Protein AF-K7SIC4-F1 (afdb_monomer)

Mean predicted aligned error: 21.9 Å

Structure (mmCIF, N/CA/C/O backbone):
data_AF-K7SIC4-F1
#
_entry.id   AF-K7SIC4-F1
#
loop_
_atom_site.group_PDB
_atom_site.id
_atom_site.type_symbol
_atom_site.label_atom_id
_atom_site.label_alt_id
_atom_site.label_comp_id
_atom_site.label_asym_id
_atom_site.label_entity_id
_atom_site.label_seq_id
_atom_site.pdbx_PDB_ins_code
_atom_site.Cartn_x
_atom_site.Cartn_y
_atom_site.Cartn_z
_atom_site.occupancy
_atom_site.B_iso_or_equiv
_atom_site.auth_seq_id
_atom_site.auth_comp_id
_atom_site.auth_asym_id
_atom_site.auth_atom_id
_atom_site.pdbx_PDB_model_num
ATOM 1 N N . MET A 1 1 ? -24.144 11.016 -5.502 1.00 62.69 1 MET A N 1
ATOM 2 C CA . MET A 1 1 ? -22.994 11.638 -4.811 1.00 62.69 1 MET A CA 1
ATOM 3 C C . MET A 1 1 ? -22.523 10.694 -3.718 1.00 62.69 1 MET A C 1
ATOM 5 O O . MET A 1 1 ? -23.319 9.851 -3.312 1.00 62.69 1 MET A O 1
ATOM 9 N N . ALA A 1 2 ? -21.262 10.780 -3.296 1.00 79.38 2 ALA A N 1
ATOM 10 C CA . ALA A 1 2 ? -20.799 10.072 -2.105 1.00 79.38 2 ALA A CA 1
ATOM 11 C C . ALA A 1 2 ? -21.496 10.642 -0.854 1.00 79.38 2 ALA A C 1
ATOM 13 O O . ALA A 1 2 ? -21.783 11.841 -0.794 1.00 79.38 2 ALA A O 1
ATOM 14 N N . SER A 1 3 ? -21.824 9.790 0.115 1.00 86.19 3 SER A N 1
ATOM 15 C CA . SER A 1 3 ? -22.480 10.198 1.363 1.00 86.19 3 SER A CA 1
ATOM 16 C C . SER A 1 3 ? -21.457 10.337 2.479 1.00 86.19 3 SER A C 1
ATOM 18 O O . SER A 1 3 ? -20.581 9.490 2.627 1.00 86.19 3 SER A O 1
ATOM 20 N N . THR A 1 4 ? -21.590 11.384 3.290 1.00 93.94 4 THR A N 1
ATOM 21 C CA . THR A 1 4 ? -20.701 11.634 4.431 1.00 93.94 4 THR A CA 1
ATOM 22 C C . THR A 1 4 ? -21.479 11.536 5.730 1.00 93.94 4 THR A C 1
ATOM 24 O O . THR A 1 4 ? -22.592 12.053 5.826 1.00 93.94 4 THR A O 1
ATOM 27 N N . TRP A 1 5 ? -20.876 10.928 6.745 1.00 94.69 5 TRP A N 1
ATOM 28 C CA . TRP A 1 5 ? -21.382 10.956 8.115 1.00 94.69 5 TRP A CA 1
ATOM 29 C C . TRP A 1 5 ? -20.242 11.175 9.114 1.00 94.69 5 TRP A C 1
ATOM 31 O O . TRP A 1 5 ? -19.101 10.744 8.918 1.00 94.69 5 TRP A O 1
ATOM 41 N N . LEU A 1 6 ? -20.547 11.912 10.177 1.00 95.50 6 LEU A N 1
ATOM 42 C CA . LEU A 1 6 ? -19.589 12.257 11.219 1.00 95.50 6 LEU A CA 1
ATOM 43 C C . LEU A 1 6 ? -19.738 11.271 12.378 1.00 95.50 6 LEU A C 1
ATOM 45 O O . LEU A 1 6 ? -20.832 11.141 12.916 1.00 95.50 6 LEU A O 1
ATOM 49 N N . VAL A 1 7 ? -18.642 10.648 12.800 1.00 95.50 7 VAL A N 1
ATOM 50 C CA . VAL A 1 7 ? -18.636 9.576 13.803 1.00 95.50 7 VAL A CA 1
ATOM 51 C C . VAL A 1 7 ? -18.003 10.077 15.098 1.00 95.50 7 VAL A C 1
ATOM 53 O O . VAL A 1 7 ? -16.803 10.369 15.147 1.00 95.50 7 VAL A O 1
ATOM 56 N N . ASP A 1 8 ? -18.803 10.188 16.158 1.00 93.25 8 ASP A N 1
ATOM 57 C CA . ASP A 1 8 ? -18.294 10.381 17.518 1.00 93.25 8 ASP A CA 1
ATOM 58 C C . ASP A 1 8 ? -17.816 9.054 18.135 1.00 93.25 8 ASP A C 1
ATOM 60 O O . ASP A 1 8 ? -18.131 7.962 17.672 1.00 93.25 8 ASP A O 1
ATOM 64 N N . SER A 1 9 ? -17.085 9.144 19.241 1.00 89.19 9 SER A N 1
ATOM 65 C CA . SER A 1 9 ? -16.639 8.025 20.067 1.00 89.19 9 SER A CA 1
ATOM 66 C C . SER A 1 9 ? -17.765 7.080 20.502 1.00 89.19 9 SER A C 1
ATOM 68 O O . SER A 1 9 ? -17.541 5.874 20.533 1.00 89.19 9 SER A O 1
ATOM 70 N N . ALA A 1 10 ? -18.970 7.591 20.778 1.00 90.56 10 ALA A N 1
ATOM 71 C CA . ALA A 1 10 ? -20.137 6.764 21.107 1.00 90.56 10 ALA A CA 1
ATOM 72 C C . ALA A 1 10 ? -20.714 6.014 19.889 1.00 90.56 10 ALA A C 1
ATOM 74 O O . ALA A 1 10 ? -21.366 4.987 20.043 1.00 90.56 10 ALA A O 1
ATOM 75 N N . GLU A 1 11 ? -20.452 6.503 18.674 1.00 92.25 11 GLU A N 1
ATOM 76 C CA . GLU A 1 11 ? -21.002 5.980 17.417 1.00 92.25 11 GLU A CA 1
ATOM 77 C C . GLU A 1 11 ? -20.036 5.012 16.715 1.00 92.25 11 GLU A C 1
ATOM 79 O O . GLU A 1 11 ? -20.379 4.418 15.692 1.00 92.25 11 GLU A O 1
ATOM 84 N N . VAL A 1 12 ? -18.834 4.802 17.267 1.00 92.88 12 VAL A N 1
ATOM 85 C CA . VAL A 1 12 ? -17.823 3.898 16.694 1.00 92.88 12 VAL A CA 1
ATOM 86 C C . VAL A 1 12 ? -18.368 2.480 16.516 1.00 92.88 12 VAL A C 1
ATOM 88 O O . VAL A 1 12 ? -18.063 1.844 15.512 1.00 92.88 12 VAL A O 1
ATOM 91 N N . GLY A 1 13 ? -19.228 1.997 17.418 1.00 88.94 13 GLY A N 1
ATOM 92 C CA . GLY A 1 13 ? -19.874 0.689 17.266 1.00 88.94 13 GLY A CA 1
ATOM 93 C C . GLY A 1 13 ? -20.677 0.560 15.964 1.00 88.94 13 GLY A C 1
ATOM 94 O O . GLY A 1 13 ? -20.613 -0.478 15.305 1.00 88.94 13 GLY A O 1
ATOM 95 N N . HIS A 1 14 ? -21.363 1.626 15.534 1.00 93.94 14 HIS A N 1
ATOM 96 C CA . HIS A 1 14 ? -22.078 1.655 14.254 1.00 93.94 14 HIS A CA 1
ATOM 97 C C . HIS A 1 14 ? -21.116 1.659 13.065 1.00 93.94 14 HIS A C 1
ATOM 99 O O . HIS A 1 14 ? -21.350 0.950 12.086 1.00 93.94 14 HIS A O 1
ATOM 105 N N . LEU A 1 15 ? -20.005 2.398 13.162 1.00 96.62 15 LEU A N 1
ATOM 106 C CA . LEU A 1 15 ? -18.960 2.374 12.139 1.00 96.62 15 LEU A CA 1
ATOM 107 C C . LEU A 1 15 ? -18.363 0.967 11.993 1.00 96.62 15 LEU A C 1
ATOM 109 O O . LEU A 1 15 ? -18.224 0.476 10.878 1.00 96.62 15 LEU A O 1
ATOM 113 N N . VAL A 1 16 ? -18.066 0.290 13.103 1.00 96.44 16 VAL A N 1
ATOM 114 C CA . VAL A 1 16 ? -17.551 -1.087 13.100 1.00 96.44 16 VAL A CA 1
ATOM 115 C C . VAL A 1 16 ? -18.565 -2.054 12.491 1.00 96.44 16 VAL A C 1
ATOM 117 O O . VAL A 1 16 ? -18.198 -2.868 11.645 1.00 96.44 16 VAL A O 1
ATOM 120 N N . ALA A 1 17 ? -19.847 -1.935 12.846 1.00 94.31 17 ALA A N 1
ATOM 121 C CA . ALA A 1 17 ? -20.901 -2.726 12.218 1.00 94.31 17 ALA A CA 1
ATOM 122 C C . ALA A 1 17 ? -20.964 -2.488 10.698 1.00 94.31 17 ALA A C 1
ATOM 124 O O . ALA A 1 17 ? -21.112 -3.445 9.943 1.00 94.31 17 ALA A O 1
ATOM 125 N N . ARG A 1 18 ? -20.778 -1.241 10.240 1.00 95.06 18 ARG A N 1
ATOM 126 C CA . ARG A 1 18 ? -20.763 -0.894 8.811 1.00 95.06 18 ARG A CA 1
ATOM 127 C C . ARG A 1 18 ? -19.519 -1.402 8.073 1.00 95.06 18 ARG A C 1
ATOM 129 O O . ARG A 1 18 ? -19.625 -1.805 6.914 1.00 95.06 18 ARG A O 1
ATOM 136 N N . ILE A 1 19 ? -18.353 -1.418 8.725 1.00 95.25 19 ILE A N 1
ATOM 137 C CA . ILE A 1 19 ? -17.103 -1.972 8.173 1.00 95.25 19 ILE A CA 1
ATOM 138 C C . ILE A 1 19 ? -17.316 -3.427 7.736 1.00 95.25 19 ILE A C 1
ATOM 140 O O . ILE A 1 19 ? -16.991 -3.770 6.595 1.00 95.25 19 ILE A O 1
ATOM 144 N N . PHE A 1 20 ? -17.916 -4.233 8.619 1.00 94.69 20 PHE A N 1
ATOM 145 C CA . PHE A 1 20 ? -18.130 -5.675 8.449 1.00 94.69 20 PHE A CA 1
ATOM 146 C C . PHE A 1 20 ? -19.520 -6.045 7.906 1.00 94.69 20 PHE A C 1
ATOM 148 O O . PHE A 1 20 ? -19.918 -7.210 7.954 1.00 94.69 20 PHE A O 1
ATOM 155 N N . ASP A 1 21 ? -20.275 -5.072 7.397 1.00 91.94 21 ASP A N 1
ATOM 156 C CA . ASP A 1 21 ? -21.589 -5.324 6.819 1.00 91.94 21 ASP A CA 1
ATOM 157 C C . ASP A 1 21 ? -21.457 -6.071 5.484 1.00 91.94 21 ASP A C 1
ATOM 159 O O . ASP A 1 21 ? -20.985 -5.528 4.482 1.00 91.94 21 ASP A O 1
ATOM 163 N N . VAL A 1 22 ? -21.911 -7.325 5.469 1.00 86.50 22 VAL A N 1
ATOM 164 C CA . VAL A 1 22 ? -21.896 -8.199 4.287 1.00 86.50 22 VAL A CA 1
ATOM 165 C C . VAL A 1 22 ? -22.795 -7.699 3.155 1.00 86.50 22 VAL A C 1
ATOM 167 O O . VAL A 1 22 ? -22.592 -8.092 2.009 1.00 86.50 22 VAL A O 1
ATOM 170 N N . ALA A 1 23 ? -23.775 -6.840 3.450 1.00 87.25 23 ALA A N 1
ATOM 171 C CA . ALA A 1 23 ? -24.657 -6.246 2.450 1.00 87.25 23 ALA A CA 1
ATOM 172 C C . ALA A 1 23 ? -24.052 -4.995 1.790 1.00 87.25 23 ALA A C 1
ATOM 174 O O . ALA A 1 23 ? -24.616 -4.477 0.825 1.00 87.25 23 ALA A O 1
ATOM 175 N N . ARG A 1 24 ? -22.917 -4.483 2.287 1.00 89.31 24 ARG A N 1
ATOM 176 C CA . ARG A 1 24 ? -22.235 -3.332 1.688 1.00 89.31 24 ARG A CA 1
ATOM 177 C C . ARG A 1 24 ? -21.610 -3.723 0.350 1.00 89.31 24 ARG A C 1
ATOM 179 O O . ARG A 1 24 ? -20.719 -4.566 0.303 1.00 89.31 24 ARG A O 1
ATOM 186 N N . THR A 1 25 ? -22.037 -3.060 -0.721 1.00 87.81 25 THR A N 1
ATOM 187 C CA . THR A 1 25 ? -21.528 -3.277 -2.086 1.00 87.81 25 THR A CA 1
ATOM 188 C C . THR A 1 25 ? -20.478 -2.256 -2.517 1.00 87.81 25 THR A C 1
ATOM 190 O O . THR A 1 25 ? -19.747 -2.515 -3.464 1.00 87.81 25 THR A O 1
ATOM 193 N N . GLU A 1 26 ? -20.370 -1.127 -1.812 1.00 89.38 26 GLU A N 1
ATOM 194 C CA . GLU A 1 26 ? -19.458 -0.026 -2.146 1.00 89.38 26 GLU A CA 1
ATOM 195 C C . GLU A 1 26 ? -18.342 0.140 -1.102 1.00 89.38 26 GLU A C 1
ATOM 197 O O . GLU A 1 26 ? -18.542 -0.186 0.074 1.00 89.38 26 GLU A O 1
ATOM 202 N N . PRO A 1 27 ? -17.155 0.651 -1.474 1.00 92.81 27 PRO A N 1
ATOM 203 C CA . PRO A 1 27 ? -16.097 0.963 -0.519 1.00 92.81 27 PRO A CA 1
ATOM 204 C C . PRO A 1 27 ? -16.528 1.972 0.558 1.00 92.81 27 PRO A C 1
ATOM 206 O O . PRO A 1 27 ? -17.279 2.912 0.301 1.00 92.81 27 PRO A O 1
ATOM 209 N N . LEU A 1 28 ? -16.000 1.785 1.769 1.00 96.06 28 LEU A N 1
ATOM 210 C CA . LEU A 1 28 ? -16.147 2.705 2.895 1.00 96.06 28 LEU A CA 1
ATOM 211 C C . LEU A 1 28 ? -14.813 3.414 3.127 1.00 96.06 28 LEU A C 1
ATOM 213 O O . LEU A 1 28 ? -13.793 2.765 3.359 1.00 96.06 28 LEU A O 1
ATOM 217 N N . VAL A 1 29 ? -14.820 4.740 3.085 1.00 97.94 29 VAL A N 1
ATOM 218 C CA . VAL A 1 29 ? -13.651 5.578 3.349 1.00 97.94 29 VAL A CA 1
ATOM 219 C C . VAL A 1 29 ? -13.733 6.095 4.778 1.00 97.94 29 VAL A C 1
ATOM 221 O O . VAL A 1 29 ? -14.691 6.767 5.139 1.00 97.94 29 VAL A O 1
ATOM 224 N N . VAL A 1 30 ? -12.736 5.800 5.604 1.00 98.19 30 VAL A N 1
ATOM 225 C CA . VAL A 1 30 ? -12.633 6.304 6.978 1.00 98.19 30 VAL A CA 1
ATOM 226 C C . VAL A 1 30 ? -11.564 7.384 7.020 1.00 98.19 30 VAL A C 1
ATOM 228 O O . VAL A 1 30 ? -10.442 7.152 6.586 1.00 98.19 30 VAL A O 1
ATOM 231 N N . VAL A 1 31 ? -11.900 8.557 7.544 1.00 98.12 31 VAL A N 1
ATOM 232 C CA . VAL A 1 31 ? -11.009 9.714 7.664 1.00 98.12 31 VAL A CA 1
ATOM 233 C C . VAL A 1 31 ? -10.798 10.009 9.142 1.00 98.12 31 VAL A C 1
ATOM 235 O O . VAL A 1 31 ? -11.760 10.197 9.889 1.00 98.12 31 VAL A O 1
ATOM 238 N N . SER A 1 32 ? -9.539 10.052 9.573 1.00 94.88 32 SER A N 1
ATOM 239 C CA . SER A 1 32 ? -9.178 10.357 10.960 1.00 94.88 32 SER A CA 1
ATOM 240 C C . SER A 1 32 ? -8.668 11.793 11.125 1.00 94.88 32 SER A C 1
ATOM 242 O O . SER A 1 32 ? -8.061 12.335 10.200 1.00 94.88 32 SER A O 1
ATOM 244 N N . PRO A 1 33 ? -8.877 12.423 12.294 1.00 89.12 33 PRO A N 1
ATOM 245 C CA . PRO A 1 33 ? -8.269 13.705 12.609 1.00 89.12 33 PRO A CA 1
ATOM 246 C C . PRO A 1 33 ? -6.801 13.528 13.016 1.00 89.12 33 PRO A C 1
ATOM 248 O O . PRO A 1 33 ? -6.366 12.432 13.389 1.00 89.12 33 PRO A O 1
ATOM 251 N N . VAL A 1 34 ? -6.040 14.621 12.981 1.00 84.00 34 VAL A N 1
ATOM 252 C CA . VAL A 1 34 ? -4.701 14.695 13.578 1.00 84.00 34 VAL A CA 1
ATOM 253 C C . VAL A 1 34 ? -4.766 15.298 14.984 1.00 84.00 34 VAL A C 1
ATOM 255 O O . VAL A 1 34 ? -5.579 16.175 15.264 1.00 84.00 34 VAL A O 1
ATOM 258 N N . SER A 1 35 ? -3.880 14.861 15.879 1.00 75.00 35 SER A N 1
ATOM 259 C CA . SER A 1 35 ? -3.761 15.384 17.246 1.00 75.00 35 SER A CA 1
ATOM 260 C C . SER A 1 35 ? -3.430 16.876 17.329 1.00 75.00 35 SER A C 1
ATOM 262 O O . SER A 1 35 ? -3.796 17.508 18.311 1.00 75.00 35 SER A O 1
ATOM 264 N N . GLU A 1 36 ? -2.738 17.425 16.328 1.00 77.12 36 GLU A N 1
ATOM 265 C CA . GLU A 1 36 ? -2.291 18.826 16.289 1.00 77.12 36 GLU A CA 1
ATOM 266 C C . GLU A 1 36 ? -3.469 19.803 16.180 1.00 77.12 36 GLU A C 1
ATOM 268 O O . GLU A 1 36 ? -3.519 20.799 16.895 1.00 77.12 36 GLU A O 1
ATOM 273 N N . THR A 1 37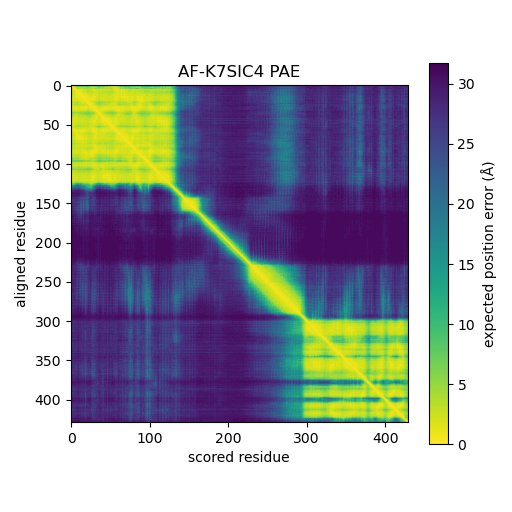 ? -4.419 19.510 15.289 1.00 83.44 37 THR A N 1
ATOM 274 C CA . THR A 1 37 ? -5.525 20.415 14.933 1.00 83.44 37 THR A CA 1
ATOM 275 C C . THR A 1 37 ? -6.895 19.875 15.334 1.00 83.44 37 THR A C 1
ATOM 277 O O . THR A 1 37 ? -7.889 20.593 15.256 1.00 83.44 37 THR A O 1
ATOM 280 N N . GLY A 1 38 ? -6.986 18.598 15.717 1.00 80.69 38 GLY A N 1
ATOM 281 C CA . GLY A 1 38 ? -8.256 17.913 15.960 1.00 80.69 38 GLY A CA 1
ATOM 282 C C . GLY A 1 38 ? -9.110 17.721 14.702 1.00 80.69 38 GLY A C 1
ATOM 283 O O . GLY A 1 38 ? -10.246 17.276 14.819 1.00 80.69 38 GLY A O 1
ATOM 284 N N . SER A 1 39 ? -8.575 18.031 13.518 1.00 89.00 39 SER A N 1
ATOM 285 C CA . SER A 1 39 ? -9.278 17.983 12.232 1.00 89.00 39 SER A CA 1
ATOM 286 C C . SER A 1 39 ? -8.543 17.071 11.242 1.00 89.00 39 SER A C 1
ATOM 288 O O . SER A 1 39 ? -7.357 16.793 11.441 1.00 89.00 39 SER A O 1
ATOM 290 N N . PRO A 1 40 ? -9.206 16.556 10.192 1.00 93.38 40 PRO A N 1
ATOM 291 C CA . PRO A 1 40 ? -8.529 15.840 9.113 1.00 93.38 40 PRO A CA 1
ATOM 292 C C . PRO A 1 40 ? -7.440 16.688 8.445 1.00 93.38 40 PRO A C 1
ATOM 294 O O . PRO A 1 40 ? -7.554 17.909 8.384 1.00 93.38 40 PRO A O 1
ATOM 297 N N . ARG A 1 41 ? -6.405 16.034 7.903 1.00 88.62 41 ARG A N 1
ATOM 298 C CA . ARG A 1 41 ? -5.372 16.698 7.081 1.00 88.62 41 ARG A CA 1
ATOM 299 C C . ARG A 1 41 ? -5.812 16.958 5.639 1.00 88.62 41 ARG A C 1
ATOM 301 O O . ARG A 1 41 ? -5.047 17.514 4.867 1.00 88.62 41 ARG A O 1
ATOM 308 N N . ILE A 1 42 ? -7.014 16.513 5.282 1.00 93.94 42 ILE A N 1
ATOM 309 C CA . ILE A 1 42 ? -7.591 16.697 3.958 1.00 93.94 42 ILE A CA 1
ATOM 310 C C . ILE A 1 42 ? -8.978 17.330 4.026 1.00 93.94 42 ILE A C 1
ATOM 312 O O . ILE A 1 42 ? -9.717 17.136 4.996 1.00 93.94 42 ILE A O 1
ATOM 316 N N . SER A 1 43 ? -9.372 17.997 2.949 1.00 96.19 43 SER A N 1
ATOM 317 C CA . SER A 1 43 ? -10.710 18.516 2.733 1.00 96.19 43 SER A CA 1
ATOM 318 C C . SER A 1 43 ? -11.613 17.353 2.388 1.00 96.19 43 SER A C 1
ATOM 320 O O . SER A 1 43 ? -11.595 16.795 1.288 1.00 96.19 43 SER A O 1
ATOM 322 N N . VAL A 1 44 ? -12.434 16.990 3.369 1.00 96.12 44 VAL A N 1
ATOM 323 C CA . VAL A 1 44 ? -13.474 15.978 3.200 1.00 96.12 44 VAL A CA 1
ATOM 324 C C . VAL A 1 44 ? -14.439 16.397 2.090 1.00 96.12 44 VAL A C 1
ATOM 326 O O . VAL A 1 44 ? -14.844 15.553 1.300 1.00 96.12 44 VAL A O 1
ATOM 329 N N . GLU A 1 45 ? -14.771 17.686 1.987 1.00 95.75 45 GLU A N 1
ATOM 330 C CA . GLU A 1 45 ? -15.655 18.202 0.938 1.00 95.75 45 GLU A CA 1
ATOM 331 C C . GLU A 1 45 ? -15.057 17.988 -0.458 1.00 95.75 45 GLU A C 1
ATOM 333 O O . GLU A 1 45 ? -15.727 17.452 -1.344 1.00 95.75 45 GLU A O 1
ATOM 338 N N . TYR A 1 46 ? -13.774 18.320 -0.636 1.00 96.06 46 TYR A N 1
ATOM 339 C CA . TYR A 1 46 ? -13.082 18.098 -1.902 1.00 96.06 46 TYR A CA 1
ATOM 340 C C . TYR A 1 46 ? -12.996 16.604 -2.231 1.00 96.06 46 TYR A C 1
ATOM 342 O O . TYR A 1 46 ? -13.344 16.204 -3.342 1.00 96.06 46 TYR A O 1
ATOM 350 N N . LEU A 1 47 ? -12.609 15.764 -1.263 1.00 96.50 47 LEU A N 1
ATOM 351 C CA . LEU A 1 47 ? -12.566 14.310 -1.430 1.00 96.50 47 LEU A CA 1
ATOM 352 C C . LEU A 1 47 ? -13.925 13.751 -1.877 1.00 96.50 47 LEU A C 1
ATOM 354 O O . LEU A 1 47 ? -13.988 13.013 -2.856 1.00 96.50 47 LEU A O 1
ATOM 358 N N . VAL A 1 48 ? -15.014 14.123 -1.203 1.00 96.25 48 VAL A N 1
ATOM 359 C CA . VAL A 1 48 ? -16.383 13.683 -1.528 1.00 96.25 48 VAL A CA 1
ATOM 360 C C . VAL A 1 48 ? -16.777 14.069 -2.954 1.00 96.25 48 VAL A C 1
ATOM 362 O O . VAL A 1 48 ? -17.426 13.275 -3.634 1.00 96.25 48 VAL A O 1
ATOM 365 N N . GLY A 1 49 ? -16.346 15.241 -3.431 1.00 94.88 49 GLY A N 1
ATOM 366 C CA . GLY A 1 49 ? -16.555 15.682 -4.812 1.00 94.88 49 GLY A CA 1
ATOM 367 C C . GLY A 1 49 ? -15.804 14.855 -5.865 1.00 94.88 49 GLY A C 1
ATOM 368 O O . GLY A 1 49 ? -16.242 14.802 -7.012 1.00 94.88 49 GLY A O 1
ATOM 369 N N . GLN A 1 50 ? -14.707 14.190 -5.489 1.00 94.56 50 GLN A N 1
ATOM 370 C CA . GLN A 1 50 ? -13.919 13.322 -6.378 1.00 94.56 50 GLN A CA 1
ATOM 371 C C . GLN A 1 50 ? -14.357 11.850 -6.335 1.00 94.56 50 GLN A C 1
ATOM 373 O O . GLN A 1 50 ? -13.997 11.071 -7.218 1.00 94.56 50 GLN A O 1
ATOM 378 N N . LEU A 1 51 ? -15.094 11.440 -5.299 1.00 95.06 51 LEU A N 1
ATOM 379 C CA . LEU A 1 51 ? -15.473 10.044 -5.096 1.00 95.06 51 LEU A CA 1
ATOM 380 C C . LEU A 1 51 ? -16.650 9.622 -5.989 1.00 95.06 51 LEU A C 1
ATOM 382 O O . LEU A 1 51 ? -17.585 10.400 -6.212 1.00 95.06 51 LEU A O 1
ATOM 386 N N . PRO A 1 52 ? -16.660 8.363 -6.465 1.00 90.75 52 PRO A N 1
ATOM 387 C CA . PRO A 1 52 ? -17.762 7.869 -7.270 1.00 90.75 52 PRO A CA 1
ATOM 388 C C . PRO A 1 52 ? -19.072 7.830 -6.459 1.00 90.75 52 PRO A C 1
ATOM 390 O O . PRO A 1 52 ? -19.051 7.625 -5.235 1.00 90.75 52 PRO A O 1
ATOM 393 N N . PRO A 1 53 ? -20.234 8.016 -7.118 1.00 87.69 53 PRO A N 1
ATOM 394 C CA . PRO A 1 53 ? -21.536 7.948 -6.462 1.00 87.69 53 PRO A CA 1
ATOM 395 C C . PRO A 1 53 ? -21.728 6.631 -5.702 1.00 87.69 53 PRO A C 1
ATOM 397 O O . PRO A 1 53 ? -21.415 5.574 -6.233 1.00 87.69 53 PRO A O 1
ATOM 400 N N . GLY A 1 54 ? -22.272 6.699 -4.483 1.00 85.25 54 GLY A N 1
ATOM 401 C CA . GLY A 1 54 ? -22.493 5.517 -3.639 1.00 85.25 54 GLY A CA 1
ATOM 402 C C . GLY A 1 54 ? -21.353 5.205 -2.665 1.00 85.25 54 GLY A C 1
ATOM 403 O O . GLY A 1 54 ? -21.567 4.433 -1.738 1.00 85.25 54 GLY A O 1
ATOM 404 N N . THR A 1 55 ? -20.185 5.847 -2.801 1.00 92.75 55 THR A N 1
ATOM 405 C CA . THR A 1 55 ? -19.113 5.734 -1.797 1.00 92.75 55 THR A CA 1
ATOM 406 C C . THR A 1 55 ? -19.546 6.370 -0.476 1.00 92.75 55 THR A C 1
ATOM 408 O O . THR A 1 55 ? -20.076 7.484 -0.461 1.00 92.75 55 THR A O 1
ATOM 411 N N . GLU A 1 56 ? -19.272 5.699 0.639 1.00 95.00 56 GLU A N 1
ATOM 412 C CA . GLU A 1 56 ? -19.504 6.237 1.982 1.00 95.00 56 GLU A CA 1
ATOM 413 C C . GLU A 1 56 ? -18.217 6.791 2.591 1.00 95.00 56 GLU A C 1
ATOM 415 O O . GLU A 1 56 ? -17.163 6.161 2.505 1.00 95.00 56 GLU A O 1
ATOM 420 N N . VAL A 1 57 ? -18.308 7.948 3.249 1.00 98.00 57 VAL A N 1
ATOM 421 C CA . VAL A 1 57 ? -17.193 8.604 3.941 1.00 98.00 57 VAL A CA 1
ATOM 422 C C . VAL A 1 57 ? -17.529 8.794 5.421 1.00 98.00 57 VAL A C 1
ATOM 424 O O . VAL A 1 57 ? -18.379 9.606 5.782 1.00 98.00 57 VAL A O 1
ATOM 427 N N . ALA A 1 58 ? -16.841 8.049 6.285 1.00 98.12 58 ALA A N 1
ATOM 428 C CA . ALA A 1 58 ? -16.874 8.153 7.739 1.00 98.12 58 ALA A CA 1
ATOM 429 C C . ALA A 1 58 ? -15.782 9.089 8.247 1.00 98.12 58 ALA A C 1
ATOM 431 O O . ALA A 1 58 ? -14.604 8.744 8.210 1.00 98.12 58 ALA A O 1
ATOM 432 N N . VAL A 1 59 ? -16.163 10.252 8.770 1.00 98.19 59 VAL A N 1
ATOM 433 C CA . VAL A 1 59 ? -15.206 11.197 9.357 1.00 98.19 59 VAL A CA 1
ATOM 434 C C . VAL A 1 59 ? -15.243 11.074 10.869 1.00 98.19 59 VAL A C 1
ATOM 436 O O . VAL A 1 59 ? -16.257 11.362 11.504 1.00 98.19 59 VAL A O 1
ATOM 439 N N . LEU A 1 60 ? -14.130 10.665 11.464 1.00 97.25 60 LEU A N 1
ATOM 440 C CA . LEU A 1 60 ? -13.995 10.579 12.912 1.00 97.25 60 LEU A CA 1
ATOM 441 C C . LEU A 1 60 ? -13.899 11.998 13.486 1.00 97.25 60 LEU A C 1
ATOM 443 O O . LEU A 1 60 ? -12.967 12.737 13.178 1.00 97.25 60 LEU A O 1
ATOM 447 N N . LYS A 1 61 ? -14.857 12.385 14.334 1.00 94.75 61 LYS A N 1
ATOM 448 C CA . LYS A 1 61 ? -14.949 13.758 14.865 1.00 94.75 61 LYS A CA 1
ATOM 449 C C . LYS A 1 61 ? -13.783 14.131 15.778 1.00 94.75 61 LYS A C 1
ATOM 451 O O . LYS A 1 61 ? -13.458 15.303 15.915 1.00 94.75 61 LYS A O 1
ATOM 456 N N . THR A 1 62 ? -13.210 13.151 16.479 1.00 89.06 62 THR A N 1
ATOM 457 C CA . THR A 1 62 ? -12.238 13.397 17.551 1.00 89.06 62 THR A CA 1
ATOM 458 C C . THR A 1 62 ? -11.139 12.340 17.593 1.00 89.06 62 THR A C 1
ATOM 460 O O . THR A 1 62 ? -11.315 11.201 17.154 1.00 89.06 62 THR A O 1
ATOM 463 N N . MET A 1 63 ? -10.015 12.684 18.230 1.00 85.62 63 MET A N 1
ATOM 464 C CA . MET A 1 63 ? -8.954 11.717 18.545 1.00 85.62 63 MET A CA 1
ATOM 465 C C . MET A 1 63 ? -9.457 10.568 19.429 1.00 85.62 63 MET A C 1
ATOM 467 O O . MET A 1 63 ? -8.964 9.448 19.320 1.00 85.62 63 MET A O 1
ATOM 471 N N . LYS A 1 64 ? -10.464 10.822 20.277 1.00 85.25 64 LYS A N 1
ATOM 472 C CA . LYS A 1 64 ? -11.108 9.783 21.089 1.00 85.25 64 LYS A CA 1
ATOM 473 C C . LYS A 1 64 ? -11.838 8.773 20.203 1.00 85.25 64 LYS A C 1
ATOM 475 O O . LYS A 1 64 ? -11.665 7.582 20.414 1.00 85.25 64 LYS A O 1
ATOM 480 N N . ALA A 1 65 ? -12.588 9.226 19.196 1.00 86.56 65 ALA A N 1
ATOM 481 C CA . ALA A 1 65 ? -13.249 8.334 18.242 1.00 86.56 65 ALA A CA 1
ATOM 482 C C . ALA A 1 65 ? -12.237 7.477 17.460 1.00 86.56 65 ALA A C 1
ATOM 484 O O . ALA A 1 65 ? -12.427 6.273 17.326 1.00 86.56 65 ALA A O 1
ATOM 485 N N . SER A 1 66 ? -11.119 8.069 17.021 1.00 85.56 66 SER A N 1
ATOM 486 C CA . SER A 1 66 ? -10.028 7.337 16.354 1.00 85.56 66 SER A CA 1
ATOM 487 C C . SER A 1 66 ? -9.353 6.291 17.247 1.00 85.56 66 SER A C 1
ATOM 489 O O . SER A 1 66 ? -9.065 5.183 16.784 1.00 85.56 66 SER A O 1
ATOM 491 N N . ARG A 1 67 ? -9.146 6.601 18.533 1.00 80.75 67 ARG A N 1
ATOM 492 C CA . ARG A 1 67 ? -8.613 5.639 19.505 1.00 80.75 67 ARG A CA 1
ATOM 493 C C . ARG A 1 67 ? -9.592 4.495 19.756 1.00 80.75 67 ARG A C 1
ATOM 495 O O . ARG A 1 67 ? -9.210 3.348 19.594 1.00 80.75 67 ARG A O 1
ATOM 502 N N . VAL A 1 68 ? -10.856 4.810 20.053 1.00 83.38 68 VAL A N 1
ATOM 503 C CA . VAL A 1 68 ? -11.900 3.798 20.290 1.00 83.38 68 VAL A CA 1
ATOM 504 C C . VAL A 1 68 ? -12.065 2.893 19.069 1.00 83.38 68 VAL A C 1
ATOM 506 O O . VAL A 1 68 ? -12.173 1.681 19.230 1.00 83.38 68 VAL A O 1
ATOM 509 N N . LEU A 1 69 ? -12.021 3.443 17.848 1.00 90.19 69 LEU A N 1
ATOM 510 C CA . LEU A 1 69 ? -12.017 2.629 16.631 1.00 90.19 69 LEU A CA 1
ATOM 511 C C . LEU A 1 69 ? -10.821 1.678 16.625 1.00 90.19 69 LEU A C 1
ATOM 513 O O . LEU A 1 69 ? -11.022 0.478 16.474 1.00 90.19 69 LEU A O 1
ATOM 517 N N . SER A 1 70 ? -9.609 2.203 16.824 1.00 82.56 70 SER A N 1
ATOM 518 C CA . SER A 1 70 ? -8.378 1.406 16.796 1.00 82.56 70 SER A CA 1
ATOM 519 C C . SER A 1 70 ? -8.343 0.296 17.850 1.00 82.56 70 SER A C 1
ATOM 521 O O . SER A 1 70 ? -7.823 -0.777 17.561 1.00 82.56 70 SER A O 1
ATOM 523 N N . ASP A 1 71 ? -8.935 0.530 19.023 1.00 80.81 71 ASP A N 1
ATOM 524 C CA . ASP A 1 71 ? -9.038 -0.451 20.110 1.00 80.81 71 ASP A CA 1
ATOM 525 C C . ASP A 1 71 ? -10.102 -1.535 19.831 1.00 80.81 71 ASP A C 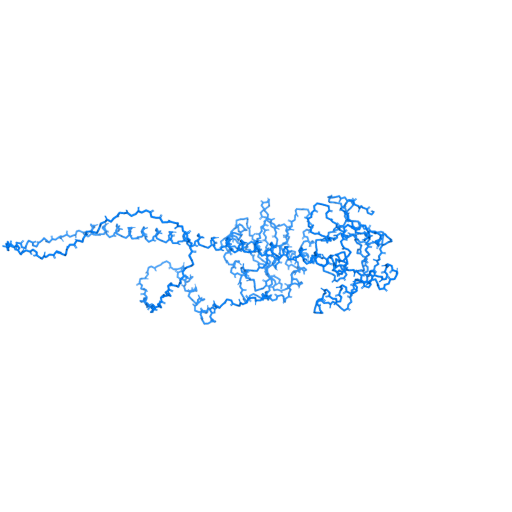1
ATOM 527 O O . ASP A 1 71 ? -10.053 -2.619 20.405 1.00 80.81 71 ASP A O 1
ATOM 531 N N . THR A 1 72 ? -11.073 -1.260 18.949 1.00 82.81 72 THR A N 1
ATOM 532 C CA . THR A 1 72 ? -12.213 -2.158 18.668 1.00 82.81 72 THR A CA 1
ATOM 533 C C . THR A 1 72 ? -11.983 -3.058 17.443 1.00 82.81 72 THR A C 1
ATOM 535 O O . THR A 1 72 ? -12.580 -4.137 17.316 1.00 82.81 72 THR A O 1
ATOM 538 N N . VAL A 1 73 ? -11.134 -2.627 16.507 1.00 85.88 73 VAL A N 1
ATOM 539 C CA . VAL A 1 73 ? -10.876 -3.325 15.237 1.00 85.88 73 VAL A CA 1
ATOM 540 C C . VAL A 1 73 ? -9.456 -3.876 15.160 1.00 85.88 73 VAL A C 1
ATOM 542 O O . VAL A 1 73 ? -8.540 -3.370 15.802 1.00 85.88 73 VAL A O 1
ATOM 545 N N . ASP A 1 74 ? -9.261 -4.900 14.329 1.00 84.50 74 ASP A N 1
ATOM 546 C CA . ASP A 1 74 ? -7.927 -5.441 14.056 1.00 84.50 74 ASP A CA 1
ATOM 547 C C . ASP A 1 74 ? -7.044 -4.404 13.345 1.00 84.50 74 ASP A C 1
ATOM 549 O O . ASP A 1 74 ? -7.537 -3.480 12.689 1.00 84.50 74 ASP A O 1
ATOM 553 N N . THR A 1 75 ? -5.722 -4.569 13.432 1.00 75.12 75 THR A N 1
ATOM 554 C CA . THR A 1 75 ? -4.730 -3.590 12.949 1.00 75.12 75 THR A CA 1
ATOM 555 C C . THR A 1 75 ? -4.932 -3.183 11.487 1.00 75.12 75 THR A C 1
ATOM 557 O O . THR A 1 75 ? -4.753 -2.012 11.144 1.00 75.12 75 THR A O 1
ATOM 560 N N . GLN A 1 76 ? -5.395 -4.098 10.626 1.00 82.31 76 GLN A N 1
ATOM 561 C CA . GLN A 1 76 ? -5.685 -3.794 9.221 1.00 82.31 76 GLN A CA 1
ATOM 562 C C . GLN A 1 76 ? -6.862 -2.833 8.975 1.00 82.31 76 GLN A C 1
ATOM 564 O O . GLN A 1 76 ? -7.024 -2.354 7.854 1.00 82.31 76 GLN A O 1
ATOM 569 N N . PHE A 1 77 ? -7.675 -2.530 9.986 1.00 91.19 77 PHE A N 1
ATOM 570 C CA . PHE A 1 77 ? -8.823 -1.621 9.882 1.00 91.19 77 PHE A CA 1
ATOM 571 C C . PHE A 1 77 ? -8.617 -0.300 10.630 1.00 91.19 77 PHE A C 1
ATOM 573 O O . PHE A 1 77 ? -9.445 0.604 10.520 1.00 91.19 77 PHE A O 1
ATOM 580 N N . GLN A 1 78 ? -7.513 -0.156 11.364 1.00 89.69 78 GLN A N 1
ATOM 581 C CA . GLN A 1 78 ? -7.246 1.029 12.177 1.00 89.69 78 GLN A CA 1
ATOM 582 C C . GLN A 1 78 ? -7.026 2.279 11.316 1.00 89.69 78 GLN A C 1
ATOM 584 O O . GLN A 1 78 ? -6.375 2.220 10.269 1.00 89.69 78 GLN A O 1
ATOM 589 N N . CYS A 1 79 ? -7.538 3.422 11.774 1.00 88.38 79 CYS A N 1
ATOM 590 C CA . CYS A 1 79 ? -7.408 4.715 11.102 1.00 88.38 79 CYS A CA 1
ATOM 591 C C . CYS A 1 79 ? -7.140 5.815 12.139 1.00 88.38 79 CYS A C 1
ATOM 593 O O . CYS A 1 79 ? -7.969 6.069 13.020 1.00 88.38 79 CYS A O 1
ATOM 595 N N . TYR A 1 80 ? -5.974 6.453 12.051 1.00 83.38 80 TYR A N 1
ATOM 596 C CA . TYR A 1 80 ? -5.476 7.393 13.060 1.00 83.38 80 TYR A CA 1
ATOM 597 C C . TYR A 1 80 ? -4.496 8.429 12.496 1.00 83.38 80 TYR A C 1
ATOM 599 O O . TYR A 1 80 ? -3.912 8.241 11.431 1.00 83.38 80 TYR A O 1
ATOM 607 N N . GLY A 1 81 ? -4.283 9.521 13.235 1.00 79.81 81 GLY A N 1
ATOM 608 C CA . GLY A 1 81 ? -3.193 10.469 12.975 1.00 79.81 81 GLY A CA 1
ATOM 609 C C . GLY A 1 81 ? -3.321 11.267 11.675 1.00 79.81 81 GLY A C 1
ATOM 610 O O . GLY A 1 81 ? -2.307 11.609 11.076 1.00 79.81 81 GLY A O 1
ATOM 611 N N . GLY A 1 82 ? -4.542 11.552 11.222 1.00 82.62 82 GLY A N 1
ATOM 612 C CA . GLY A 1 82 ? -4.776 12.246 9.953 1.00 82.62 82 GLY A CA 1
ATOM 613 C C . GLY A 1 82 ? -4.784 11.328 8.728 1.00 82.62 82 GLY A C 1
ATOM 614 O O . GLY A 1 82 ? -4.895 11.820 7.610 1.00 82.62 82 GLY A O 1
ATOM 615 N N . SER A 1 83 ? -4.663 10.011 8.918 1.00 87.75 83 SER A N 1
ATOM 616 C CA . SER A 1 83 ? -4.747 9.040 7.825 1.00 87.75 83 SER A CA 1
ATOM 617 C C . SER A 1 83 ? -6.174 8.853 7.312 1.00 87.75 83 SER A C 1
ATOM 619 O O . SER A 1 83 ? -7.158 9.133 8.014 1.00 87.75 83 SER A O 1
ATOM 621 N N . VAL A 1 84 ? -6.255 8.327 6.091 1.00 95.75 84 VAL A N 1
ATOM 622 C CA . VAL A 1 84 ? -7.488 7.908 5.425 1.00 95.75 84 VAL A CA 1
ATOM 623 C C . VAL A 1 84 ? -7.386 6.429 5.079 1.00 95.75 84 VAL A C 1
ATOM 625 O O . VAL A 1 84 ? -6.424 6.010 4.440 1.00 95.75 84 VAL A O 1
ATOM 628 N N . ARG A 1 85 ? -8.369 5.617 5.467 1.00 95.81 85 ARG A N 1
ATOM 629 C CA . ARG A 1 85 ? -8.428 4.195 5.106 1.00 95.81 85 ARG A CA 1
ATOM 630 C C . ARG A 1 85 ? -9.570 3.917 4.143 1.00 95.81 85 ARG A C 1
ATOM 632 O O . ARG A 1 85 ? -10.699 4.316 4.396 1.00 95.81 85 ARG A O 1
ATOM 639 N N . VAL A 1 86 ? -9.290 3.170 3.080 1.00 96.38 86 VAL A N 1
ATOM 640 C CA . VAL A 1 86 ? -10.299 2.663 2.142 1.00 96.38 86 VAL A CA 1
ATOM 641 C C . VAL A 1 86 ? -10.563 1.190 2.443 1.00 96.38 86 VAL A C 1
ATOM 643 O O . VAL A 1 86 ? -9.674 0.346 2.327 1.00 96.38 86 VAL A O 1
ATOM 646 N N . ILE A 1 87 ? -11.793 0.878 2.846 1.00 95.38 87 ILE A N 1
ATOM 647 C CA . ILE A 1 87 ? -12.233 -0.458 3.249 1.00 95.38 87 ILE A CA 1
ATOM 648 C C . ILE A 1 87 ? -13.165 -1.024 2.177 1.00 95.38 87 ILE A C 1
ATOM 650 O O . ILE A 1 87 ? -14.277 -0.541 1.951 1.00 95.38 87 ILE A O 1
ATOM 654 N N . LEU A 1 88 ? -12.711 -2.082 1.515 1.00 93.75 88 LEU A N 1
ATOM 655 C CA . LEU A 1 88 ? -13.426 -2.733 0.419 1.00 93.75 88 LEU A CA 1
ATOM 656 C C . LEU A 1 88 ? -14.651 -3.529 0.908 1.00 93.75 88 LEU A C 1
ATOM 658 O O . LEU A 1 88 ? -14.701 -3.907 2.083 1.00 93.75 88 LEU A O 1
ATOM 662 N N . PRO A 1 89 ? -15.646 -3.771 0.036 1.00 91.75 89 PRO A N 1
ATOM 663 C CA . PRO A 1 89 ? -16.769 -4.670 0.301 1.00 91.75 89 PRO A CA 1
ATOM 664 C C . PRO A 1 89 ? -16.342 -6.071 0.761 1.00 91.75 89 PRO A C 1
ATOM 666 O O . PRO A 1 89 ? -15.269 -6.570 0.401 1.00 91.75 89 PRO A O 1
ATOM 669 N N . GLY A 1 90 ? -17.200 -6.716 1.557 1.00 87.81 90 GLY A N 1
ATOM 670 C CA . GLY A 1 90 ? -16.959 -8.070 2.067 1.00 87.81 90 GLY A CA 1
ATOM 671 C C . GLY A 1 90 ? -15.748 -8.183 2.997 1.00 87.81 90 GLY A C 1
ATOM 672 O O . GLY A 1 90 ? -15.091 -9.220 2.998 1.00 87.81 90 GLY A O 1
ATOM 673 N N . ALA A 1 91 ? -15.423 -7.112 3.728 1.00 89.56 91 ALA A N 1
ATOM 674 C CA . ALA A 1 91 ? -14.319 -7.097 4.679 1.00 89.56 91 ALA A CA 1
ATOM 675 C C . ALA A 1 91 ? -14.523 -8.138 5.787 1.00 89.56 91 ALA A C 1
ATOM 677 O O . ALA A 1 91 ? -15.602 -8.217 6.380 1.00 89.56 91 ALA A O 1
ATOM 678 N N . THR A 1 92 ? -13.475 -8.897 6.102 1.00 86.12 92 THR A N 1
ATOM 679 C CA . THR A 1 92 ? -13.472 -9.854 7.218 1.00 86.12 92 THR A CA 1
ATOM 680 C C . THR A 1 92 ? -12.361 -9.540 8.215 1.00 86.12 92 THR A C 1
ATOM 682 O O . THR A 1 92 ? -11.330 -8.971 7.862 1.00 86.12 92 THR A O 1
ATOM 685 N N . ARG A 1 93 ? -12.526 -9.941 9.483 1.00 81.69 93 ARG A N 1
ATOM 686 C CA . ARG A 1 93 ? -11.488 -9.765 10.522 1.00 81.69 93 ARG A CA 1
ATOM 687 C C . ARG A 1 93 ? -10.177 -10.500 10.212 1.00 81.69 93 ARG A C 1
ATOM 689 O O . ARG A 1 93 ? -9.142 -10.189 10.785 1.00 81.69 93 ARG A O 1
ATOM 696 N N . THR A 1 94 ? -10.210 -11.442 9.274 1.00 76.69 94 THR A N 1
ATOM 697 C CA . THR A 1 94 ? -9.049 -12.200 8.796 1.00 76.69 94 THR A CA 1
ATOM 698 C C . THR A 1 94 ? -8.435 -11.628 7.516 1.00 76.69 94 THR A C 1
ATOM 700 O O . THR A 1 94 ? -7.505 -12.223 6.969 1.00 76.69 94 THR A O 1
ATOM 703 N N . ASP A 1 95 ? -8.946 -10.502 7.006 1.00 74.81 95 ASP A N 1
ATOM 704 C CA . ASP A 1 95 ? -8.445 -9.902 5.772 1.00 74.81 95 ASP A CA 1
ATOM 705 C C . ASP A 1 95 ? -6.986 -9.458 5.916 1.00 74.81 95 ASP A C 1
ATOM 707 O O . ASP A 1 95 ? -6.569 -8.859 6.908 1.00 74.81 95 ASP A O 1
ATOM 711 N N . TYR A 1 96 ? -6.205 -9.715 4.867 1.00 71.62 96 TYR A N 1
ATOM 712 C CA . TYR A 1 96 ? -4.809 -9.306 4.807 1.00 71.62 96 TYR A CA 1
ATOM 713 C C . TYR A 1 96 ? -4.666 -7.780 4.871 1.00 71.62 96 TYR A C 1
ATOM 715 O O . TYR A 1 96 ? -5.387 -7.042 4.194 1.00 71.62 96 TYR A O 1
ATOM 723 N N . TRP A 1 97 ? -3.667 -7.295 5.612 1.00 64.38 97 TRP A N 1
ATOM 724 C CA . TRP A 1 97 ? -3.526 -5.874 5.945 1.00 64.38 97 TRP A CA 1
ATOM 725 C C . TRP A 1 97 ? -3.367 -4.914 4.761 1.00 64.38 97 TRP A C 1
ATOM 727 O O . TRP A 1 97 ? -3.653 -3.725 4.904 1.00 64.38 97 TRP A O 1
ATOM 737 N N . ARG A 1 98 ? -2.962 -5.407 3.581 1.00 69.06 98 ARG A N 1
ATOM 738 C CA . ARG A 1 98 ? -2.881 -4.597 2.351 1.00 69.06 98 ARG A CA 1
ATOM 739 C C . ARG A 1 98 ? -4.189 -4.508 1.560 1.00 69.06 98 ARG A C 1
ATOM 741 O O . ARG A 1 98 ? -4.276 -3.657 0.681 1.00 69.06 98 ARG A O 1
ATOM 748 N N . ARG A 1 99 ? -5.194 -5.347 1.844 1.00 80.44 99 ARG A N 1
ATOM 749 C CA . ARG A 1 99 ? -6.484 -5.337 1.123 1.00 80.44 99 ARG A CA 1
ATOM 750 C C . ARG A 1 99 ? -7.249 -4.033 1.340 1.00 80.44 99 ARG A C 1
ATOM 752 O O . ARG A 1 99 ? -7.924 -3.555 0.436 1.00 80.44 99 ARG A O 1
ATOM 759 N N . HIS A 1 100 ? -7.143 -3.465 2.536 1.00 87.88 100 HIS A N 1
ATOM 760 C CA . HIS A 1 100 ? -7.787 -2.209 2.902 1.00 87.88 100 HIS A CA 1
ATOM 761 C C . HIS A 1 100 ? -6.725 -1.126 2.984 1.00 87.88 100 HIS A C 1
ATOM 763 O O . HIS A 1 100 ? -5.993 -1.046 3.969 1.00 87.88 100 HIS A O 1
ATOM 769 N N . ARG A 1 101 ? -6.577 -0.328 1.927 1.00 88.56 101 ARG A N 1
ATOM 770 C CA . ARG A 1 101 ? -5.447 0.593 1.804 1.00 88.56 101 ARG A CA 1
ATOM 771 C C . ARG A 1 101 ? -5.521 1.709 2.845 1.00 88.56 101 ARG A C 1
ATOM 773 O O . ARG A 1 101 ? -6.542 2.382 2.963 1.00 88.56 101 ARG A O 1
ATOM 780 N N . LEU A 1 102 ? -4.413 1.933 3.550 1.00 86.69 102 LEU A N 1
ATOM 781 C CA . LEU A 1 102 ? -4.183 3.122 4.370 1.00 86.69 102 LEU A CA 1
ATOM 782 C C . LEU A 1 102 ? -3.405 4.163 3.559 1.00 86.69 102 LEU A C 1
ATOM 784 O O . LEU A 1 102 ? -2.389 3.840 2.939 1.00 86.69 102 LEU A O 1
ATOM 788 N N . PHE A 1 103 ? -3.873 5.402 3.595 1.00 86.44 103 PHE A N 1
ATOM 789 C CA . PHE A 1 103 ? -3.202 6.582 3.074 1.00 86.44 103 PHE A CA 1
ATOM 790 C C . PHE A 1 103 ? -2.762 7.433 4.257 1.00 86.44 103 PHE A C 1
ATOM 792 O O . PHE A 1 103 ? -3.594 7.943 5.009 1.00 86.44 103 PHE A O 1
ATOM 799 N N . THR A 1 104 ? -1.453 7.568 4.430 1.00 82.00 104 THR A N 1
ATOM 800 C CA . THR A 1 104 ? -0.887 8.535 5.368 1.00 82.00 104 THR A CA 1
ATOM 801 C C . THR A 1 104 ? -0.735 9.855 4.633 1.00 82.00 104 THR A C 1
ATOM 803 O O . THR A 1 104 ? -0.182 9.871 3.538 1.00 82.00 104 THR A O 1
ATOM 806 N N . VAL A 1 105 ? -1.252 10.927 5.227 1.00 79.38 105 VAL A N 1
ATOM 807 C CA . VAL A 1 105 ? -1.104 12.295 4.725 1.00 79.38 105 VAL A CA 1
ATOM 808 C C . VAL A 1 105 ? -0.221 13.036 5.719 1.00 79.38 105 VAL A C 1
ATOM 810 O O . VAL A 1 105 ? -0.472 12.985 6.927 1.00 79.38 105 VAL A O 1
ATOM 813 N N . TYR A 1 106 ? 0.827 13.680 5.230 1.00 76.06 106 TYR A N 1
ATOM 814 C CA . TYR A 1 106 ? 1.784 14.444 6.020 1.00 76.06 106 TYR A CA 1
ATOM 815 C C . TYR A 1 106 ? 1.517 15.953 5.893 1.00 76.06 106 TYR A C 1
ATOM 817 O O . TYR A 1 106 ? 0.852 16.378 4.951 1.00 76.06 106 TYR A O 1
ATOM 825 N N . PRO A 1 107 ? 1.972 16.784 6.851 1.00 72.44 107 PRO A N 1
ATOM 826 C CA . PRO A 1 107 ? 1.759 18.236 6.817 1.00 72.44 107 PRO A CA 1
ATOM 827 C C . PRO A 1 107 ? 2.215 18.933 5.525 1.00 72.44 107 PRO A C 1
ATOM 829 O O . PRO A 1 107 ? 1.663 19.966 5.160 1.00 72.44 107 PRO A O 1
ATOM 832 N N . GLU A 1 108 ? 3.243 18.400 4.875 1.00 74.50 108 GLU A N 1
ATOM 833 C CA . GLU A 1 108 ? 3.845 18.919 3.648 1.00 74.50 108 GLU A CA 1
ATOM 834 C C . GLU A 1 108 ? 3.179 18.424 2.355 1.00 74.50 108 GLU A C 1
ATOM 836 O O . GLU A 1 108 ? 3.525 18.911 1.276 1.00 74.50 108 GLU A O 1
ATOM 841 N N . ASP A 1 109 ? 2.258 17.463 2.448 1.00 72.62 109 ASP A N 1
ATOM 842 C CA . ASP A 1 109 ? 1.603 16.889 1.279 1.00 72.62 109 ASP A CA 1
ATOM 843 C C . ASP A 1 109 ? 0.590 17.864 0.666 1.00 72.62 109 ASP A C 1
ATOM 845 O O . ASP A 1 109 ? -0.117 18.597 1.359 1.00 72.62 109 ASP A O 1
ATOM 849 N N . ASP A 1 110 ? 0.471 17.824 -0.664 1.00 86.44 110 ASP A N 1
ATOM 850 C CA . ASP A 1 110 ? -0.635 18.470 -1.370 1.00 86.44 110 ASP A CA 1
ATOM 851 C C . ASP A 1 110 ? -1.932 17.707 -1.067 1.00 86.44 110 ASP A C 1
ATOM 853 O O . ASP A 1 110 ? -2.175 16.594 -1.548 1.00 86.44 110 ASP A O 1
ATOM 857 N N . GLU A 1 111 ? -2.766 18.336 -0.250 1.00 88.62 111 GLU A N 1
ATOM 858 C CA . GLU A 1 111 ? -4.068 17.851 0.184 1.00 88.62 111 GLU A CA 1
ATOM 859 C C . GLU A 1 111 ? -4.987 17.437 -0.978 1.00 88.62 111 GLU A C 1
ATOM 861 O O . GLU A 1 111 ? -5.622 16.377 -0.925 1.00 88.62 111 GLU A O 1
ATOM 866 N N . GLU A 1 112 ? -5.059 18.230 -2.050 1.00 90.75 112 GLU A N 1
ATOM 867 C CA . GLU A 1 112 ? -5.915 17.901 -3.187 1.00 90.75 112 GLU A CA 1
ATOM 868 C C . GLU A 1 112 ? -5.346 16.725 -3.982 1.00 90.75 112 GLU A C 1
ATOM 870 O O . GLU A 1 112 ? -6.096 15.867 -4.462 1.00 90.75 112 GLU A O 1
ATOM 875 N N . ALA A 1 113 ? -4.019 16.656 -4.121 1.00 77.69 113 ALA A N 1
ATOM 876 C CA . ALA A 1 113 ? -3.356 15.521 -4.752 1.00 77.69 113 ALA A CA 1
ATOM 877 C C . ALA A 1 113 ? -3.596 14.226 -3.962 1.00 77.69 113 ALA A C 1
ATOM 879 O O . ALA A 1 113 ? -3.906 13.196 -4.570 1.00 77.69 113 ALA A O 1
ATOM 880 N N . ALA A 1 114 ? -3.543 14.286 -2.628 1.00 80.00 114 ALA A N 1
ATOM 881 C CA . ALA A 1 114 ? -3.894 13.170 -1.756 1.00 80.00 114 ALA A CA 1
ATOM 882 C C . ALA A 1 114 ? -5.358 12.742 -1.961 1.00 80.00 114 ALA A C 1
ATOM 884 O O . ALA A 1 114 ? -5.633 11.554 -2.151 1.00 80.00 114 ALA A O 1
ATOM 885 N N . CYS A 1 115 ? -6.293 13.695 -2.027 1.00 93.56 115 CYS A N 1
ATOM 886 C CA . CYS A 1 115 ? -7.702 13.407 -2.306 1.00 93.56 115 CYS A CA 1
ATOM 887 C C . CYS A 1 115 ? -7.905 12.727 -3.669 1.00 93.56 115 CYS A C 1
ATOM 889 O O . CYS A 1 115 ? -8.612 11.720 -3.754 1.00 93.56 115 CYS A O 1
ATOM 891 N N . ARG A 1 116 ? -7.254 13.225 -4.731 1.00 90.62 116 ARG A N 1
ATOM 892 C CA . ARG A 1 116 ? -7.305 12.614 -6.073 1.00 90.62 116 ARG A CA 1
ATOM 893 C C . ARG A 1 116 ? -6.731 11.198 -6.075 1.00 90.62 116 ARG A C 1
ATOM 895 O O . ARG A 1 116 ? -7.278 10.319 -6.739 1.00 90.62 116 ARG A O 1
ATOM 902 N N . LEU A 1 117 ? -5.659 10.953 -5.320 1.00 78.94 117 LEU A N 1
ATOM 903 C CA . LEU A 1 117 ? -5.057 9.626 -5.190 1.00 78.94 117 LEU A CA 1
ATOM 904 C C . LEU A 1 117 ? -6.000 8.638 -4.487 1.00 78.94 117 LEU A C 1
ATOM 906 O O . LEU A 1 117 ? -6.181 7.520 -4.973 1.00 78.94 117 LEU A O 1
ATOM 910 N N . ILE A 1 118 ? -6.623 9.059 -3.381 1.00 91.62 118 ILE A N 1
ATOM 911 C CA . ILE A 1 118 ? -7.615 8.259 -2.648 1.00 91.62 118 ILE A CA 1
ATOM 912 C C . ILE A 1 118 ? -8.802 7.939 -3.563 1.00 91.62 118 ILE A C 1
ATOM 914 O O . ILE A 1 118 ? -9.191 6.777 -3.682 1.00 91.62 118 ILE A O 1
ATOM 918 N N . ALA A 1 119 ? -9.336 8.941 -4.266 1.00 93.31 119 ALA A N 1
ATOM 919 C CA . ALA A 1 119 ? -10.458 8.758 -5.180 1.00 93.31 119 ALA A CA 1
ATOM 920 C C . ALA A 1 119 ? -10.121 7.806 -6.335 1.00 93.31 119 ALA A C 1
ATOM 922 O O . ALA A 1 119 ? -10.888 6.884 -6.615 1.00 93.31 119 ALA A O 1
ATOM 923 N N . ARG A 1 120 ? -8.937 7.948 -6.947 1.00 89.38 120 ARG A N 1
ATOM 924 C CA . ARG A 1 120 ? -8.456 7.024 -7.985 1.00 89.38 120 ARG A CA 1
ATOM 925 C C . ARG A 1 120 ? -8.368 5.589 -7.470 1.00 89.38 120 ARG A C 1
ATOM 927 O O . ARG A 1 120 ? -8.739 4.664 -8.183 1.00 89.38 120 ARG A O 1
ATOM 934 N N . HIS A 1 121 ? -7.908 5.390 -6.235 1.00 87.94 121 HIS A N 1
ATOM 935 C CA . HIS A 1 121 ? -7.865 4.059 -5.634 1.00 87.94 121 HIS A CA 1
ATOM 936 C C . HIS A 1 121 ? -9.264 3.471 -5.412 1.00 87.94 121 HIS A C 1
ATOM 938 O O . HIS A 1 121 ? -9.465 2.291 -5.691 1.00 87.94 121 HIS A O 1
ATOM 944 N N . VAL A 1 122 ? -10.234 4.275 -4.964 1.00 91.06 122 VAL A N 1
ATOM 945 C CA . VAL A 1 122 ? -11.634 3.837 -4.823 1.00 91.06 122 VAL A CA 1
ATOM 946 C C . VAL A 1 122 ? -12.206 3.417 -6.177 1.00 91.06 122 VAL A C 1
ATOM 948 O O . VAL A 1 122 ? -12.764 2.329 -6.268 1.00 91.06 122 VAL A O 1
ATOM 951 N N . VAL A 1 123 ? -11.999 4.215 -7.232 1.00 88.94 123 VAL A N 1
ATOM 952 C CA . VAL A 1 123 ? -12.430 3.890 -8.606 1.00 88.94 123 VAL A CA 1
ATOM 953 C C . VAL A 1 123 ? -11.807 2.579 -9.088 1.00 88.94 123 VAL A C 1
ATOM 955 O O . VAL A 1 123 ? -12.522 1.687 -9.532 1.00 88.94 123 VAL A O 1
ATOM 958 N N . ASN A 1 124 ? -10.493 2.418 -8.927 1.00 81.50 124 ASN A N 1
ATOM 959 C CA . ASN A 1 124 ? -9.785 1.202 -9.341 1.00 81.50 124 ASN A CA 1
ATOM 960 C C . ASN A 1 124 ? -10.191 -0.042 -8.535 1.00 81.50 124 ASN A C 1
ATOM 962 O O . ASN A 1 124 ? -9.936 -1.161 -8.969 1.00 81.50 124 ASN A O 1
ATOM 966 N N . SER A 1 125 ? -10.795 0.151 -7.362 1.00 81.19 125 SER A N 1
ATOM 967 C CA . SER A 1 125 ? -11.247 -0.932 -6.488 1.00 81.19 125 SER A CA 1
ATOM 968 C C . SER A 1 125 ? -12.745 -1.226 -6.622 1.00 81.19 125 SER A C 1
ATOM 970 O O . SER A 1 125 ? -13.252 -2.113 -5.931 1.00 81.19 125 SER A O 1
ATOM 972 N N . GLN A 1 126 ? -13.477 -0.508 -7.484 1.00 75.25 126 GLN A N 1
ATOM 973 C CA . GLN A 1 126 ? -14.882 -0.812 -7.750 1.00 75.25 126 GLN A CA 1
ATOM 974 C C . GLN A 1 126 ? -15.019 -2.204 -8.375 1.00 75.25 126 GLN A C 1
ATOM 976 O O . GLN A 1 126 ? -14.261 -2.589 -9.261 1.00 75.25 126 GLN A O 1
ATOM 981 N N . GLY A 1 127 ? -15.981 -2.985 -7.881 1.00 64.12 127 GLY A N 1
ATOM 982 C CA . GLY A 1 127 ? -16.162 -4.379 -8.295 1.00 64.12 127 GLY A CA 1
ATOM 983 C C . GLY A 1 127 ? -15.194 -5.375 -7.646 1.00 64.12 127 GLY A C 1
ATOM 984 O O . GLY A 1 127 ? -15.307 -6.573 -7.908 1.00 64.12 127 GLY A O 1
ATOM 985 N N . ALA A 1 128 ? -14.287 -4.934 -6.764 1.00 61.38 128 ALA A N 1
ATOM 986 C CA . ALA A 1 128 ? -13.504 -5.842 -5.933 1.00 61.38 128 ALA A CA 1
ATOM 987 C C . ALA A 1 128 ? -14.436 -6.576 -4.950 1.00 61.38 128 ALA A C 1
ATOM 989 O O . ALA A 1 128 ? -14.861 -6.029 -3.931 1.00 61.38 128 ALA A O 1
ATOM 990 N N . GLY A 1 129 ? -14.775 -7.824 -5.278 1.00 55.00 129 GLY A N 1
ATOM 991 C CA . GLY A 1 129 ? -15.577 -8.700 -4.427 1.00 55.00 129 GLY A CA 1
ATOM 992 C C . GLY A 1 129 ? -14.858 -9.109 -3.131 1.00 55.00 129 GLY A C 1
ATOM 993 O O . GLY A 1 129 ? -13.689 -8.748 -2.914 1.00 55.00 129 GLY A O 1
ATOM 994 N N . PRO A 1 130 ? -15.529 -9.879 -2.251 1.00 55.00 130 PRO A N 1
ATOM 995 C CA . PRO A 1 130 ? -14.877 -10.502 -1.100 1.00 55.00 130 PRO A CA 1
ATOM 996 C C . PRO A 1 130 ? -13.620 -11.247 -1.560 1.00 55.00 130 PRO A C 1
ATOM 998 O O . PRO A 1 130 ? -13.605 -11.839 -2.642 1.00 55.00 130 PRO A O 1
ATOM 1001 N N . ALA A 1 131 ? -12.550 -11.176 -0.766 1.00 47.97 131 ALA A N 1
ATOM 1002 C CA . ALA A 1 131 ? -11.309 -11.863 -1.090 1.00 47.97 131 ALA A CA 1
ATOM 1003 C C . ALA A 1 131 ? -11.614 -13.348 -1.324 1.00 47.97 131 ALA A C 1
ATOM 1005 O O . ALA A 1 131 ? -12.106 -14.034 -0.426 1.00 47.97 131 ALA A O 1
ATOM 1006 N N . GLN A 1 132 ? -11.326 -13.858 -2.525 1.00 39.38 132 GLN A N 1
ATOM 1007 C CA . GLN A 1 132 ? -11.230 -15.297 -2.713 1.00 39.38 132 GLN A CA 1
ATOM 1008 C C . GLN A 1 132 ? -10.004 -15.745 -1.927 1.00 39.38 132 GLN A C 1
ATOM 1010 O O . GLN A 1 132 ? -8.874 -15.688 -2.408 1.00 39.38 132 GLN A O 1
ATOM 1015 N N . HIS A 1 133 ? -10.224 -16.162 -0.682 1.00 32.66 133 HIS A N 1
ATOM 1016 C CA . HIS A 1 133 ? -9.251 -16.992 -0.004 1.00 32.66 133 HIS A CA 1
ATOM 1017 C C . HIS A 1 133 ? -9.008 -18.197 -0.913 1.00 32.66 133 HIS A C 1
ATOM 1019 O O . HIS A 1 133 ? -9.943 -18.939 -1.231 1.00 32.66 133 HIS A O 1
ATOM 1025 N N . VAL A 1 134 ? -7.754 -18.397 -1.324 1.00 31.98 134 VAL A N 1
ATOM 1026 C CA . VAL A 1 134 ? -7.279 -19.710 -1.759 1.00 31.98 134 VAL A CA 1
ATOM 1027 C C . VAL A 1 134 ? -7.499 -20.621 -0.556 1.00 31.98 134 VAL A C 1
ATOM 1029 O O . VAL A 1 134 ? -6.726 -20.639 0.399 1.00 31.98 134 VAL A O 1
ATOM 1032 N N . SER A 1 135 ? -8.664 -21.259 -0.532 1.00 34.62 135 SER A N 1
ATOM 1033 C CA . SER A 1 135 ? -9.159 -21.980 0.625 1.00 34.62 135 SER A CA 1
ATOM 1034 C C . SER A 1 135 ? -8.458 -23.327 0.691 1.00 34.62 135 SER A C 1
ATOM 1036 O O . SER A 1 135 ? -8.882 -24.327 0.116 1.00 34.62 135 SER A O 1
ATOM 1038 N N . GLY A 1 136 ? -7.391 -23.375 1.480 1.00 32.06 136 GLY A N 1
ATOM 1039 C CA . GLY A 1 136 ? -7.088 -24.581 2.231 1.00 32.06 136 GLY A CA 1
ATOM 1040 C C . GLY A 1 136 ? -8.233 -24.835 3.210 1.00 32.06 136 GLY A C 1
ATOM 1041 O O . GLY A 1 136 ? -8.193 -24.339 4.324 1.00 32.06 136 GLY A O 1
ATOM 1042 N N . ARG A 1 137 ? -9.242 -25.596 2.763 1.00 29.67 137 ARG A N 1
ATOM 1043 C CA . ARG A 1 137 ? -10.322 -26.226 3.547 1.00 29.67 137 ARG A CA 1
ATOM 1044 C C . ARG A 1 137 ? -11.210 -25.273 4.371 1.00 29.67 137 ARG A C 1
ATOM 1046 O O . ARG A 1 137 ? -10.814 -24.738 5.397 1.00 29.67 137 ARG A O 1
ATOM 1053 N N . ALA A 1 138 ? -12.472 -25.162 3.955 1.00 27.56 138 ALA A N 1
ATOM 1054 C CA . ALA A 1 138 ? -13.518 -24.446 4.683 1.00 27.56 138 ALA A CA 1
ATOM 1055 C C . ALA A 1 138 ? -13.634 -24.920 6.152 1.00 27.56 138 ALA A C 1
ATOM 1057 O O . ALA A 1 138 ? -13.768 -26.130 6.381 1.00 27.56 138 ALA A O 1
ATOM 1058 N N . PRO A 1 139 ? -13.640 -24.010 7.143 1.00 35.88 139 PRO A N 1
ATOM 1059 C CA . PRO A 1 139 ? -14.115 -24.338 8.474 1.00 35.88 139 PRO A CA 1
ATOM 1060 C C . PRO A 1 139 ? -15.638 -24.492 8.407 1.00 35.88 139 PRO A C 1
ATOM 1062 O O . PRO A 1 139 ? -16.368 -23.567 8.055 1.00 35.88 139 PRO A O 1
ATOM 1065 N N . GLY A 1 140 ? -16.117 -25.703 8.684 1.00 37.19 140 GLY A N 1
ATOM 1066 C CA . GLY A 1 140 ? -17.541 -25.985 8.804 1.00 37.19 140 GLY A CA 1
ATOM 1067 C C . GLY A 1 140 ? -18.114 -25.297 10.038 1.00 37.19 140 GLY A C 1
ATOM 1068 O O . GLY A 1 140 ? -17.625 -25.515 11.143 1.00 37.19 140 GLY A O 1
ATOM 1069 N N . GLY A 1 141 ? -19.158 -24.494 9.832 1.00 50.50 141 GLY A N 1
ATOM 1070 C CA . GLY A 1 141 ? -19.927 -23.870 10.908 1.00 50.50 141 GLY A CA 1
ATOM 1071 C C . GLY A 1 141 ? -20.311 -22.419 10.639 1.00 50.50 141 GLY A C 1
ATOM 1072 O O . GLY A 1 141 ? -20.119 -21.577 11.507 1.00 50.50 141 GLY A O 1
ATOM 1073 N N . ILE A 1 142 ? -20.840 -22.104 9.454 1.00 44.88 142 ILE A N 1
ATOM 1074 C CA . ILE A 1 142 ? -21.562 -20.842 9.253 1.00 44.88 142 ILE A CA 1
ATOM 1075 C C . ILE A 1 142 ? -23.026 -21.142 9.566 1.00 44.88 142 ILE A C 1
ATOM 1077 O O . ILE A 1 142 ? -23.596 -22.065 8.983 1.00 44.88 142 ILE A O 1
ATOM 1081 N N . LEU A 1 143 ? -23.592 -20.400 10.521 1.00 45.88 143 LEU A N 1
ATOM 1082 C CA . LEU A 1 143 ? -25.020 -20.428 10.835 1.00 45.88 143 LEU A CA 1
ATOM 1083 C C . LEU A 1 143 ? -25.814 -20.284 9.533 1.00 45.88 143 LEU A C 1
ATOM 1085 O O . LEU A 1 143 ? -25.520 -19.396 8.729 1.00 45.88 143 LEU A O 1
ATOM 1089 N N . ASP A 1 144 ? -26.792 -21.158 9.304 1.00 65.12 144 ASP A N 1
ATOM 1090 C CA . ASP A 1 144 ? -27.612 -21.048 8.100 1.00 65.12 144 ASP A CA 1
ATOM 1091 C C . ASP A 1 144 ? -28.419 -19.731 8.102 1.00 65.12 144 ASP A C 1
ATOM 1093 O O . ASP A 1 144 ? -28.535 -19.041 9.121 1.00 65.12 144 ASP A O 1
ATOM 1097 N N . MET A 1 145 ? -28.984 -19.347 6.952 1.00 46.25 145 MET A N 1
ATOM 1098 C CA . MET A 1 145 ? -29.728 -18.082 6.831 1.00 46.25 145 MET A CA 1
ATOM 1099 C C . MET A 1 145 ? -30.869 -17.943 7.847 1.00 46.25 145 MET A C 1
ATOM 1101 O O . MET A 1 145 ? -31.221 -16.824 8.219 1.00 46.25 145 MET A O 1
ATOM 1105 N N . ARG A 1 146 ? -31.445 -19.057 8.306 1.00 52.50 146 ARG A N 1
ATOM 1106 C CA . ARG A 1 146 ? -32.520 -19.059 9.295 1.00 52.50 146 ARG A CA 1
ATOM 1107 C C . ARG A 1 146 ? -31.965 -18.769 10.685 1.00 52.50 146 ARG A C 1
ATOM 1109 O O . ARG A 1 146 ? -32.505 -17.917 11.380 1.00 52.50 146 ARG A O 1
ATOM 1116 N N . GLN A 1 147 ? -30.845 -19.384 11.044 1.00 56.31 147 GLN A N 1
ATOM 1117 C CA . GLN A 1 147 ? -30.139 -19.122 12.297 1.00 56.31 147 GLN A CA 1
ATOM 1118 C C . GLN A 1 147 ? -29.579 -17.691 12.357 1.00 56.31 147 GLN A C 1
ATOM 1120 O O . GLN A 1 147 ? -29.625 -17.046 13.404 1.00 56.31 147 GLN A O 1
ATOM 1125 N N . ALA A 1 148 ? -29.101 -17.156 11.230 1.00 57.66 148 ALA A N 1
ATOM 1126 C CA . ALA A 1 148 ? -28.676 -15.761 11.123 1.00 57.66 148 ALA A CA 1
ATOM 1127 C C . ALA A 1 148 ? -29.854 -14.780 11.289 1.00 57.66 148 ALA A C 1
ATOM 1129 O O . ALA A 1 148 ? -29.715 -13.754 11.960 1.00 57.66 148 ALA A O 1
ATOM 1130 N N . ALA A 1 149 ? -31.023 -15.110 10.729 1.00 58.50 149 ALA A N 1
ATOM 1131 C CA . ALA A 1 149 ? -32.244 -14.324 10.898 1.00 58.50 149 ALA A CA 1
ATOM 1132 C C . ALA A 1 149 ? -32.760 -14.362 12.347 1.00 58.50 149 ALA A C 1
ATOM 1134 O O . ALA A 1 149 ? -33.079 -13.312 12.901 1.00 58.50 149 ALA A O 1
ATOM 1135 N N . GLU A 1 150 ? -32.757 -15.535 12.989 1.00 57.72 150 GLU A N 1
ATOM 1136 C CA . GLU A 1 150 ? -33.124 -15.702 14.403 1.00 57.72 150 GLU A CA 1
ATOM 1137 C C . GLU A 1 150 ? -32.185 -14.903 15.325 1.00 57.72 150 GLU A C 1
ATOM 1139 O O . GLU A 1 150 ? -32.638 -14.233 16.256 1.00 57.72 150 GLU A O 1
ATOM 1144 N N . LEU A 1 151 ? -30.881 -14.876 15.024 1.00 54.06 151 LEU A N 1
ATOM 1145 C CA . LEU A 1 151 ? -29.902 -14.074 15.762 1.00 54.06 151 LEU A CA 1
ATOM 1146 C C . LEU A 1 151 ? -30.121 -12.562 15.569 1.00 54.06 151 LEU A C 1
ATOM 1148 O O . LEU A 1 151 ? -29.985 -11.787 16.519 1.00 54.06 151 LEU A O 1
ATOM 1152 N N . ALA A 1 152 ? -30.473 -12.127 14.356 1.00 62.03 152 ALA A N 1
ATOM 1153 C CA . ALA A 1 152 ? -30.780 -10.728 14.059 1.00 62.03 152 ALA A CA 1
ATOM 1154 C C . ALA A 1 152 ? -32.081 -10.262 14.735 1.00 62.03 152 ALA A C 1
ATOM 1156 O O . ALA A 1 152 ? -32.180 -9.109 15.162 1.00 62.03 152 ALA A O 1
ATOM 1157 N N . GLU A 1 153 ? -33.072 -11.146 14.858 1.00 57.44 153 GLU A N 1
ATOM 1158 C CA . GLU A 1 153 ? -34.323 -10.875 15.568 1.00 57.44 153 GLU A CA 1
ATOM 1159 C C . GLU A 1 153 ? -34.104 -10.816 17.087 1.00 57.44 153 GLU A C 1
ATOM 1161 O O . GLU A 1 153 ? -34.570 -9.889 17.752 1.00 57.44 153 GLU A O 1
ATOM 1166 N N . TYR A 1 154 ? -33.307 -11.740 17.629 1.00 55.59 154 TYR A N 1
ATOM 1167 C CA . TYR A 1 154 ? -32.913 -11.752 19.038 1.00 55.59 154 TYR A CA 1
ATOM 1168 C C . TYR A 1 154 ? -32.121 -10.494 19.431 1.00 55.59 154 TYR A C 1
ATOM 1170 O O . TYR A 1 154 ? -32.407 -9.876 20.457 1.00 55.59 154 TYR A O 1
ATOM 1178 N N . ARG A 1 155 ? -31.181 -10.051 18.582 1.00 59.25 155 ARG A N 1
ATOM 1179 C CA . ARG A 1 155 ? -30.442 -8.788 18.774 1.00 59.25 155 ARG A CA 1
ATOM 1180 C C . ARG A 1 155 ? -31.362 -7.571 18.766 1.00 59.25 155 ARG A C 1
ATOM 1182 O O . ARG A 1 155 ? -31.187 -6.689 19.599 1.00 59.25 155 ARG A O 1
ATOM 1189 N N . ARG A 1 156 ? -32.364 -7.540 17.881 1.00 56.81 156 ARG A N 1
ATOM 1190 C CA . ARG A 1 156 ? -33.364 -6.462 17.844 1.00 56.81 156 ARG A CA 1
ATOM 1191 C C . ARG A 1 156 ? -34.152 -6.374 19.151 1.00 56.81 156 ARG A C 1
ATOM 1193 O O . ARG A 1 156 ? -34.295 -5.283 19.683 1.00 56.81 156 ARG A O 1
ATOM 1200 N N . ARG A 1 157 ? -34.576 -7.514 19.712 1.00 56.06 157 ARG A N 1
ATOM 1201 C CA . ARG A 1 157 ? -35.302 -7.569 20.998 1.00 56.06 157 ARG A CA 1
ATOM 1202 C C . ARG A 1 157 ? -34.453 -7.140 22.198 1.00 56.06 157 ARG A C 1
ATOM 1204 O O . ARG A 1 157 ? -34.987 -6.578 23.146 1.00 56.06 157 ARG A O 1
ATOM 1211 N N . LEU A 1 158 ? -33.146 -7.399 22.167 1.00 47.81 158 LEU A N 1
ATOM 1212 C CA . LEU A 1 158 ? -32.198 -6.935 23.190 1.00 47.81 158 LEU A CA 1
ATOM 1213 C C . LEU A 1 158 ? -32.001 -5.412 23.160 1.00 47.81 158 LEU A C 1
ATOM 1215 O O . LEU A 1 158 ? -31.890 -4.797 24.218 1.00 47.81 158 LEU A O 1
ATOM 1219 N N . ILE A 1 159 ? -31.989 -4.822 21.962 1.00 52.03 159 ILE A N 1
ATOM 1220 C CA . ILE A 1 159 ? -31.892 -3.369 21.752 1.00 52.03 159 ILE A CA 1
ATOM 1221 C C . ILE A 1 159 ? -33.203 -2.671 22.158 1.00 52.03 159 ILE A C 1
ATOM 1223 O O . ILE A 1 159 ? -33.171 -1.628 22.803 1.00 52.03 159 ILE A O 1
ATOM 1227 N N . ASP A 1 160 ? -34.355 -3.280 21.869 1.00 44.81 160 ASP A N 1
ATOM 1228 C CA . ASP A 1 160 ? -35.665 -2.753 22.288 1.00 44.81 160 ASP A CA 1
ATOM 1229 C C . ASP A 1 160 ? -35.807 -2.756 23.823 1.00 44.81 160 ASP A C 1
ATOM 1231 O O . ASP A 1 160 ? -36.177 -1.755 24.427 1.00 44.81 160 ASP A O 1
ATOM 1235 N N . ARG A 1 161 ? -35.380 -3.844 24.485 1.00 40.69 161 ARG A N 1
ATOM 1236 C CA . ARG A 1 161 ? -35.391 -3.970 25.957 1.00 40.69 161 ARG A CA 1
ATOM 1237 C C . ARG A 1 161 ? -34.439 -3.033 26.697 1.00 40.69 161 ARG A C 1
ATOM 1239 O O . ARG A 1 161 ? -34.617 -2.842 27.890 1.00 40.69 161 ARG A O 1
ATOM 1246 N N . SER A 1 162 ? -33.424 -2.482 26.034 1.00 41.16 162 SER A N 1
ATOM 1247 C CA . SER A 1 162 ? -32.513 -1.502 26.651 1.00 41.16 162 SER A CA 1
ATOM 1248 C C . SER A 1 162 ? -33.042 -0.063 26.566 1.00 41.16 162 SER A C 1
ATOM 1250 O O . SER A 1 162 ? -32.410 0.848 27.095 1.00 41.16 162 SER A O 1
ATOM 1252 N N . SER A 1 163 ? -34.211 0.133 25.943 1.00 42.09 163 SER A N 1
ATOM 1253 C CA . SER A 1 163 ? -34.898 1.426 25.819 1.00 42.09 163 SER A CA 1
ATOM 1254 C C . SER A 1 163 ? -35.995 1.635 26.877 1.00 42.09 163 SER A C 1
ATOM 1256 O O . SER A 1 163 ? -36.497 2.747 27.022 1.00 42.09 163 SER A O 1
ATOM 1258 N N . GLU A 1 164 ? -36.353 0.590 27.628 1.00 37.09 164 GLU A N 1
ATOM 1259 C CA . GLU A 1 164 ? -37.393 0.606 28.661 1.00 37.09 164 GLU A CA 1
ATOM 1260 C C . GLU A 1 164 ? -36.840 -0.022 29.952 1.00 37.09 164 GLU A C 1
ATOM 1262 O O . GLU A 1 164 ? -36.854 -1.240 30.122 1.00 37.09 164 GLU A O 1
ATOM 1267 N N . ASP A 1 165 ? -36.337 0.797 30.881 1.00 38.34 165 ASP A N 1
ATOM 1268 C CA . ASP A 1 165 ? -36.094 0.338 32.252 1.00 38.34 165 ASP A CA 1
ATOM 1269 C C . ASP A 1 165 ? -37.447 0.117 32.949 1.00 38.34 165 ASP A C 1
ATOM 1271 O O . ASP A 1 165 ? -38.163 1.063 33.287 1.00 38.34 165 ASP A O 1
ATOM 1275 N N . GLY A 1 166 ? -37.795 -1.150 33.166 1.00 35.09 166 GLY A N 1
ATOM 1276 C CA . GLY A 1 166 ? -38.980 -1.571 33.904 1.00 35.09 166 GLY A CA 1
ATOM 1277 C C . GLY A 1 166 ? -38.969 -3.078 34.148 1.00 35.09 166 GLY A C 1
ATOM 1278 O O . GLY A 1 166 ? -38.992 -3.873 33.216 1.00 35.09 166 GLY A O 1
ATOM 1279 N N . VAL A 1 167 ? -38.896 -3.461 35.421 1.00 42.88 167 VAL A N 1
ATOM 1280 C CA . VAL A 1 167 ? -38.918 -4.839 35.928 1.00 42.88 167 VAL A CA 1
ATOM 1281 C C . VAL A 1 167 ? -40.114 -5.618 35.366 1.00 42.88 167 VAL A C 1
ATOM 1283 O O . VAL A 1 167 ? -41.250 -5.238 35.631 1.00 42.88 167 VAL A O 1
ATOM 1286 N N . ASP A 1 168 ? -39.868 -6.741 34.681 1.00 34.41 168 ASP A N 1
ATOM 1287 C CA . ASP A 1 168 ? -40.811 -7.865 34.701 1.00 34.41 168 ASP A CA 1
ATOM 1288 C C . ASP A 1 168 ? -40.102 -9.224 34.564 1.00 34.41 168 ASP A C 1
ATOM 1290 O O . ASP A 1 168 ? -39.300 -9.489 33.658 1.00 34.41 168 ASP A O 1
ATOM 1294 N N . GLU A 1 169 ? -40.390 -10.074 35.540 1.00 45.03 169 GLU A N 1
ATOM 1295 C CA . GLU A 1 169 ? -39.813 -11.383 35.794 1.00 45.03 169 GLU A CA 1
ATOM 1296 C C . GLU A 1 169 ? -40.665 -12.447 35.099 1.00 45.03 169 GLU A C 1
ATOM 1298 O O . GLU A 1 169 ? -41.747 -12.779 35.571 1.00 45.03 169 GLU A O 1
ATOM 1303 N N . GLN A 1 170 ? -40.167 -13.014 33.993 1.00 35.81 170 GLN A N 1
ATOM 1304 C CA . GLN A 1 170 ? -40.524 -14.367 33.538 1.00 35.81 170 GLN A CA 1
ATOM 1305 C C . GLN A 1 170 ? -39.600 -14.842 32.406 1.00 35.81 170 GLN A C 1
ATOM 1307 O O . GLN A 1 170 ? -39.716 -14.444 31.247 1.00 35.81 170 GLN A O 1
ATOM 1312 N N . ALA A 1 171 ? -38.664 -15.731 32.747 1.00 33.78 171 ALA A N 1
ATOM 1313 C CA . ALA A 1 171 ? -37.890 -16.508 31.784 1.00 33.78 171 ALA A CA 1
ATOM 1314 C C . ALA A 1 171 ? -38.617 -17.837 31.483 1.00 33.78 171 ALA A C 1
ATOM 1316 O O . ALA A 1 171 ? -39.067 -18.498 32.422 1.00 33.78 171 ALA A O 1
ATOM 1317 N N . PRO A 1 172 ? -38.715 -18.285 30.216 1.00 38.94 172 PRO A N 1
ATOM 1318 C CA . PRO A 1 172 ? -39.213 -19.622 29.903 1.00 38.94 172 PRO A CA 1
ATOM 1319 C C . PRO A 1 172 ? -38.182 -20.698 30.309 1.00 38.94 172 PRO A C 1
ATOM 1321 O O . PRO A 1 172 ? -36.982 -20.410 30.388 1.00 38.94 172 PRO A O 1
ATOM 1324 N N . PRO A 1 173 ? -38.610 -21.948 30.576 1.00 36.97 173 PRO A N 1
ATOM 1325 C CA . PRO A 1 173 ? -37.735 -22.970 31.138 1.00 36.97 173 PRO A CA 1
ATOM 1326 C C . PRO A 1 173 ? -36.651 -23.396 30.140 1.00 36.97 173 PRO A C 1
ATOM 1328 O O . PRO A 1 173 ? -36.928 -23.699 28.978 1.00 36.97 173 PRO A O 1
ATOM 1331 N N . ARG A 1 174 ? -35.402 -23.461 30.618 1.00 34.28 174 ARG A N 1
ATOM 1332 C CA . ARG A 1 174 ? -34.265 -24.028 29.880 1.00 34.28 174 ARG A CA 1
ATOM 1333 C C . ARG A 1 174 ? -34.496 -25.524 29.656 1.00 34.28 174 ARG A C 1
ATOM 1335 O O . ARG A 1 174 ? -34.559 -26.286 30.616 1.00 34.28 174 ARG A O 1
ATOM 1342 N N . GLN A 1 175 ? -34.566 -25.944 28.396 1.00 39.78 175 GLN A N 1
ATOM 1343 C CA . GLN A 1 175 ? -34.433 -27.351 28.022 1.00 39.78 175 GLN A CA 1
ATOM 1344 C C . GLN A 1 175 ? -32.944 -27.711 27.969 1.00 39.78 175 GLN A C 1
ATOM 1346 O O . GLN A 1 175 ? -32.151 -27.039 27.310 1.00 39.78 175 GLN A O 1
ATOM 1351 N N . THR A 1 176 ? -32.558 -28.756 28.693 1.00 35.38 176 THR A N 1
ATOM 1352 C CA . THR A 1 176 ? -31.217 -29.344 28.670 1.00 35.38 176 THR A CA 1
ATOM 1353 C C . THR A 1 176 ? -31.033 -30.207 27.413 1.00 35.38 176 THR A C 1
ATOM 1355 O O . THR A 1 176 ? -31.863 -31.080 27.157 1.00 35.38 176 THR A O 1
ATOM 1358 N N . PRO A 1 177 ? -29.954 -30.032 26.626 1.00 38.75 177 PRO A N 1
ATOM 1359 C CA . PRO A 1 177 ? -29.610 -30.974 25.562 1.00 38.75 177 PRO A CA 1
ATOM 1360 C C . PRO A 1 177 ? -29.073 -32.295 26.149 1.00 38.75 177 PRO A C 1
ATOM 1362 O O . PRO A 1 177 ? -28.400 -32.266 27.185 1.00 38.75 177 PRO A O 1
ATOM 1365 N N . PRO A 1 178 ? -29.315 -33.455 25.509 1.00 37.28 178 PRO A N 1
ATOM 1366 C CA . PRO A 1 178 ? -28.775 -34.733 25.963 1.00 37.28 178 PRO A CA 1
ATOM 1367 C C . PRO A 1 178 ? -27.256 -34.803 25.742 1.00 37.28 178 PRO A C 1
ATOM 1369 O O . PRO A 1 178 ? -26.735 -34.370 24.714 1.00 37.28 178 PRO A O 1
ATOM 1372 N N . GLY A 1 179 ? -26.546 -35.355 26.729 1.00 32.97 179 GLY A N 1
ATOM 1373 C CA . GLY A 1 179 ? -25.090 -35.476 26.730 1.00 32.97 179 GLY A CA 1
ATOM 1374 C C . GLY A 1 179 ? -24.563 -36.450 25.675 1.00 32.97 179 GLY A C 1
ATOM 1375 O O . GLY A 1 179 ? -25.035 -37.581 25.563 1.00 32.97 179 GLY A O 1
ATOM 1376 N N . PHE A 1 180 ? -23.537 -36.022 24.941 1.00 33.62 180 PHE A N 1
ATOM 1377 C CA . PHE A 1 180 ? -22.718 -36.910 24.120 1.00 33.62 180 PHE A CA 1
ATOM 1378 C C . PHE A 1 180 ? -21.587 -37.527 24.966 1.00 33.62 180 PHE A C 1
ATOM 1380 O O . PHE A 1 180 ? -20.984 -36.827 25.783 1.00 33.62 180 PHE A O 1
ATOM 1387 N N . PRO A 1 181 ? -21.277 -38.825 24.791 1.00 36.91 181 PRO A N 1
ATOM 1388 C CA . PRO A 1 181 ? -20.227 -39.500 25.545 1.00 36.91 181 PRO A CA 1
ATOM 1389 C C . PRO A 1 181 ? -18.835 -39.046 25.082 1.00 36.91 181 PRO A C 1
ATOM 1391 O O . PRO A 1 181 ? -18.530 -39.051 23.890 1.00 36.91 181 PRO A O 1
ATOM 1394 N N . GLY A 1 182 ? -17.981 -38.673 26.038 1.00 36.28 182 GLY A N 1
ATOM 1395 C CA . GLY A 1 182 ? -16.597 -38.276 25.778 1.00 36.28 182 GLY A CA 1
ATOM 1396 C C . GLY A 1 182 ? -15.731 -39.423 25.223 1.00 36.28 182 GLY A C 1
ATOM 1397 O O . GLY A 1 182 ? -15.967 -40.593 25.548 1.00 36.28 182 GLY A O 1
ATOM 1398 N N . PRO A 1 183 ? -14.716 -39.121 24.393 1.00 34.97 183 PRO A N 1
ATOM 1399 C CA . PRO A 1 183 ? -13.820 -40.127 23.838 1.00 34.97 183 PRO A CA 1
ATOM 1400 C C . PRO A 1 183 ? -12.850 -40.670 24.901 1.00 34.97 183 PRO A C 1
ATOM 1402 O O . PRO A 1 183 ? -12.315 -39.935 25.730 1.00 34.97 183 PRO A O 1
ATOM 1405 N N . LYS A 1 184 ? -12.619 -41.988 24.863 1.00 35.16 184 LYS A N 1
ATOM 1406 C CA . LYS A 1 184 ? -11.680 -42.708 25.739 1.00 35.16 184 LYS A CA 1
ATOM 1407 C C . LYS A 1 184 ? -10.218 -42.380 25.375 1.00 35.16 184 LYS A C 1
ATOM 1409 O O . LYS A 1 184 ? -9.920 -42.295 24.182 1.00 35.16 184 LYS A O 1
ATOM 1414 N N . PRO A 1 185 ? -9.287 -42.286 26.344 1.00 33.94 185 PRO A N 1
ATOM 1415 C CA . PRO A 1 185 ? -7.869 -42.063 26.055 1.00 33.94 185 PRO A CA 1
ATOM 1416 C C . PRO A 1 185 ? -7.217 -43.299 25.412 1.00 33.94 185 PRO A C 1
ATOM 1418 O O . PRO A 1 185 ? -7.261 -44.395 25.972 1.00 33.94 185 PRO A O 1
ATOM 1421 N N . GLY A 1 186 ? -6.606 -43.113 24.238 1.00 30.50 186 GLY A N 1
ATOM 1422 C CA . GLY A 1 186 ? -5.714 -44.072 23.573 1.00 30.50 186 GLY A CA 1
ATOM 1423 C C . GLY A 1 186 ? -4.229 -43.804 23.885 1.00 30.50 186 GLY A C 1
ATOM 1424 O O . GLY A 1 186 ? -3.898 -42.744 24.410 1.00 30.50 186 GLY A O 1
ATOM 1425 N N . PRO A 1 187 ? -3.330 -44.763 23.606 1.00 36.00 187 PRO A N 1
ATOM 1426 C CA . PRO A 1 187 ? -2.120 -45.012 24.392 1.00 36.00 187 PRO A CA 1
ATOM 1427 C C . PRO A 1 187 ? -0.968 -44.033 24.120 1.00 36.00 187 PRO A C 1
ATOM 1429 O O . PRO A 1 187 ? -0.525 -43.861 22.986 1.00 36.00 187 PRO A O 1
ATOM 1432 N N . GLY A 1 188 ? -0.439 -43.447 25.197 1.00 32.19 188 GLY A N 1
ATOM 1433 C CA . GLY A 1 188 ? 0.740 -42.584 25.188 1.00 32.19 188 GLY A CA 1
ATOM 1434 C C . GLY A 1 188 ? 2.053 -43.343 24.962 1.00 32.19 188 GLY A C 1
ATOM 1435 O O . GLY A 1 188 ? 2.265 -44.446 25.472 1.00 32.19 188 GLY A O 1
ATOM 1436 N N . LEU A 1 189 ? 2.945 -42.715 24.193 1.00 32.50 189 LEU A N 1
ATOM 1437 C CA . LEU A 1 189 ? 4.309 -43.163 23.928 1.00 32.50 189 LEU A CA 1
ATOM 1438 C C . LEU A 1 189 ? 5.211 -42.992 25.160 1.00 32.50 189 LEU A C 1
ATOM 1440 O O . LEU A 1 189 ? 5.150 -42.009 25.894 1.00 32.50 189 LEU A O 1
ATOM 1444 N N . ARG A 1 190 ? 6.061 -44.001 25.352 1.00 29.38 190 ARG A N 1
ATOM 1445 C CA . ARG A 1 190 ? 6.952 -44.230 26.492 1.00 29.38 190 ARG A CA 1
ATOM 1446 C C . ARG A 1 190 ? 8.103 -43.217 26.540 1.00 29.38 190 ARG A C 1
ATOM 1448 O O . ARG A 1 190 ? 8.775 -43.008 25.533 1.00 29.38 190 ARG A O 1
ATOM 1455 N N . LYS A 1 191 ? 8.437 -42.728 27.738 1.00 31.64 191 LYS A N 1
ATOM 1456 C CA . LYS A 1 191 ? 9.799 -42.289 28.079 1.00 31.64 191 LYS A CA 1
ATOM 1457 C C . LYS A 1 191 ? 10.280 -43.045 29.315 1.00 31.64 191 LYS A C 1
ATOM 1459 O O . LYS A 1 191 ? 9.578 -43.142 30.315 1.00 31.64 191 LYS A O 1
ATOM 1464 N N . VAL A 1 192 ? 11.461 -43.634 29.166 1.00 30.30 192 VAL A N 1
ATOM 1465 C CA . VAL A 1 192 ? 12.173 -44.485 30.121 1.00 30.30 192 VAL A CA 1
ATOM 1466 C C . VAL A 1 192 ? 12.973 -43.600 31.071 1.00 30.30 192 VAL A C 1
ATOM 1468 O O . VAL A 1 192 ? 13.787 -42.820 30.588 1.00 30.30 192 VAL A O 1
ATOM 1471 N N . VAL A 1 193 ? 12.806 -43.772 32.386 1.00 31.25 193 VAL A N 1
ATOM 1472 C CA . VAL A 1 193 ? 13.851 -43.493 33.388 1.00 31.25 193 VAL A CA 1
ATOM 1473 C C . VAL A 1 193 ? 13.779 -44.569 34.483 1.00 31.25 193 VAL A C 1
ATOM 1475 O O . VAL A 1 193 ? 12.709 -45.086 34.791 1.00 31.25 193 VAL A O 1
ATOM 1478 N N . ALA A 1 194 ? 14.962 -44.953 34.957 1.00 30.75 194 ALA A N 1
ATOM 1479 C CA . ALA A 1 194 ? 15.330 -46.170 35.671 1.00 30.75 194 ALA A CA 1
ATOM 1480 C C . ALA A 1 194 ? 14.786 -46.335 37.111 1.00 30.75 194 ALA A C 1
ATOM 1482 O O . ALA A 1 194 ? 14.213 -45.429 37.706 1.00 30.75 194 ALA A O 1
ATOM 1483 N N . ALA A 1 195 ? 14.978 -47.552 37.628 1.00 29.61 195 ALA A N 1
ATOM 1484 C CA . ALA A 1 195 ? 14.300 -48.194 38.751 1.00 29.61 195 ALA A CA 1
ATOM 1485 C C . ALA A 1 195 ? 14.892 -47.946 40.163 1.00 29.61 195 ALA A C 1
ATOM 1487 O O . ALA A 1 195 ? 16.109 -47.924 40.299 1.00 29.61 195 ALA A O 1
ATOM 1488 N N . ALA A 1 196 ? 13.975 -47.869 41.156 1.00 29.98 196 ALA A N 1
ATOM 1489 C CA . ALA A 1 196 ? 13.833 -48.613 42.444 1.00 29.98 196 ALA A CA 1
ATOM 1490 C C . ALA A 1 196 ? 15.021 -48.685 43.456 1.00 29.98 196 ALA A C 1
ATOM 1492 O O . ALA A 1 196 ? 16.162 -48.594 43.018 1.00 29.98 196 ALA A O 1
ATOM 1493 N N . PRO A 1 197 ? 14.817 -48.896 44.793 1.00 40.34 197 PRO A N 1
ATOM 1494 C CA . PRO A 1 197 ? 13.791 -49.734 45.474 1.00 40.34 197 PRO A CA 1
ATOM 1495 C C . PRO A 1 197 ? 12.991 -49.029 46.606 1.00 40.34 197 PRO A C 1
ATOM 1497 O O . PRO A 1 197 ? 13.480 -48.115 47.253 1.00 40.34 197 PRO A O 1
ATOM 1500 N N . ALA A 1 198 ? 11.678 -49.249 46.756 1.00 29.97 198 ALA A N 1
ATOM 1501 C CA . ALA A 1 198 ? 10.947 -50.352 47.412 1.00 29.97 198 ALA A CA 1
ATOM 1502 C C . ALA A 1 198 ? 11.055 -50.403 48.952 1.00 29.97 198 ALA A C 1
ATOM 1504 O O . ALA A 1 198 ? 12.045 -50.900 49.473 1.00 29.97 198 ALA A O 1
ATOM 1505 N N . GLN A 1 199 ? 9.968 -50.031 49.648 1.00 32.22 199 GLN A N 1
ATOM 1506 C CA . GLN A 1 199 ? 9.500 -50.705 50.867 1.00 32.22 199 GLN A CA 1
ATOM 1507 C C . GLN A 1 199 ? 7.965 -50.703 50.927 1.00 32.22 199 GLN A C 1
ATOM 1509 O O . GLN A 1 199 ? 7.304 -49.722 50.594 1.00 32.22 199 GLN A O 1
ATOM 1514 N N . ALA A 1 200 ? 7.436 -51.864 51.300 1.00 32.19 200 ALA A N 1
ATOM 1515 C CA . ALA A 1 200 ? 6.030 -52.203 51.419 1.00 32.19 200 ALA A CA 1
ATOM 1516 C C . ALA A 1 200 ? 5.484 -51.840 52.805 1.00 32.19 200 ALA A C 1
ATOM 1518 O O . ALA A 1 200 ? 6.209 -51.926 53.791 1.00 32.19 200 ALA A O 1
ATOM 1519 N N . THR A 1 201 ? 4.188 -51.554 52.897 1.00 32.28 201 THR A N 1
ATOM 1520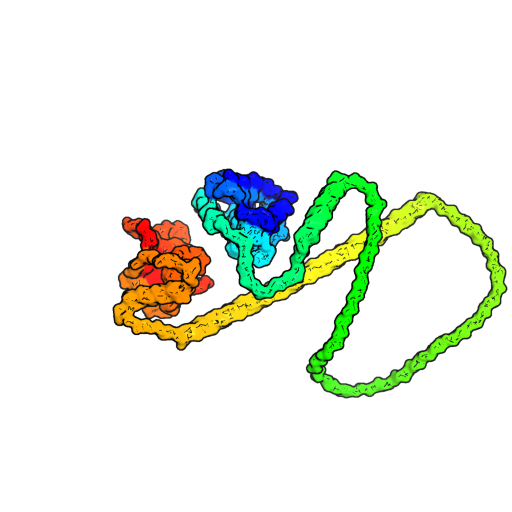 C CA . THR A 1 201 ? 3.224 -52.376 53.656 1.00 32.28 201 THR A CA 1
ATOM 1521 C C . THR A 1 201 ? 1.820 -51.812 53.467 1.00 32.28 201 THR A C 1
ATOM 1523 O O . THR A 1 201 ? 1.590 -50.608 53.525 1.00 32.28 201 THR A O 1
ATOM 1526 N N . ALA A 1 202 ? 0.898 -52.716 53.156 1.00 33.53 202 ALA A N 1
ATOM 1527 C CA . ALA A 1 202 ? -0.529 -52.474 53.093 1.00 33.53 202 ALA A CA 1
ATOM 1528 C C . ALA A 1 202 ? -1.119 -52.709 54.485 1.00 33.53 202 ALA A C 1
ATOM 1530 O O . ALA A 1 202 ? -0.796 -53.717 55.111 1.00 33.53 202 ALA A O 1
ATOM 1531 N N . GLU A 1 203 ? -2.024 -51.837 54.922 1.00 33.62 203 GLU A N 1
ATOM 1532 C CA . GLU A 1 203 ? -2.915 -52.139 56.036 1.00 33.62 203 GLU A CA 1
ATOM 1533 C C . GLU A 1 203 ? -4.342 -51.714 55.676 1.00 33.62 203 GLU A C 1
ATOM 1535 O O . GLU A 1 203 ? -4.637 -50.565 55.349 1.00 33.62 203 GLU A O 1
ATOM 1540 N N . THR A 1 204 ? -5.202 -52.725 55.635 1.00 33.78 204 THR A N 1
ATOM 1541 C CA . THR A 1 204 ? -6.609 -52.697 55.251 1.00 33.78 204 THR A CA 1
ATOM 1542 C C . THR A 1 204 ? -7.449 -52.188 56.421 1.00 33.78 204 THR A C 1
ATOM 1544 O O . THR A 1 204 ? -7.434 -52.792 57.491 1.00 33.78 204 THR A O 1
ATOM 1547 N N . ALA A 1 205 ? -8.227 -51.122 56.221 1.00 37.62 205 ALA A N 1
ATOM 1548 C CA . ALA A 1 205 ? -9.219 -50.661 57.194 1.00 37.62 205 ALA A CA 1
ATOM 1549 C C . ALA A 1 205 ? -10.554 -51.431 57.033 1.00 37.62 205 ALA A C 1
ATOM 1551 O O . ALA A 1 205 ? -11.043 -51.553 55.905 1.00 37.62 205 ALA A O 1
ATOM 1552 N N . PRO A 1 206 ? -11.161 -51.950 58.119 1.00 40.28 206 PRO A N 1
ATOM 1553 C CA . PRO A 1 206 ? -12.430 -52.673 58.071 1.00 40.28 206 PRO A CA 1
ATOM 1554 C C . PRO A 1 206 ? -13.651 -51.736 58.135 1.00 40.28 206 PRO A C 1
ATOM 1556 O O . PRO A 1 206 ? -13.600 -50.634 58.679 1.00 40.28 206 PRO A O 1
ATOM 1559 N N . ALA A 1 207 ? -14.770 -52.211 57.582 1.00 46.47 207 ALA A N 1
ATOM 1560 C CA . ALA A 1 207 ? -16.074 -51.549 57.592 1.00 46.47 207 ALA A CA 1
ATOM 1561 C C . ALA A 1 207 ? -16.669 -51.420 59.015 1.00 46.47 207 ALA A C 1
ATOM 1563 O O . ALA A 1 207 ? -16.509 -52.343 59.819 1.00 46.47 207 ALA A O 1
ATOM 1564 N N . PRO A 1 208 ? -17.406 -50.338 59.334 1.00 41.03 208 PRO A N 1
ATOM 1565 C CA . PRO A 1 208 ? -18.043 -50.184 60.637 1.00 41.03 208 PRO A CA 1
ATOM 1566 C C . PRO A 1 208 ? -19.381 -50.939 60.730 1.00 41.03 208 PRO A C 1
ATOM 1568 O O . PRO A 1 208 ? -20.256 -50.812 59.873 1.00 41.03 208 PRO A O 1
ATOM 1571 N N . GLN A 1 209 ? -19.529 -51.711 61.810 1.00 44.03 209 GLN A N 1
ATOM 1572 C CA . GLN A 1 209 ? -20.785 -52.300 62.286 1.00 44.03 209 GLN A CA 1
ATOM 1573 C C . GLN A 1 209 ? -21.648 -51.266 63.044 1.00 44.03 209 GLN A C 1
ATOM 1575 O O . GLN A 1 209 ? -21.107 -50.303 63.592 1.00 44.03 209 GLN A O 1
ATOM 1580 N N . PRO A 1 210 ? -22.981 -51.460 63.100 1.00 42.50 210 PRO A N 1
ATOM 1581 C CA . PRO A 1 210 ? -23.923 -50.514 63.696 1.00 42.50 210 PRO A CA 1
ATOM 1582 C C . PRO A 1 210 ? -23.923 -50.572 65.234 1.00 42.50 210 PRO A C 1
ATOM 1584 O O . PRO A 1 210 ? -23.895 -51.650 65.828 1.00 42.50 210 PRO A O 1
ATOM 1587 N N . ALA A 1 211 ? -23.984 -49.400 65.871 1.00 42.28 211 ALA A N 1
ATOM 1588 C CA . ALA A 1 211 ? -24.112 -49.237 67.321 1.00 42.28 211 ALA A CA 1
ATOM 1589 C C . ALA A 1 211 ? -25.595 -49.166 67.771 1.00 42.28 211 ALA A C 1
ATOM 1591 O O . ALA A 1 211 ? -26.455 -48.842 66.949 1.00 42.28 211 ALA A O 1
ATOM 1592 N N . PRO A 1 212 ? -25.907 -49.460 69.053 1.00 43.84 212 PRO A N 1
ATOM 1593 C CA . PRO A 1 212 ? -27.267 -49.684 69.547 1.00 43.84 212 PRO A CA 1
ATOM 1594 C C . PRO A 1 212 ? -28.027 -48.391 69.880 1.00 43.84 212 PRO A C 1
ATOM 1596 O O . PRO A 1 212 ? -27.435 -47.364 70.211 1.00 43.84 212 PRO A O 1
ATOM 1599 N N . GLU A 1 213 ? -29.357 -48.492 69.835 1.00 40.28 213 GLU A N 1
ATOM 1600 C CA . GLU A 1 213 ? -30.337 -47.450 70.164 1.00 40.28 213 GLU A CA 1
ATOM 1601 C C . GLU A 1 213 ? -30.180 -46.872 71.587 1.00 40.28 213 GLU A C 1
ATOM 1603 O O . GLU A 1 213 ? -30.095 -47.632 72.557 1.00 40.28 213 GLU A O 1
ATOM 1608 N N . PRO A 1 214 ? -30.241 -45.536 71.756 1.00 41.59 214 PRO A N 1
ATOM 1609 C CA . PRO A 1 214 ? -30.462 -44.910 73.049 1.00 41.59 214 PRO A CA 1
ATOM 1610 C C . PRO A 1 214 ? -31.954 -44.841 73.404 1.00 41.59 214 PRO A C 1
ATOM 1612 O O . PRO A 1 214 ? -32.811 -44.516 72.583 1.00 41.59 214 PRO A O 1
ATOM 1615 N N . ALA A 1 215 ? -32.231 -45.097 74.682 1.00 38.03 215 ALA A N 1
ATOM 1616 C CA . ALA A 1 215 ? -33.537 -45.027 75.317 1.00 38.03 215 ALA A CA 1
ATOM 1617 C C . ALA A 1 215 ? -34.239 -43.665 75.144 1.00 38.03 215 ALA A C 1
ATOM 1619 O O . ALA A 1 215 ? -33.637 -42.598 75.277 1.00 38.03 215 ALA A O 1
ATOM 1620 N N . ALA A 1 216 ? -35.551 -43.738 74.917 1.00 38.19 216 ALA A N 1
ATOM 1621 C CA . ALA A 1 216 ? -36.460 -42.609 74.803 1.00 38.19 216 ALA A CA 1
ATOM 1622 C C . ALA A 1 216 ? -36.495 -41.755 76.085 1.00 38.19 216 ALA A C 1
ATOM 1624 O O . ALA A 1 216 ? -36.842 -42.236 77.164 1.00 38.19 216 ALA A O 1
ATOM 1625 N N . GLN A 1 217 ? -36.198 -40.463 75.941 1.00 41.53 217 GLN A N 1
ATOM 1626 C CA . GLN A 1 217 ? -36.588 -39.421 76.893 1.00 41.53 217 GLN A CA 1
ATOM 1627 C C . GLN A 1 217 ? -37.799 -38.659 76.332 1.00 41.53 217 GLN A C 1
ATOM 1629 O O . GLN A 1 217 ? -37.880 -38.464 75.116 1.00 41.53 217 GLN A O 1
ATOM 1634 N N . PRO A 1 218 ? -38.742 -38.210 77.180 1.00 42.00 218 PRO A N 1
ATOM 1635 C CA . PRO A 1 218 ? -39.947 -37.534 76.721 1.00 42.00 218 PRO A CA 1
ATOM 1636 C C . PRO A 1 218 ? -39.584 -36.175 76.114 1.00 42.00 218 PRO A C 1
ATOM 1638 O O . PRO A 1 218 ? -39.125 -35.259 76.799 1.00 42.00 218 PRO A O 1
ATOM 1641 N N . THR A 1 219 ? -39.788 -36.046 74.806 1.00 37.16 219 THR A N 1
ATOM 1642 C CA . THR A 1 219 ? -39.631 -34.792 74.072 1.00 37.16 219 THR A CA 1
ATOM 1643 C C . THR A 1 219 ? -40.806 -33.885 74.420 1.00 37.16 219 THR A C 1
ATOM 1645 O O . THR A 1 219 ? -41.927 -34.085 73.960 1.00 37.16 219 THR A O 1
ATOM 1648 N N . VAL A 1 220 ? -40.568 -32.885 75.267 1.00 44.25 220 VAL A N 1
ATOM 1649 C CA . VAL A 1 220 ? -41.514 -31.783 75.451 1.00 44.25 220 VAL A CA 1
ATOM 1650 C C . VAL A 1 220 ? -41.407 -30.898 74.212 1.00 44.25 220 VAL A C 1
ATOM 1652 O O . VAL A 1 220 ? -40.477 -30.100 74.085 1.00 44.25 220 VAL A O 1
ATOM 1655 N N . THR A 1 221 ? -42.341 -31.055 73.277 1.00 41.75 221 THR A N 1
ATOM 1656 C CA . THR A 1 221 ? -42.482 -30.179 72.111 1.00 41.75 221 THR A CA 1
ATOM 1657 C C . THR A 1 221 ? -42.957 -28.811 72.591 1.00 41.75 221 THR A C 1
ATOM 1659 O O . THR A 1 221 ? -44.147 -28.548 72.728 1.00 41.75 221 THR A O 1
ATOM 1662 N N . ARG A 1 222 ? -42.012 -27.925 72.915 1.00 48.44 222 ARG A N 1
ATOM 1663 C CA . ARG A 1 222 ? -42.297 -26.497 73.062 1.00 48.44 222 ARG A CA 1
ATOM 1664 C C . ARG A 1 222 ? -42.388 -25.920 71.654 1.00 48.44 222 ARG A C 1
ATOM 1666 O O . ARG A 1 222 ? -41.360 -25.717 71.011 1.00 48.44 222 ARG A O 1
ATOM 1673 N N . GLU A 1 223 ? -43.603 -25.660 71.180 1.00 44.28 223 GLU A N 1
ATOM 1674 C CA . GLU A 1 223 ? -43.833 -24.806 70.014 1.00 44.28 223 GLU A CA 1
ATOM 1675 C C . GLU A 1 223 ? -43.255 -23.416 70.317 1.00 44.28 223 GLU A C 1
ATOM 1677 O O . GLU A 1 223 ? -43.859 -22.582 70.991 1.00 44.28 223 GLU A O 1
ATOM 1682 N N . ARG A 1 224 ? -42.019 -23.171 69.873 1.00 45.56 224 ARG A N 1
ATOM 1683 C CA . ARG A 1 224 ? -41.481 -21.817 69.770 1.00 45.56 224 ARG A CA 1
ATOM 1684 C C . ARG A 1 224 ? -42.162 -21.172 68.571 1.00 45.56 224 ARG A C 1
ATOM 1686 O O . ARG A 1 224 ? -41.709 -21.340 67.444 1.00 45.56 224 ARG A O 1
ATOM 1693 N N . ALA A 1 225 ? -43.237 -20.432 68.822 1.00 47.38 225 ALA A N 1
ATOM 1694 C CA . ALA A 1 225 ? -43.723 -19.444 67.873 1.00 47.38 225 ALA A CA 1
ATOM 1695 C C . ALA A 1 225 ? -42.620 -18.387 67.697 1.00 47.38 225 ALA A C 1
ATOM 1697 O O . ALA A 1 225 ? -42.414 -17.530 68.556 1.00 47.38 225 ALA A O 1
ATOM 1698 N N . VAL A 1 226 ? -41.843 -18.507 66.621 1.00 57.81 226 VAL A N 1
ATOM 1699 C CA . VAL A 1 226 ? -40.895 -17.475 66.202 1.00 57.81 226 VAL A CA 1
ATOM 1700 C C . VAL A 1 226 ? -41.717 -16.406 65.494 1.00 57.81 226 VAL A C 1
ATOM 1702 O O . VAL A 1 226 ? -42.074 -16.557 64.330 1.00 57.81 226 VAL A O 1
ATOM 1705 N N . THR A 1 227 ? -42.060 -15.336 66.204 1.00 55.22 227 THR A N 1
ATOM 1706 C CA . THR A 1 227 ? -42.569 -14.118 65.571 1.00 55.22 227 THR A CA 1
ATOM 1707 C C . THR A 1 227 ? -41.384 -13.429 64.906 1.00 55.22 227 THR A C 1
ATOM 1709 O O . THR A 1 227 ? -40.564 -12.808 65.583 1.00 55.22 227 THR A O 1
ATOM 1712 N N . VAL A 1 228 ? -41.237 -13.617 63.597 1.00 64.19 228 VAL A N 1
ATOM 1713 C CA . VAL A 1 228 ? -40.235 -12.898 62.807 1.00 64.19 228 VAL A CA 1
ATOM 1714 C C . VAL A 1 228 ? -40.806 -11.520 62.499 1.00 64.19 228 VAL A C 1
ATOM 1716 O O . VAL A 1 228 ? -41.866 -11.414 61.887 1.00 64.19 228 VAL A O 1
ATOM 1719 N N . ASP A 1 229 ? -40.122 -10.480 62.960 1.00 79.75 229 ASP A N 1
ATOM 1720 C CA . ASP A 1 229 ? -40.426 -9.101 62.594 1.00 79.75 229 ASP A CA 1
ATOM 1721 C C . ASP A 1 229 ? -40.160 -8.892 61.094 1.00 79.75 229 ASP A C 1
ATOM 1723 O O . ASP A 1 229 ? -39.135 -9.344 60.572 1.00 79.75 229 ASP A O 1
ATOM 1727 N N . ALA A 1 230 ? -41.087 -8.237 60.394 1.00 78.75 230 ALA A N 1
ATOM 1728 C CA . ALA A 1 230 ? -41.014 -8.036 58.949 1.00 78.75 230 ALA A CA 1
ATOM 1729 C C . ALA A 1 230 ? -39.745 -7.262 58.555 1.00 78.75 230 ALA A C 1
ATOM 1731 O O . ALA A 1 230 ? -39.078 -7.629 57.591 1.00 78.75 230 ALA A O 1
ATOM 1732 N N . GLU A 1 231 ? -39.343 -6.282 59.369 1.00 78.56 231 GLU A N 1
ATOM 1733 C CA . GLU A 1 231 ? -38.136 -5.481 59.136 1.00 78.56 231 GLU A CA 1
ATOM 1734 C C . GLU A 1 231 ? -36.847 -6.311 59.311 1.00 78.56 231 GLU A C 1
ATOM 1736 O O . GLU A 1 231 ? -35.839 -6.109 58.628 1.00 78.56 231 GLU A O 1
ATOM 1741 N N . ALA A 1 232 ? -36.868 -7.294 60.217 1.00 78.25 232 ALA A N 1
ATOM 1742 C CA . ALA A 1 232 ? -35.758 -8.224 60.403 1.00 78.25 232 ALA A CA 1
ATOM 1743 C C . ALA A 1 232 ? -35.650 -9.222 59.238 1.00 78.25 232 ALA A C 1
ATOM 1745 O O . ALA A 1 232 ? -34.538 -9.587 58.844 1.00 78.25 232 ALA A O 1
ATOM 1746 N N . LEU A 1 233 ? -36.787 -9.644 58.677 1.00 83.31 233 LEU A N 1
ATOM 1747 C CA . LEU A 1 233 ? -36.832 -10.524 57.511 1.00 83.31 233 LEU A CA 1
ATOM 1748 C C . LEU A 1 233 ? -36.334 -9.809 56.248 1.00 83.31 233 LEU A C 1
ATOM 1750 O O . LEU A 1 233 ? -35.538 -10.383 55.508 1.00 83.31 233 LEU A O 1
ATOM 1754 N N . GLU A 1 234 ? -36.737 -8.555 56.048 1.00 85.94 234 GLU A N 1
ATOM 1755 C CA . GLU A 1 234 ? -36.312 -7.710 54.926 1.00 85.94 234 GLU A CA 1
ATOM 1756 C C . GLU A 1 234 ? -34.793 -7.480 54.951 1.00 85.94 234 GLU A C 1
ATOM 1758 O O . GLU A 1 234 ? -34.095 -7.820 53.997 1.00 85.94 234 GLU A O 1
ATOM 1763 N N . LYS A 1 235 ? -34.230 -7.106 56.110 1.00 87.75 235 LYS A N 1
ATOM 1764 C CA . LYS A 1 235 ? -32.767 -6.987 56.293 1.00 87.75 235 LYS A CA 1
ATOM 1765 C C . LYS A 1 235 ? -32.013 -8.297 56.057 1.00 87.75 235 LYS A C 1
ATOM 1767 O O . LYS A 1 235 ? -30.854 -8.282 55.640 1.00 87.75 235 LYS A O 1
ATOM 1772 N N . MET A 1 236 ? -32.613 -9.443 56.381 1.00 87.12 236 MET A N 1
ATOM 1773 C CA . MET A 1 236 ? -32.009 -10.747 56.089 1.00 87.12 236 MET A CA 1
ATOM 1774 C C . MET A 1 236 ? -32.067 -11.090 54.600 1.00 87.12 236 MET A C 1
ATOM 1776 O O . MET A 1 236 ? -31.146 -11.746 54.105 1.00 87.12 236 MET A O 1
ATOM 1780 N N . LEU A 1 237 ? -33.128 -10.675 53.906 1.00 87.38 237 LEU A N 1
ATOM 1781 C CA . LEU A 1 237 ? -33.299 -10.892 52.477 1.00 87.38 237 LEU A CA 1
ATOM 1782 C C . LEU A 1 237 ? -32.310 -10.040 51.679 1.00 87.38 237 LEU A C 1
ATOM 1784 O O . LEU A 1 237 ? -31.570 -10.610 50.882 1.00 87.38 237 LEU A O 1
ATOM 1788 N N . ASP A 1 238 ? -32.189 -8.748 51.989 1.00 89.00 238 ASP A N 1
ATOM 1789 C CA . ASP A 1 238 ? -31.227 -7.835 51.353 1.00 89.00 238 ASP A CA 1
ATOM 1790 C C . ASP A 1 238 ? -29.794 -8.354 51.474 1.00 89.00 238 ASP A C 1
ATOM 1792 O O . ASP A 1 238 ? -29.090 -8.517 50.481 1.00 89.00 238 ASP A O 1
ATOM 1796 N N . ARG A 1 239 ? -29.387 -8.772 52.680 1.00 89.56 239 ARG A N 1
ATOM 1797 C CA . ARG A 1 239 ? -28.057 -9.370 52.897 1.00 89.56 239 ARG A CA 1
ATOM 1798 C C . ARG A 1 239 ? -27.823 -10.622 52.058 1.00 89.56 239 ARG A C 1
ATOM 1800 O O . ARG A 1 239 ? -26.690 -10.899 51.664 1.00 89.56 239 ARG A O 1
ATOM 1807 N N . LYS A 1 240 ? -28.864 -11.428 51.828 1.00 88.94 240 LYS A N 1
ATOM 1808 C CA . LYS A 1 240 ? -28.756 -12.619 50.980 1.00 88.94 240 LYS A CA 1
ATOM 1809 C C . LYS A 1 240 ? -28.705 -12.255 49.502 1.00 88.94 240 LYS A C 1
ATOM 1811 O O . LYS A 1 240 ? -27.948 -12.906 48.785 1.00 88.94 240 LYS A O 1
ATOM 1816 N N . VAL A 1 241 ? -29.460 -11.249 49.067 1.00 90.50 241 VAL A N 1
ATOM 1817 C CA . VAL A 1 241 ? -29.421 -10.723 47.698 1.00 90.50 241 VAL A CA 1
ATOM 1818 C C . VAL A 1 241 ? -28.038 -10.152 47.404 1.00 90.50 241 VAL A C 1
ATOM 1820 O O . VAL A 1 241 ? -27.405 -10.619 46.462 1.00 90.50 241 VAL A O 1
ATOM 1823 N N . ASP A 1 242 ? -27.494 -9.292 48.265 1.00 89.44 242 ASP A N 1
ATOM 1824 C CA . ASP A 1 242 ? -26.141 -8.735 48.121 1.00 89.44 242 ASP A CA 1
ATOM 1825 C C . ASP A 1 242 ? -25.072 -9.833 48.052 1.00 89.44 242 ASP A C 1
ATOM 1827 O O . ASP A 1 242 ? -24.176 -9.809 47.207 1.00 89.44 242 ASP A O 1
ATOM 1831 N N . ALA A 1 243 ? -25.192 -10.861 48.899 1.00 87.38 243 ALA A N 1
ATOM 1832 C CA . ALA A 1 243 ? -24.277 -11.999 48.889 1.00 87.38 243 ALA A CA 1
ATOM 1833 C C . ALA A 1 243 ? -24.405 -12.875 47.631 1.00 87.38 243 ALA A C 1
ATOM 1835 O O . ALA A 1 243 ? -23.463 -13.591 47.280 1.00 87.38 243 ALA A O 1
ATOM 1836 N N . ILE A 1 244 ? -25.571 -12.904 46.982 1.00 89.06 244 ILE A N 1
ATOM 1837 C CA . ILE A 1 244 ? -25.774 -13.599 45.704 1.00 89.06 244 ILE A CA 1
ATOM 1838 C C . ILE A 1 244 ? -25.220 -12.744 44.566 1.00 89.06 244 ILE A C 1
ATOM 1840 O O . ILE A 1 244 ? -24.435 -13.261 43.776 1.00 89.06 244 ILE A O 1
ATOM 1844 N N . VAL A 1 245 ? -25.552 -11.453 44.525 1.00 88.56 245 VAL A N 1
ATOM 1845 C CA . VAL A 1 245 ? -25.057 -10.498 43.525 1.00 88.56 245 VAL A CA 1
ATOM 1846 C C . VAL A 1 245 ? -23.532 -10.475 43.528 1.00 88.56 245 VAL A C 1
ATOM 1848 O O . VAL A 1 245 ? -22.930 -10.701 42.485 1.00 88.56 245 VAL A O 1
ATOM 1851 N N . GLY A 1 246 ? -22.893 -10.344 44.694 1.00 83.44 246 GLY A N 1
ATOM 1852 C CA . GLY A 1 246 ? -21.432 -10.358 44.796 1.00 83.44 246 GLY A CA 1
ATOM 1853 C C . GLY A 1 246 ? -20.792 -11.649 44.273 1.00 83.44 246 GLY A C 1
ATOM 1854 O O . GLY A 1 246 ? -19.762 -11.602 43.605 1.00 83.44 246 GLY A O 1
ATOM 1855 N N . ARG A 1 247 ? -21.422 -12.809 44.508 1.00 83.31 247 ARG A N 1
ATOM 1856 C CA . ARG A 1 247 ? -20.937 -14.098 43.982 1.00 83.31 247 ARG A CA 1
ATOM 1857 C C . ARG A 1 247 ? -21.124 -14.229 42.474 1.00 83.31 247 ARG A C 1
ATOM 1859 O O . ARG A 1 247 ? -20.259 -14.792 41.811 1.00 83.31 247 ARG A O 1
ATOM 1866 N N . VAL A 1 248 ? -22.238 -13.733 41.937 1.00 86.81 248 VAL A N 1
ATOM 1867 C CA . VAL A 1 248 ? -22.501 -13.750 40.494 1.00 86.81 248 VAL A CA 1
ATOM 1868 C C . VAL A 1 248 ? -21.532 -12.820 39.770 1.00 86.81 248 VAL A C 1
ATOM 1870 O O . VAL A 1 248 ? -20.913 -13.251 38.804 1.00 86.81 248 VAL A O 1
ATOM 1873 N N . THR A 1 249 ? -21.339 -11.595 40.262 1.00 82.69 249 THR A N 1
ATOM 1874 C CA . THR A 1 249 ? -20.404 -10.629 39.669 1.00 82.69 249 THR A CA 1
ATOM 1875 C C . THR A 1 249 ? -18.976 -11.168 39.664 1.00 82.69 249 THR A C 1
ATOM 1877 O O . THR A 1 249 ? -18.356 -11.201 38.605 1.00 82.69 249 THR A O 1
ATOM 1880 N N . ALA A 1 250 ? -18.491 -11.693 40.794 1.00 77.75 250 ALA A N 1
ATOM 1881 C CA . ALA A 1 250 ? -17.150 -12.277 40.872 1.00 77.75 250 ALA A CA 1
ATOM 1882 C C . ALA A 1 250 ? -16.970 -13.464 39.908 1.00 77.75 250 ALA A C 1
ATOM 1884 O O . ALA A 1 250 ? -15.963 -13.552 39.211 1.00 77.75 250 ALA A O 1
ATOM 1885 N N . GLY A 1 251 ? -17.970 -14.349 39.805 1.00 80.88 251 GLY A N 1
ATOM 1886 C CA . GLY A 1 251 ? -17.919 -15.478 38.872 1.00 80.88 251 GLY A CA 1
ATOM 1887 C C . GLY A 1 251 ? -17.942 -15.058 37.397 1.00 80.88 251 GLY A C 1
ATOM 1888 O O . GLY A 1 251 ? -17.306 -15.701 36.563 1.00 80.88 251 GLY A O 1
ATOM 1889 N N . VAL A 1 252 ? -18.650 -13.974 37.062 1.00 82.44 252 VAL A N 1
ATOM 1890 C CA . VAL A 1 252 ? -18.661 -13.408 35.703 1.00 82.44 252 VAL A CA 1
ATOM 1891 C C . VAL A 1 252 ? -17.317 -12.760 35.374 1.00 82.44 252 VAL A C 1
ATOM 1893 O O . VAL A 1 252 ? -16.800 -12.991 34.284 1.00 82.44 252 VAL A O 1
ATOM 1896 N N . GLU A 1 253 ? -16.734 -11.998 36.299 1.00 74.69 253 GLU A N 1
ATOM 1897 C CA . GLU A 1 253 ? -15.424 -11.360 36.119 1.00 74.69 253 GLU A CA 1
ATOM 1898 C C . GLU A 1 253 ? -14.310 -12.396 35.930 1.00 74.69 253 GLU A C 1
ATOM 1900 O O . GLU A 1 253 ? -13.548 -12.308 34.966 1.00 74.69 253 GLU A O 1
ATOM 1905 N N . GLU A 1 254 ? -14.258 -13.425 36.782 1.00 81.06 254 GLU A N 1
ATOM 1906 C CA . GLU A 1 254 ? -13.295 -14.524 36.646 1.00 81.06 254 GLU A CA 1
ATOM 1907 C C . GLU A 1 254 ? -13.461 -15.266 35.312 1.00 81.06 254 GLU A C 1
ATOM 1909 O O . GLU A 1 254 ? -12.472 -15.555 34.633 1.00 81.06 254 GLU A O 1
ATOM 1914 N N . GLY A 1 255 ? -14.705 -15.524 34.895 1.00 78.62 255 GLY A N 1
ATOM 1915 C CA . GLY A 1 255 ? -15.001 -16.150 33.607 1.00 78.62 255 GLY A CA 1
ATOM 1916 C C . GLY A 1 255 ? -14.573 -15.296 32.410 1.00 78.62 255 GLY A C 1
ATOM 1917 O O . GLY A 1 255 ? -14.003 -15.822 31.454 1.00 78.62 255 GLY A O 1
ATOM 1918 N N . LEU A 1 256 ? -14.794 -13.978 32.462 1.00 79.69 256 LEU A N 1
ATOM 1919 C CA . LEU A 1 256 ? -14.395 -13.058 31.392 1.00 79.69 256 LEU A CA 1
ATOM 1920 C C . LEU A 1 256 ? -12.870 -12.978 31.259 1.00 79.69 256 LEU A C 1
ATOM 1922 O O . LEU A 1 256 ? -12.345 -13.010 30.147 1.00 79.69 256 LEU A O 1
ATOM 1926 N N . VAL A 1 257 ? -12.159 -12.901 32.388 1.00 77.75 257 VAL A N 1
ATOM 1927 C CA . VAL A 1 257 ? -10.690 -12.868 32.420 1.00 77.75 257 VAL A CA 1
ATOM 1928 C C . VAL A 1 257 ? -10.102 -14.180 31.896 1.00 77.75 257 VAL A C 1
ATOM 1930 O O . VAL A 1 257 ? -9.121 -14.156 31.151 1.00 77.75 257 VAL A O 1
ATOM 1933 N N . ALA A 1 258 ? -10.708 -15.323 32.229 1.00 75.31 258 ALA A N 1
ATOM 1934 C CA . ALA A 1 258 ? -10.288 -16.617 31.700 1.00 75.31 258 ALA A CA 1
ATOM 1935 C C . ALA A 1 258 ? -10.445 -16.689 30.171 1.00 75.31 258 ALA A C 1
ATOM 1937 O O . ALA A 1 258 ? -9.494 -17.056 29.483 1.00 75.31 258 ALA A O 1
ATOM 1938 N N . LEU A 1 259 ? -11.595 -16.261 29.637 1.00 78.12 259 LEU A N 1
ATOM 1939 C CA . LEU A 1 259 ? -11.849 -16.236 28.191 1.00 78.12 259 LEU A CA 1
ATOM 1940 C C . LEU A 1 259 ? -10.903 -15.282 27.446 1.00 78.12 259 LEU A C 1
ATOM 1942 O O . LEU A 1 259 ? -10.372 -15.641 26.399 1.00 78.12 259 LEU A O 1
ATOM 1946 N N . LEU A 1 260 ? -10.640 -14.092 27.999 1.00 81.19 260 LEU A N 1
ATOM 1947 C CA . LEU A 1 260 ? -9.681 -13.134 27.433 1.00 81.19 260 LEU A CA 1
ATOM 1948 C C . LEU A 1 260 ? -8.260 -13.709 27.373 1.00 81.19 260 LEU A C 1
ATOM 1950 O O . LEU A 1 260 ? -7.563 -13.534 26.375 1.00 81.19 260 LEU A O 1
ATOM 1954 N N . ASN A 1 261 ? -7.835 -14.417 28.421 1.00 69.69 261 ASN A N 1
ATOM 1955 C CA . ASN A 1 261 ? -6.523 -15.059 28.451 1.00 69.69 261 ASN A CA 1
ATOM 1956 C C . ASN A 1 261 ? -6.425 -16.231 27.465 1.00 69.69 261 ASN A C 1
ATOM 1958 O O . ASN A 1 261 ? -5.381 -16.407 26.837 1.00 69.69 261 ASN A O 1
ATOM 1962 N N . GLU A 1 262 ? -7.485 -17.028 27.307 1.00 78.25 262 GLU A N 1
ATOM 1963 C CA . GLU A 1 262 ? -7.525 -18.105 26.310 1.00 78.25 262 GLU A CA 1
ATOM 1964 C C . GLU A 1 262 ? -7.450 -17.563 24.879 1.00 78.25 262 GLU A C 1
ATOM 1966 O O . GLU A 1 262 ? -6.684 -18.096 24.070 1.00 78.25 262 GLU A O 1
ATOM 1971 N N . GLU A 1 263 ? -8.178 -16.484 24.586 1.00 78.94 263 GLU A N 1
ATOM 1972 C CA . GLU A 1 263 ? -8.164 -15.820 23.280 1.00 78.94 263 GLU A CA 1
ATOM 1973 C C . GLU A 1 263 ? -6.789 -15.214 22.976 1.00 78.94 263 GLU A C 1
ATOM 1975 O O . GLU A 1 263 ? -6.231 -15.445 21.903 1.00 78.94 263 GLU A O 1
ATOM 1980 N N . LEU A 1 264 ? -6.175 -14.527 23.947 1.00 69.88 264 LEU A N 1
ATO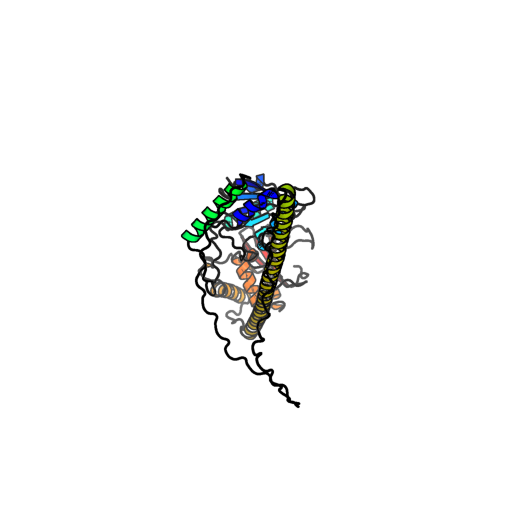M 1981 C CA . LEU A 1 264 ? -4.830 -13.970 23.791 1.00 69.88 264 LEU A CA 1
ATOM 1982 C C . LEU A 1 264 ? -3.800 -15.071 23.499 1.00 69.88 264 LEU A C 1
ATOM 1984 O O . LEU A 1 264 ? -2.983 -14.947 22.588 1.00 69.88 264 LEU A O 1
ATOM 1988 N N . GLN A 1 265 ? -3.879 -16.197 24.214 1.00 68.75 265 GLN A N 1
ATOM 1989 C CA . GLN A 1 265 ? -3.012 -17.346 23.953 1.00 68.75 265 GLN A CA 1
ATOM 1990 C C . GLN A 1 265 ? -3.274 -17.990 22.588 1.00 68.75 265 GLN A C 1
ATOM 1992 O O . GLN A 1 265 ? -2.342 -18.502 21.965 1.00 68.75 265 GLN A O 1
ATOM 1997 N N . ALA A 1 266 ? -4.525 -18.034 22.125 1.00 69.88 266 ALA A N 1
ATOM 1998 C CA . ALA A 1 266 ? -4.852 -18.534 20.794 1.00 69.88 266 ALA A CA 1
ATOM 1999 C C . ALA A 1 266 ? -4.255 -17.626 19.709 1.00 69.88 266 ALA A C 1
ATOM 2001 O O . ALA A 1 266 ? -3.618 -18.131 18.780 1.00 69.88 266 ALA A O 1
ATOM 2002 N N . GLN A 1 267 ? -4.361 -16.310 19.891 1.00 66.25 267 GLN A N 1
ATOM 2003 C CA . GLN A 1 267 ? -3.793 -15.309 18.997 1.00 66.25 267 GLN A CA 1
ATOM 2004 C C . GLN A 1 267 ? -2.259 -15.381 18.953 1.00 66.25 267 GLN A C 1
ATOM 2006 O O . GLN A 1 267 ? -1.673 -15.347 17.871 1.00 66.25 267 GLN A O 1
ATOM 2011 N N . ASP A 1 268 ? -1.592 -15.562 20.095 1.00 61.00 268 ASP A N 1
ATOM 2012 C CA . ASP A 1 268 ? -0.134 -15.731 20.153 1.00 61.00 268 ASP A CA 1
ATOM 2013 C C . ASP A 1 268 ? 0.331 -17.012 19.449 1.00 61.00 268 ASP A C 1
ATOM 2015 O O . ASP A 1 268 ? 1.355 -17.016 18.755 1.00 61.00 268 ASP A O 1
ATOM 2019 N N . ARG A 1 269 ? -0.437 -18.105 19.559 1.00 68.44 269 ARG A N 1
ATOM 2020 C CA . ARG A 1 269 ? -0.167 -19.343 18.807 1.00 68.44 269 ARG A CA 1
ATOM 2021 C C . ARG A 1 269 ? -0.320 -19.124 17.307 1.00 68.44 269 ARG A C 1
ATOM 2023 O O . ARG A 1 269 ? 0.445 -19.693 16.532 1.00 68.44 269 ARG A O 1
ATOM 2030 N N . GLU A 1 270 ? -1.306 -18.342 16.890 1.00 65.75 270 GLU A N 1
ATOM 2031 C CA . GLU A 1 270 ? -1.535 -18.037 15.482 1.00 65.75 270 GLU A CA 1
ATOM 2032 C C . GLU A 1 270 ? -0.455 -17.116 14.911 1.00 65.75 270 GLU A C 1
ATOM 2034 O O . GLU A 1 270 ? 0.087 -17.425 13.851 1.00 65.75 270 GLU A O 1
ATOM 2039 N N . ARG A 1 271 ? -0.035 -16.085 15.657 1.00 58.78 271 ARG A N 1
ATOM 2040 C CA . ARG A 1 271 ? 1.137 -15.258 15.322 1.00 58.78 271 ARG A CA 1
ATOM 2041 C C . ARG A 1 271 ? 2.396 -16.101 15.190 1.00 58.78 271 ARG A C 1
ATOM 2043 O O . ARG A 1 271 ? 3.043 -16.060 14.156 1.00 58.78 271 ARG A O 1
ATOM 2050 N N . SER A 1 272 ? 2.667 -16.963 16.168 1.00 49.94 272 SER A N 1
ATOM 2051 C CA . SER A 1 272 ? 3.832 -17.856 16.132 1.00 49.94 272 SER A CA 1
ATOM 2052 C C . SER A 1 272 ? 3.816 -18.786 14.913 1.00 49.94 272 SER A C 1
ATOM 2054 O O . SER A 1 272 ? 4.858 -19.062 14.318 1.00 49.94 272 SER A O 1
ATOM 2056 N N . ARG A 1 273 ? 2.634 -19.276 14.509 1.00 65.75 273 ARG A N 1
ATOM 2057 C CA . ARG A 1 273 ? 2.474 -20.073 13.283 1.00 65.75 273 ARG A CA 1
ATOM 2058 C C . ARG A 1 273 ? 2.684 -19.232 12.031 1.00 65.75 273 ARG A C 1
ATOM 2060 O O . ARG A 1 273 ? 3.328 -19.718 11.109 1.00 65.75 273 ARG A O 1
ATOM 2067 N N . ALA A 1 274 ? 2.156 -18.013 11.990 1.00 59.38 274 ALA A N 1
ATOM 2068 C CA . ALA A 1 274 ? 2.341 -17.095 10.873 1.00 59.38 274 ALA A CA 1
ATOM 2069 C C . ALA A 1 274 ? 3.820 -16.723 10.701 1.00 59.38 274 ALA A C 1
ATOM 2071 O O . ALA A 1 274 ? 4.325 -16.800 9.586 1.00 59.38 274 ALA A O 1
ATOM 2072 N N . ASP A 1 275 ? 4.523 -16.438 11.796 1.00 53.16 275 ASP A N 1
ATOM 2073 C CA . ASP A 1 275 ? 5.961 -16.163 11.804 1.00 53.16 275 ASP A CA 1
ATOM 2074 C C . ASP A 1 275 ? 6.753 -17.390 11.340 1.00 53.16 275 ASP A C 1
ATOM 2076 O O . ASP A 1 275 ? 7.598 -17.284 10.455 1.00 53.16 275 ASP A O 1
ATOM 2080 N N . SER A 1 276 ? 6.403 -18.583 11.835 1.00 51.53 276 SER A N 1
ATOM 2081 C CA . SER A 1 276 ? 7.022 -19.842 11.391 1.00 51.53 276 SER A CA 1
ATOM 2082 C C . SER A 1 276 ? 6.783 -20.117 9.903 1.00 51.53 276 SER A C 1
ATOM 2084 O O . SER A 1 276 ? 7.669 -20.613 9.213 1.00 51.53 276 SER A O 1
ATOM 2086 N N . LEU A 1 277 ? 5.588 -19.814 9.386 1.00 61.09 277 LEU A N 1
ATOM 2087 C CA . LEU A 1 277 ? 5.265 -19.956 7.966 1.00 61.09 277 LEU A CA 1
ATOM 2088 C C . LEU A 1 277 ? 5.965 -18.892 7.118 1.00 61.09 277 LEU A C 1
ATOM 2090 O O . LEU A 1 277 ? 6.381 -19.193 6.005 1.00 61.09 277 LEU A O 1
ATOM 2094 N N . ALA A 1 278 ? 6.112 -17.666 7.618 1.00 59.72 278 ALA A N 1
ATOM 2095 C CA . ALA A 1 278 ? 6.856 -16.604 6.951 1.00 59.72 278 ALA A CA 1
ATOM 2096 C C . ALA A 1 278 ? 8.349 -16.944 6.873 1.00 59.72 278 ALA A C 1
ATOM 2098 O O . ALA A 1 278 ? 8.950 -16.781 5.815 1.00 59.72 278 ALA A O 1
ATOM 2099 N N . GLU A 1 279 ? 8.920 -17.491 7.946 1.00 48.81 279 GLU A N 1
ATOM 2100 C CA . GLU A 1 279 ? 10.298 -17.978 7.984 1.00 48.81 279 GLU A CA 1
ATOM 2101 C C . GLU A 1 279 ? 10.494 -19.178 7.048 1.00 48.81 279 GLU A C 1
ATOM 2103 O O . GLU A 1 279 ? 11.431 -19.191 6.253 1.00 48.81 279 GLU A O 1
ATOM 2108 N N . GLN A 1 280 ? 9.567 -20.142 7.046 1.00 55.25 280 GLN A N 1
ATOM 2109 C CA . GLN A 1 280 ? 9.582 -21.262 6.097 1.00 55.25 280 GLN A CA 1
ATOM 2110 C C . GLN A 1 280 ? 9.438 -20.792 4.650 1.00 55.25 280 GLN A C 1
ATOM 2112 O O . GLN A 1 280 ? 10.130 -21.303 3.777 1.00 55.25 280 GLN A O 1
ATOM 2117 N N . ASN A 1 281 ? 8.570 -19.817 4.379 1.00 61.12 281 ASN A N 1
ATOM 2118 C CA . ASN A 1 281 ? 8.435 -19.229 3.052 1.00 61.12 281 ASN A CA 1
ATOM 2119 C C . ASN A 1 281 ? 9.703 -18.478 2.654 1.00 61.12 281 ASN A C 1
ATOM 2121 O O . ASN A 1 281 ? 10.112 -18.593 1.509 1.00 61.12 281 ASN A O 1
ATOM 2125 N N . ALA A 1 282 ? 10.353 -17.757 3.569 1.00 52.62 282 ALA A N 1
ATOM 2126 C CA . ALA A 1 282 ? 11.618 -17.082 3.306 1.00 52.62 282 ALA A CA 1
ATOM 2127 C C . ALA A 1 282 ? 12.753 -18.082 3.026 1.00 52.62 282 ALA A C 1
ATOM 2129 O O . ALA A 1 282 ? 13.493 -17.892 2.064 1.00 52.62 282 ALA A O 1
ATOM 2130 N N . ASP A 1 283 ? 12.853 -19.174 3.790 1.00 52.53 283 ASP A N 1
ATOM 2131 C CA . ASP A 1 283 ? 13.808 -20.267 3.554 1.00 52.53 283 ASP A CA 1
ATOM 2132 C C . ASP A 1 283 ? 13.511 -21.000 2.238 1.00 52.53 283 ASP A C 1
ATOM 2134 O O . ASP A 1 283 ? 14.412 -21.223 1.435 1.00 52.53 283 ASP A O 1
ATOM 2138 N N . LEU A 1 284 ? 12.245 -21.314 1.943 1.00 63.22 284 LEU A N 1
ATOM 2139 C CA . LEU A 1 284 ? 11.839 -21.888 0.658 1.00 63.22 284 LEU A CA 1
ATOM 2140 C C . LEU A 1 284 ? 12.135 -20.938 -0.500 1.00 63.22 284 LEU A C 1
ATOM 2142 O O . LEU A 1 284 ? 12.633 -21.389 -1.526 1.00 63.22 284 LEU A O 1
ATOM 2146 N N . GLN A 1 285 ? 11.887 -19.639 -0.339 1.00 60.44 285 GLN A N 1
ATOM 2147 C CA . GLN A 1 285 ? 12.209 -18.621 -1.331 1.00 60.44 285 GLN A CA 1
ATOM 2148 C C . GLN A 1 285 ? 13.722 -18.513 -1.520 1.00 60.44 285 GLN A C 1
ATOM 2150 O O . GLN A 1 285 ? 14.179 -18.430 -2.649 1.00 60.44 285 GLN A O 1
ATOM 2155 N N . GLN A 1 286 ? 14.512 -18.585 -0.448 1.00 52.12 286 GLN A N 1
ATOM 2156 C CA . GLN A 1 286 ? 15.971 -18.578 -0.509 1.00 52.12 286 GLN A CA 1
ATOM 2157 C C . GLN A 1 286 ? 16.518 -19.852 -1.162 1.00 52.12 286 GLN A C 1
ATOM 2159 O O . GLN A 1 286 ? 17.465 -19.782 -1.939 1.00 52.12 286 GLN A O 1
ATOM 2164 N N . ARG A 1 287 ? 15.912 -21.015 -0.901 1.00 64.38 287 ARG A N 1
ATOM 2165 C CA . ARG A 1 287 ? 16.246 -22.290 -1.553 1.00 64.38 287 ARG A CA 1
ATOM 2166 C C . ARG A 1 287 ? 15.824 -22.310 -3.012 1.00 64.38 287 ARG A C 1
ATOM 2168 O O . ARG A 1 287 ? 16.562 -22.846 -3.828 1.00 64.38 287 ARG A O 1
ATOM 2175 N N . LEU A 1 288 ? 14.677 -21.724 -3.349 1.00 59.53 288 LEU A N 1
ATOM 2176 C CA . LEU A 1 288 ? 14.244 -21.523 -4.728 1.00 59.53 288 LEU A CA 1
ATOM 2177 C C . LEU A 1 288 ? 15.176 -20.549 -5.437 1.00 59.53 288 LEU A C 1
ATOM 2179 O O . LEU A 1 288 ? 15.623 -20.871 -6.524 1.00 59.53 288 LEU A O 1
ATOM 2183 N N . ASP A 1 289 ? 15.540 -19.429 -4.822 1.00 54.22 289 ASP A N 1
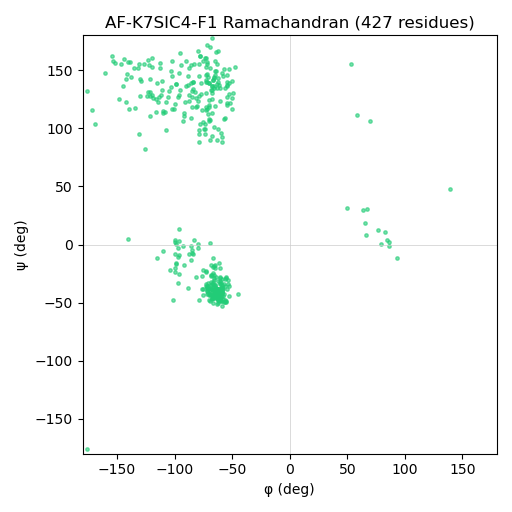ATOM 2184 C CA . ASP A 1 289 ? 16.502 -18.465 -5.358 1.00 54.22 289 ASP A CA 1
ATOM 2185 C C . ASP A 1 289 ? 17.894 -19.098 -5.520 1.00 54.22 289 ASP A C 1
ATOM 2187 O O . ASP A 1 289 ? 18.561 -18.841 -6.515 1.00 54.22 289 ASP A O 1
ATOM 2191 N N . ALA A 1 290 ? 18.329 -19.964 -4.598 1.00 52.88 290 ALA A N 1
ATOM 2192 C CA . ALA A 1 290 ? 19.589 -20.704 -4.701 1.00 52.88 290 ALA A CA 1
ATOM 2193 C C . ALA A 1 290 ? 19.530 -21.804 -5.776 1.00 52.88 290 ALA A C 1
ATOM 2195 O O . ALA A 1 290 ? 20.479 -21.976 -6.537 1.00 52.88 290 ALA A O 1
ATOM 2196 N N . ALA A 1 291 ? 18.408 -22.517 -5.889 1.00 52.88 291 ALA A N 1
ATOM 2197 C CA . ALA A 1 291 ? 18.182 -23.527 -6.922 1.00 52.88 291 ALA A CA 1
ATOM 2198 C C . ALA A 1 291 ? 17.990 -22.903 -8.316 1.00 52.88 291 ALA A C 1
ATOM 2200 O O . ALA A 1 291 ? 18.414 -23.477 -9.315 1.00 52.88 291 ALA A O 1
ATOM 2201 N N . GLN A 1 292 ? 17.387 -21.714 -8.394 1.00 50.44 292 GLN A N 1
ATOM 2202 C CA . GLN A 1 292 ? 17.246 -20.920 -9.615 1.00 50.44 292 GLN A CA 1
ATOM 2203 C C . GLN A 1 292 ? 18.565 -20.231 -9.982 1.00 50.44 292 GLN A C 1
ATOM 2205 O O . GLN A 1 292 ? 18.917 -20.197 -11.159 1.00 50.44 292 GLN A O 1
ATOM 2210 N N . GLY A 1 293 ? 19.318 -19.748 -8.991 1.00 44.53 293 GLY A N 1
ATOM 2211 C CA . GLY A 1 293 ? 20.647 -19.157 -9.151 1.00 44.53 293 GLY A CA 1
ATOM 2212 C C . GLY A 1 293 ? 21.715 -20.164 -9.582 1.00 44.53 293 GLY A C 1
ATOM 2213 O O . GLY A 1 293 ? 22.655 -19.784 -10.267 1.00 44.53 293 GLY A O 1
ATOM 2214 N N . ALA A 1 294 ? 21.541 -21.449 -9.262 1.00 40.84 294 ALA A N 1
ATOM 2215 C CA . ALA A 1 294 ? 22.416 -22.532 -9.716 1.00 40.84 294 ALA A CA 1
ATOM 2216 C C . ALA A 1 294 ? 21.944 -23.226 -11.017 1.00 40.84 294 ALA A C 1
ATOM 2218 O O . ALA A 1 294 ? 22.605 -24.157 -11.471 1.00 40.84 294 ALA A O 1
ATOM 2219 N N . GLY A 1 295 ? 20.806 -22.824 -11.608 1.00 42.66 295 GLY A N 1
ATOM 2220 C CA . GLY A 1 295 ? 20.112 -23.635 -12.625 1.00 42.66 295 GLY A CA 1
ATOM 2221 C C . GLY A 1 295 ? 19.501 -22.906 -13.826 1.00 42.66 295 GLY A C 1
ATOM 2222 O O . GLY A 1 295 ? 18.851 -23.553 -14.648 1.00 42.66 295 GLY A O 1
ATOM 2223 N N . ARG A 1 296 ? 19.682 -21.592 -13.979 1.00 46.69 296 ARG A N 1
ATOM 2224 C CA . ARG A 1 296 ? 19.341 -20.888 -15.225 1.00 46.69 296 ARG A CA 1
ATOM 2225 C C . ARG A 1 296 ? 20.544 -20.111 -15.731 1.00 46.69 296 ARG A C 1
ATOM 2227 O O . ARG A 1 296 ? 20.613 -18.897 -15.570 1.00 46.69 296 ARG A O 1
ATOM 2234 N N . ASP A 1 297 ? 21.435 -20.815 -16.421 1.00 50.44 297 ASP A N 1
ATOM 2235 C CA . ASP A 1 297 ? 22.146 -20.183 -17.527 1.00 50.44 297 ASP A CA 1
ATOM 2236 C C . ASP A 1 297 ? 21.084 -19.520 -18.407 1.00 50.44 297 ASP A C 1
ATOM 2238 O O . ASP A 1 297 ? 20.173 -20.176 -18.929 1.00 50.44 297 ASP A O 1
ATOM 2242 N N . VAL A 1 298 ? 21.143 -18.194 -18.501 1.00 57.09 298 VAL A N 1
ATOM 2243 C CA . VAL A 1 298 ? 20.338 -17.435 -19.449 1.00 57.09 298 VAL A CA 1
ATOM 2244 C C . VAL A 1 298 ? 20.674 -18.010 -20.816 1.00 57.09 298 VAL A C 1
ATOM 2246 O O . VAL A 1 298 ? 21.799 -17.864 -21.287 1.00 57.09 298 VAL A O 1
ATOM 2249 N N . ARG A 1 299 ? 19.734 -18.739 -21.429 1.00 67.94 299 ARG A N 1
ATOM 2250 C CA . ARG A 1 299 ? 19.956 -19.326 -22.751 1.00 67.94 299 ARG A CA 1
ATOM 2251 C C . ARG A 1 299 ? 20.314 -18.181 -23.691 1.00 67.94 299 ARG A C 1
ATOM 2253 O O . ARG A 1 299 ? 19.451 -17.373 -24.026 1.00 67.94 299 ARG A O 1
ATOM 2260 N N . GLN A 1 300 ? 21.580 -18.105 -24.086 1.00 80.62 300 GLN A N 1
ATOM 2261 C CA . GLN A 1 300 ? 22.035 -17.101 -25.030 1.00 80.62 300 GLN A CA 1
ATOM 2262 C C . GLN A 1 300 ? 21.453 -17.462 -26.398 1.00 80.62 300 GLN A C 1
ATOM 2264 O O . GLN A 1 300 ? 21.838 -18.456 -27.014 1.00 80.62 300 GLN A O 1
ATOM 2269 N N . VAL A 1 301 ? 20.451 -16.699 -26.828 1.00 89.00 301 VAL A N 1
ATOM 2270 C CA . VAL A 1 301 ? 19.764 -16.863 -28.116 1.00 89.00 301 VAL A CA 1
ATOM 2271 C C . VAL A 1 301 ? 20.350 -15.905 -29.149 1.00 89.00 301 VAL A C 1
ATOM 2273 O O . VAL A 1 301 ? 20.453 -16.256 -30.324 1.00 89.00 301 VAL A O 1
ATOM 2276 N N . PHE A 1 302 ? 20.783 -14.720 -28.713 1.00 90.25 302 PHE A N 1
ATOM 2277 C CA . PHE A 1 302 ? 21.367 -13.691 -29.563 1.00 90.25 302 PHE A CA 1
ATOM 2278 C C . PHE A 1 302 ? 22.786 -13.325 -29.111 1.00 90.25 302 PHE A C 1
ATOM 2280 O O . PHE A 1 302 ? 23.083 -13.258 -27.921 1.00 90.25 302 PHE A O 1
ATOM 2287 N N . ALA A 1 303 ? 23.662 -13.065 -30.086 1.00 89.25 303 ALA A N 1
ATOM 2288 C CA . ALA A 1 303 ? 25.005 -12.533 -29.838 1.00 89.25 303 ALA A CA 1
ATOM 2289 C C . ALA A 1 303 ? 24.988 -11.029 -29.515 1.00 89.25 303 ALA A C 1
ATOM 2291 O O . ALA A 1 303 ? 25.874 -10.536 -28.831 1.00 89.25 303 ALA A O 1
ATOM 2292 N N . ASP A 1 304 ? 23.979 -10.315 -30.020 1.00 93.19 304 ASP A N 1
ATOM 2293 C CA . ASP A 1 304 ? 23.727 -8.907 -29.721 1.00 93.19 304 ASP A CA 1
ATOM 2294 C C . ASP A 1 304 ? 23.096 -8.783 -28.318 1.00 93.19 304 ASP A C 1
ATOM 2296 O O . ASP A 1 304 ? 21.975 -9.276 -28.128 1.00 93.19 304 ASP A O 1
ATOM 2300 N N . PRO A 1 305 ? 23.779 -8.147 -27.345 1.00 90.81 305 PRO A N 1
ATOM 2301 C CA . PRO A 1 305 ? 23.302 -8.047 -25.967 1.00 90.81 305 PRO A CA 1
ATOM 2302 C C . PRO A 1 305 ? 21.964 -7.313 -25.833 1.00 90.81 305 PRO A C 1
ATOM 2304 O O . PRO A 1 305 ? 21.161 -7.650 -24.959 1.00 90.81 305 PRO A O 1
ATOM 2307 N N . GLU A 1 306 ? 21.683 -6.346 -26.713 1.00 94.06 306 GLU A N 1
ATOM 2308 C CA . GLU A 1 306 ? 20.418 -5.614 -26.681 1.00 94.06 306 GLU A CA 1
ATOM 2309 C C . GLU A 1 306 ? 19.259 -6.525 -27.095 1.00 94.06 306 GLU A C 1
ATOM 2311 O O . GLU A 1 306 ? 18.252 -6.636 -26.392 1.00 94.06 306 GLU A O 1
ATOM 2316 N N . LYS A 1 307 ? 19.418 -7.247 -28.212 1.00 94.25 307 LYS A N 1
ATOM 2317 C CA . LYS A 1 307 ? 18.421 -8.226 -28.678 1.00 94.25 307 LYS A CA 1
ATOM 2318 C C . LYS A 1 307 ? 18.223 -9.354 -27.677 1.00 94.25 307 LYS A C 1
ATOM 2320 O O . LYS A 1 307 ? 17.092 -9.789 -27.472 1.00 94.25 307 LYS A O 1
ATOM 2325 N N . GLN A 1 308 ? 19.303 -9.796 -27.041 1.00 93.56 308 GLN A N 1
ATOM 2326 C CA . GLN A 1 308 ? 19.261 -10.808 -25.995 1.00 93.56 308 GLN A CA 1
ATOM 2327 C C . GLN A 1 308 ? 18.407 -10.339 -24.805 1.00 93.56 308 GLN A C 1
ATOM 2329 O O . GLN A 1 308 ? 17.496 -11.054 -24.394 1.00 93.56 308 GLN A O 1
ATOM 2334 N N . LEU A 1 309 ? 18.610 -9.109 -24.319 1.00 93.81 309 LEU A N 1
ATOM 2335 C CA . LEU A 1 309 ? 17.794 -8.544 -23.241 1.00 93.81 309 LEU A CA 1
ATOM 2336 C C . LEU A 1 309 ? 16.319 -8.374 -23.637 1.00 93.81 309 LEU A C 1
ATOM 2338 O O . LEU A 1 309 ? 15.426 -8.681 -22.849 1.00 93.81 309 LEU A O 1
ATOM 2342 N N . ARG A 1 310 ? 16.039 -7.896 -24.855 1.00 95.06 310 ARG A N 1
ATOM 2343 C CA . ARG A 1 310 ? 14.656 -7.756 -25.345 1.00 95.06 310 ARG A CA 1
ATOM 2344 C C . ARG A 1 310 ? 13.933 -9.105 -25.370 1.00 95.06 310 ARG A C 1
ATOM 2346 O O . ARG A 1 310 ? 12.796 -9.193 -24.914 1.00 95.06 310 ARG A O 1
ATOM 2353 N N . TRP A 1 311 ? 14.619 -10.155 -25.820 1.00 94.12 311 TRP A N 1
ATOM 2354 C CA . TRP A 1 311 ? 14.098 -11.519 -25.779 1.00 94.12 311 TRP A CA 1
ATOM 2355 C C . TRP A 1 311 ? 13.857 -12.002 -24.342 1.00 94.12 311 TRP A C 1
ATOM 2357 O O . TRP A 1 311 ? 12.805 -12.567 -24.059 1.00 94.12 311 TRP A O 1
ATOM 2367 N N . GLU A 1 312 ? 14.775 -11.741 -23.409 1.00 92.12 312 GLU A N 1
ATOM 2368 C CA . GLU A 1 312 ? 14.603 -12.103 -21.993 1.00 92.12 312 GLU A CA 1
ATOM 2369 C C . GLU A 1 312 ? 13.374 -11.447 -21.357 1.00 92.12 312 GLU A C 1
ATOM 2371 O O . GLU A 1 312 ? 12.633 -12.118 -20.640 1.00 92.12 312 GLU A O 1
ATOM 2376 N N . ILE A 1 313 ? 13.138 -10.161 -21.634 1.00 93.50 313 ILE A N 1
ATOM 2377 C CA . ILE A 1 313 ? 11.966 -9.416 -21.150 1.00 93.50 313 ILE A CA 1
ATOM 2378 C C . ILE A 1 313 ? 10.680 -10.046 -21.684 1.00 93.50 313 ILE A C 1
ATOM 2380 O O . ILE A 1 313 ? 9.756 -10.313 -20.914 1.00 93.50 313 ILE A O 1
ATOM 2384 N N . GLU A 1 314 ? 10.632 -10.342 -22.982 1.00 92.00 314 GLU A N 1
ATOM 2385 C CA . GLU A 1 314 ? 9.481 -10.993 -23.606 1.00 92.00 314 GLU A CA 1
ATOM 2386 C C . GLU A 1 314 ? 9.223 -12.382 -23.004 1.00 92.00 314 GLU A C 1
ATOM 2388 O O . GLU A 1 314 ? 8.098 -12.692 -22.613 1.00 92.00 314 GLU A O 1
ATOM 2393 N N . GLN A 1 315 ? 10.260 -13.210 -22.845 1.00 89.94 315 GLN A N 1
ATOM 2394 C CA . GLN A 1 315 ? 10.113 -14.535 -22.238 1.00 89.94 315 GLN A CA 1
ATOM 2395 C C . GLN A 1 315 ? 9.677 -14.457 -20.773 1.00 89.94 315 GLN A C 1
ATOM 2397 O O . GLN A 1 315 ? 8.813 -15.226 -20.339 1.00 89.94 315 GLN A O 1
ATOM 2402 N N . ALA A 1 316 ? 10.249 -13.533 -20.000 1.00 87.12 316 ALA A N 1
ATOM 2403 C CA . ALA A 1 316 ? 9.884 -13.328 -18.604 1.00 87.12 316 ALA A CA 1
ATOM 2404 C C . ALA A 1 316 ? 8.428 -12.868 -18.468 1.00 87.12 316 ALA A C 1
ATOM 2406 O O . ALA A 1 316 ? 7.722 -13.339 -17.578 1.00 87.12 316 ALA A O 1
ATOM 2407 N N . TRP A 1 317 ? 7.955 -12.016 -19.375 1.00 88.31 317 TRP A N 1
ATOM 2408 C CA . TRP A 1 317 ? 6.562 -11.592 -19.428 1.00 88.31 317 TRP A CA 1
ATOM 2409 C C . TRP A 1 317 ? 5.620 -12.732 -19.819 1.00 88.31 317 TRP A C 1
ATOM 2411 O O . TRP A 1 317 ? 4.610 -12.960 -19.153 1.00 88.31 317 TRP A O 1
ATOM 2421 N N . LEU A 1 318 ? 5.970 -13.504 -20.851 1.00 86.62 318 LEU A N 1
ATOM 2422 C CA . LEU A 1 318 ? 5.126 -14.591 -21.344 1.00 86.62 318 LEU A CA 1
ATOM 2423 C C . LEU A 1 318 ? 5.000 -15.760 -20.360 1.00 86.62 318 LEU A C 1
ATOM 2425 O O . LEU A 1 318 ? 3.952 -16.403 -20.310 1.00 86.62 318 LEU A O 1
ATOM 2429 N N . THR A 1 319 ? 6.058 -16.046 -19.602 1.00 80.44 319 THR A N 1
ATOM 2430 C CA . THR A 1 319 ? 6.109 -17.192 -18.677 1.00 80.44 319 THR A CA 1
ATOM 2431 C C . THR A 1 319 ? 5.841 -16.812 -17.223 1.00 80.44 319 THR A C 1
ATOM 2433 O O . THR A 1 319 ? 5.452 -17.665 -16.429 1.00 80.44 319 THR A O 1
ATOM 2436 N N . GLY A 1 320 ? 6.077 -15.551 -16.855 1.00 70.44 320 GLY A N 1
ATOM 2437 C CA . GLY A 1 320 ? 6.029 -15.070 -15.478 1.00 70.44 320 GLY A CA 1
ATOM 2438 C C . GLY A 1 320 ? 4.738 -14.362 -15.070 1.00 70.44 320 GLY A C 1
ATOM 2439 O O . GLY A 1 320 ? 4.524 -14.222 -13.862 1.00 70.44 320 GLY A O 1
ATOM 2440 N N . THR A 1 321 ? 3.912 -13.947 -16.035 1.00 70.19 321 THR A N 1
ATOM 2441 C CA . THR A 1 321 ? 2.608 -13.300 -15.825 1.00 70.19 321 THR A CA 1
ATOM 2442 C C . THR A 1 321 ? 1.500 -14.218 -16.354 1.00 70.19 321 THR A C 1
ATOM 2444 O O . THR A 1 321 ? 1.539 -14.570 -17.537 1.00 70.19 321 THR A O 1
ATOM 2447 N N . PRO A 1 322 ? 0.519 -14.625 -15.523 1.00 72.62 322 PRO A N 1
ATOM 2448 C CA . PRO A 1 322 ? -0.620 -15.420 -15.978 1.00 72.62 322 PRO A CA 1
ATOM 2449 C C . PRO A 1 322 ? -1.346 -14.754 -17.148 1.00 72.62 322 PRO A C 1
ATOM 2451 O O . PRO A 1 322 ? -1.471 -13.534 -17.183 1.00 72.62 322 PRO A O 1
ATOM 2454 N N . GLU A 1 323 ? -1.882 -15.542 -18.082 1.00 72.50 323 GLU A N 1
ATOM 2455 C CA . GLU A 1 323 ? -2.581 -15.002 -19.258 1.00 72.50 323 GLU A CA 1
ATOM 2456 C C . GLU A 1 323 ? -3.748 -14.078 -18.886 1.00 72.50 323 GLU A C 1
ATOM 2458 O O . GLU A 1 323 ? -3.959 -13.071 -19.550 1.00 72.50 323 GLU A O 1
ATOM 2463 N N . SER A 1 324 ? -4.442 -14.365 -17.782 1.00 74.56 324 SER A N 1
ATOM 2464 C CA . SER A 1 324 ? -5.526 -13.531 -17.251 1.00 74.56 324 SER A CA 1
ATOM 2465 C C . SER A 1 324 ? -5.075 -12.155 -16.751 1.00 74.56 324 SER A C 1
ATOM 2467 O O . SER A 1 324 ? -5.883 -11.234 -16.707 1.00 74.56 324 SER A O 1
ATOM 2469 N N . GLU A 1 325 ? -3.812 -12.020 -16.343 1.00 62.47 325 GLU A N 1
ATOM 2470 C CA . GLU A 1 325 ? -3.213 -10.767 -15.859 1.00 62.47 325 GLU A CA 1
ATOM 2471 C C . GLU A 1 325 ? -2.383 -10.066 -16.943 1.00 62.47 325 GLU A C 1
ATOM 2473 O O . GLU A 1 325 ? -1.906 -8.949 -16.753 1.00 62.47 325 GLU A O 1
ATOM 2478 N N . ARG A 1 326 ? -2.167 -10.726 -18.082 1.00 78.94 326 ARG A N 1
ATOM 2479 C CA . ARG A 1 326 ? -1.274 -10.261 -19.136 1.00 78.94 326 ARG A CA 1
ATOM 2480 C C . ARG A 1 326 ? -2.019 -9.336 -20.096 1.00 78.94 326 ARG A C 1
ATOM 2482 O O . ARG A 1 326 ? -3.014 -9.722 -20.703 1.00 78.94 326 ARG A O 1
ATOM 2489 N N . SER A 1 327 ? -1.505 -8.119 -20.267 1.00 76.62 327 SER A N 1
ATOM 2490 C CA . SER A 1 327 ? -1.973 -7.176 -21.287 1.00 76.62 327 SER A CA 1
ATOM 2491 C C . SER A 1 327 ? -1.757 -7.716 -22.710 1.00 76.62 327 SER A C 1
ATOM 2493 O O . SER A 1 327 ? -1.004 -8.662 -22.928 1.00 76.62 327 SER A O 1
ATOM 2495 N N . ALA A 1 328 ? -2.384 -7.091 -23.712 1.00 80.31 328 ALA A N 1
ATOM 2496 C CA . ALA A 1 328 ? -2.169 -7.469 -25.114 1.00 80.31 328 ALA A CA 1
ATOM 2497 C C . ALA A 1 328 ? -0.708 -7.262 -25.571 1.00 80.31 328 ALA A C 1
ATOM 2499 O O . ALA A 1 328 ? -0.215 -8.003 -26.417 1.00 80.31 328 ALA A O 1
ATOM 2500 N N . ALA A 1 329 ? -0.022 -6.262 -25.007 1.00 86.12 329 ALA A N 1
ATOM 2501 C CA . ALA A 1 329 ? 1.386 -5.962 -25.250 1.00 86.12 329 ALA A CA 1
ATOM 2502 C C . ALA A 1 329 ? 2.010 -5.253 -24.036 1.00 86.12 329 ALA A C 1
ATOM 2504 O O . ALA A 1 329 ? 1.298 -4.641 -23.232 1.00 86.12 329 ALA A O 1
ATOM 2505 N N . LEU A 1 330 ? 3.339 -5.322 -23.922 1.00 88.75 330 LEU A N 1
ATOM 2506 C CA . LEU A 1 330 ? 4.118 -4.470 -23.021 1.00 88.75 330 LEU A CA 1
ATOM 2507 C C . LEU A 1 330 ? 4.192 -3.035 -23.557 1.00 88.75 330 LEU A C 1
ATOM 2509 O O . LEU A 1 330 ? 4.159 -2.816 -24.770 1.00 88.75 330 LEU A O 1
ATOM 2513 N N . SER A 1 331 ? 4.347 -2.070 -22.649 1.00 90.81 331 SER A N 1
ATOM 2514 C CA . SER A 1 331 ? 4.624 -0.677 -23.017 1.00 90.81 331 SER A CA 1
ATOM 2515 C C . SER A 1 331 ? 5.912 -0.570 -23.839 1.00 90.81 331 SER A C 1
ATOM 2517 O O . SER A 1 331 ? 6.858 -1.337 -23.644 1.00 90.81 331 SER A O 1
ATOM 2519 N N . THR A 1 332 ? 5.965 0.391 -24.762 1.00 94.50 332 THR A N 1
ATOM 2520 C CA . THR A 1 332 ? 7.170 0.652 -25.557 1.00 94.50 332 THR A CA 1
ATOM 2521 C C . THR A 1 332 ? 8.305 1.147 -24.673 1.00 94.50 332 THR A C 1
ATOM 2523 O O . THR A 1 332 ? 8.077 1.886 -23.713 1.00 94.50 332 THR A O 1
ATOM 2526 N N . TYR A 1 333 ? 9.535 0.748 -25.001 1.00 96.88 333 TYR A N 1
ATOM 2527 C CA . TYR A 1 333 ? 10.696 1.138 -24.214 1.00 96.88 333 TYR A CA 1
ATOM 2528 C C . TYR A 1 333 ? 12.001 1.216 -25.001 1.0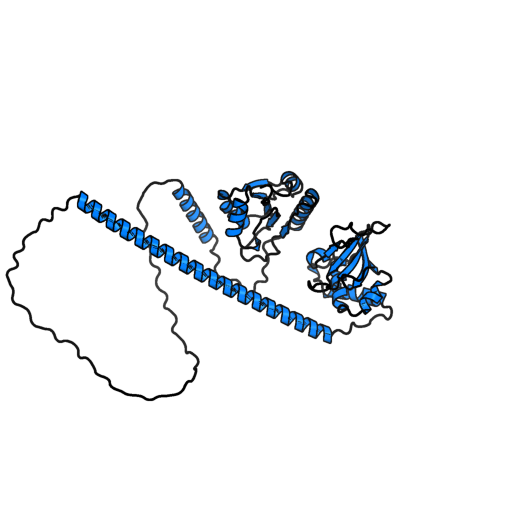0 96.88 333 TYR A C 1
ATOM 2530 O O . TYR A 1 333 ? 12.207 0.530 -26.012 1.00 96.88 333 TYR A O 1
ATOM 2538 N N . THR A 1 334 ? 12.909 2.022 -24.463 1.00 96.62 334 THR A N 1
ATOM 2539 C CA . THR A 1 334 ? 14.293 2.178 -24.908 1.00 96.62 334 THR A CA 1
ATOM 2540 C C . THR A 1 334 ? 15.258 1.799 -23.787 1.00 96.62 334 THR A C 1
ATOM 2542 O O . THR A 1 334 ? 14.896 1.708 -22.610 1.00 96.62 334 THR A O 1
ATOM 2545 N N . LEU A 1 335 ? 16.499 1.515 -24.171 1.00 96.31 335 LEU A N 1
ATOM 2546 C CA . LEU A 1 335 ? 17.585 1.217 -23.249 1.00 96.31 335 LEU A CA 1
ATOM 2547 C C . LEU A 1 335 ? 18.594 2.354 -23.356 1.00 96.31 335 LEU A C 1
ATOM 2549 O O . LEU A 1 335 ? 19.023 2.703 -24.456 1.00 96.31 335 LEU A O 1
ATOM 2553 N N . GLY A 1 336 ? 18.939 2.945 -22.219 1.00 91.94 336 GLY A N 1
ATOM 2554 C CA . GLY A 1 336 ? 19.974 3.959 -22.134 1.00 91.94 336 GLY A CA 1
ATOM 2555 C C . GLY A 1 336 ? 21.337 3.382 -22.531 1.00 91.94 336 GLY A C 1
ATOM 2556 O O . GLY A 1 336 ? 21.572 2.179 -22.386 1.00 91.94 336 GLY A O 1
ATOM 2557 N N . PRO A 1 337 ? 22.270 4.226 -22.998 1.00 88.31 337 PRO A N 1
ATOM 2558 C CA . PRO A 1 337 ? 23.540 3.777 -23.573 1.00 88.31 337 PRO A CA 1
ATOM 2559 C C . PRO A 1 337 ? 24.416 2.978 -22.595 1.00 88.31 337 PRO A C 1
ATOM 2561 O O . PRO A 1 337 ? 25.168 2.112 -23.024 1.00 88.31 337 PRO A O 1
ATOM 2564 N N . GLN A 1 338 ? 24.299 3.243 -21.292 1.00 88.00 338 GLN A N 1
ATOM 2565 C CA . GLN A 1 338 ? 25.066 2.571 -20.233 1.00 88.00 338 GLN A CA 1
ATOM 2566 C C . GLN A 1 338 ? 24.271 1.465 -19.528 1.00 88.00 338 GLN A C 1
ATOM 2568 O O . GLN A 1 338 ? 24.753 0.850 -18.578 1.00 88.00 338 GLN A O 1
ATOM 2573 N N . PHE A 1 339 ? 23.032 1.205 -19.954 1.00 93.31 339 PHE A N 1
ATOM 2574 C CA . PHE A 1 339 ? 22.149 0.320 -19.206 1.00 93.31 339 PHE A CA 1
ATOM 2575 C C . PHE A 1 339 ? 22.649 -1.125 -19.210 1.00 93.31 339 PHE A C 1
ATOM 2577 O O . PHE A 1 339 ? 22.713 -1.761 -18.160 1.00 93.31 339 PHE A O 1
ATOM 2584 N N . LEU A 1 340 ? 23.045 -1.629 -20.380 1.00 92.19 340 LEU A N 1
ATOM 2585 C CA . LEU A 1 340 ? 23.548 -2.995 -20.518 1.00 92.19 340 LEU A CA 1
ATOM 2586 C C . LEU A 1 340 ? 24.826 -3.206 -19.701 1.00 92.19 340 LEU A C 1
ATOM 2588 O O . LEU A 1 340 ? 24.904 -4.177 -18.958 1.00 92.19 340 LEU A O 1
ATOM 2592 N N . GLU A 1 341 ? 25.753 -2.247 -19.749 1.00 89.88 341 GLU A N 1
ATOM 2593 C CA . GLU A 1 341 ? 26.971 -2.264 -18.933 1.00 89.88 341 GLU A CA 1
ATOM 2594 C C . GLU A 1 341 ? 26.642 -2.305 -17.433 1.00 89.88 341 GLU A C 1
ATOM 2596 O O . GLU A 1 341 ? 27.223 -3.093 -16.691 1.00 89.88 341 GLU A O 1
ATOM 2601 N N . SER A 1 342 ? 25.641 -1.537 -16.982 1.00 89.75 342 SER A N 1
ATOM 2602 C CA . SER A 1 342 ? 25.223 -1.558 -15.574 1.00 89.75 342 SER A CA 1
ATOM 2603 C C . SER A 1 342 ? 24.625 -2.896 -15.123 1.00 89.75 342 SER A C 1
ATOM 2605 O O . SER A 1 342 ? 24.758 -3.272 -13.961 1.00 89.75 342 SER A O 1
ATOM 2607 N N . MET A 1 343 ? 24.001 -3.657 -16.030 1.00 86.81 343 MET A N 1
ATOM 2608 C CA . MET A 1 343 ? 23.488 -4.995 -15.714 1.00 86.81 343 MET A CA 1
ATOM 2609 C C . MET A 1 343 ? 24.602 -6.036 -15.560 1.00 86.81 343 MET A C 1
ATOM 2611 O O . MET A 1 343 ? 24.389 -7.040 -14.880 1.00 86.81 343 MET A O 1
ATOM 2615 N N . ASP A 1 344 ? 25.765 -5.802 -16.170 1.00 83.56 344 ASP A N 1
ATOM 2616 C CA . ASP A 1 344 ? 26.905 -6.722 -16.152 1.00 83.56 344 ASP A CA 1
ATOM 2617 C C . ASP A 1 344 ? 27.794 -6.541 -14.908 1.00 83.56 344 ASP A C 1
ATOM 2619 O O . ASP A 1 344 ? 28.666 -7.366 -14.643 1.00 83.56 344 ASP A O 1
ATOM 2623 N N . ALA A 1 345 ? 27.539 -5.515 -14.088 1.00 76.75 345 ALA A N 1
ATOM 2624 C CA . ALA A 1 345 ? 28.265 -5.240 -12.845 1.00 76.75 345 ALA A CA 1
ATOM 2625 C C . ALA A 1 345 ? 28.016 -6.268 -11.710 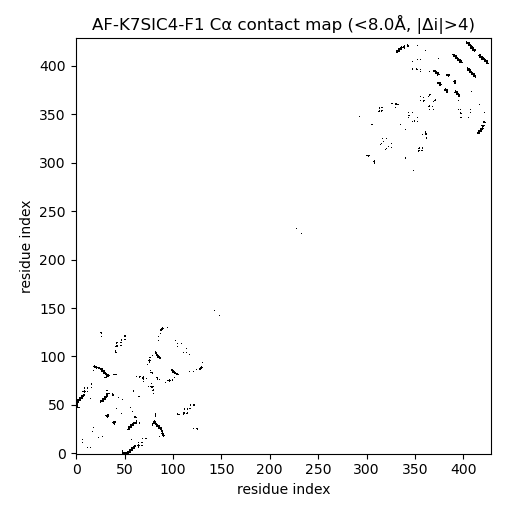1.00 76.75 345 ALA A C 1
ATOM 2627 O O . ALA A 1 345 ? 28.537 -6.099 -10.610 1.00 76.75 345 ALA A O 1
ATOM 2628 N N . ASP A 1 346 ? 27.206 -7.307 -11.955 1.00 70.75 346 ASP A N 1
ATOM 2629 C CA . ASP A 1 346 ? 26.845 -8.407 -11.035 1.00 70.75 346 ASP A CA 1
ATOM 2630 C C . ASP A 1 346 ? 26.381 -7.960 -9.630 1.00 70.75 346 ASP A C 1
ATOM 2632 O O . ASP A 1 346 ? 26.561 -8.635 -8.618 1.00 70.75 346 ASP A O 1
ATOM 2636 N N . ILE A 1 347 ? 25.743 -6.788 -9.556 1.00 75.38 347 ILE A N 1
ATOM 2637 C CA . ILE A 1 347 ? 25.192 -6.234 -8.308 1.00 75.38 347 ILE A CA 1
ATOM 2638 C C . ILE A 1 347 ? 23.931 -7.008 -7.880 1.00 75.38 347 ILE A C 1
ATOM 2640 O O . ILE A 1 347 ? 23.645 -7.206 -6.694 1.00 75.38 347 ILE A O 1
ATOM 2644 N N . VAL A 1 348 ? 23.141 -7.438 -8.865 1.00 77.38 348 VAL A N 1
ATOM 2645 C CA . VAL A 1 348 ? 21.934 -8.250 -8.702 1.00 77.38 348 VAL A CA 1
ATOM 2646 C C . VAL A 1 348 ? 21.855 -9.273 -9.828 1.00 77.38 348 VAL A C 1
ATOM 2648 O O . VAL A 1 348 ? 22.212 -8.946 -10.960 1.00 77.38 348 VAL A O 1
ATOM 2651 N N . PRO A 1 349 ? 21.307 -10.477 -9.573 1.00 79.56 349 PRO A N 1
ATOM 2652 C CA . PRO A 1 349 ? 21.087 -11.443 -10.636 1.00 79.56 349 PRO A CA 1
ATOM 2653 C C . PRO A 1 349 ? 20.260 -10.823 -11.761 1.00 79.56 349 PRO A C 1
ATOM 2655 O O . PRO A 1 349 ? 19.155 -10.329 -11.519 1.00 79.56 349 PRO A O 1
ATOM 2658 N N . ARG A 1 350 ? 20.766 -10.906 -12.994 1.00 86.31 350 ARG A N 1
ATOM 2659 C CA . ARG A 1 350 ? 20.147 -10.344 -14.206 1.00 86.31 350 ARG A CA 1
ATOM 2660 C C . ARG A 1 350 ? 18.645 -10.625 -14.307 1.00 86.31 350 ARG A C 1
ATOM 2662 O O . ARG A 1 350 ? 17.856 -9.730 -14.600 1.00 86.31 350 ARG A O 1
ATOM 2669 N N . ALA A 1 351 ? 18.235 -11.851 -13.981 1.00 83.12 351 ALA A N 1
ATOM 2670 C CA . ALA A 1 351 ? 16.836 -12.272 -13.990 1.00 83.12 351 ALA A CA 1
ATOM 2671 C C . ALA A 1 351 ? 15.932 -11.453 -13.043 1.00 83.12 351 ALA A C 1
ATOM 2673 O O . ALA A 1 351 ? 14.765 -11.230 -13.365 1.00 83.12 351 ALA A O 1
ATOM 2674 N N . LYS A 1 352 ? 16.449 -10.979 -11.898 1.00 84.38 352 LYS A N 1
ATOM 2675 C CA . LYS A 1 352 ? 15.697 -10.110 -10.975 1.00 84.38 352 LYS A CA 1
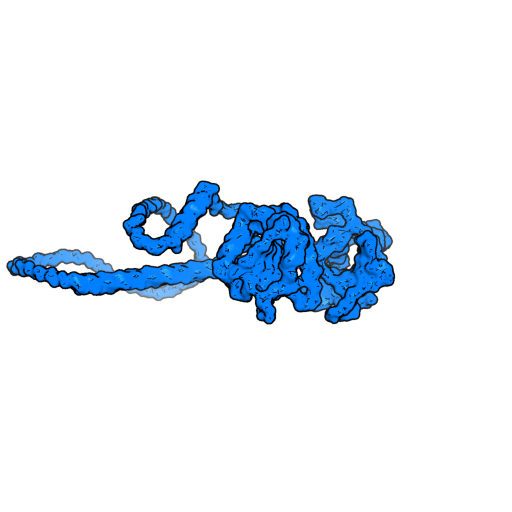ATOM 2676 C C . LYS A 1 352 ? 15.468 -8.734 -11.590 1.00 84.38 352 LYS A C 1
ATOM 2678 O O . LYS A 1 352 ? 14.342 -8.248 -11.562 1.00 84.38 352 LYS A O 1
ATOM 2683 N N . THR A 1 353 ? 16.486 -8.154 -12.221 1.00 89.62 353 THR A N 1
ATOM 2684 C CA . THR A 1 353 ? 16.343 -6.887 -12.951 1.00 89.62 353 THR A CA 1
ATOM 2685 C C . THR A 1 353 ? 15.326 -7.019 -14.084 1.00 89.62 353 THR A C 1
ATOM 2687 O O . THR A 1 353 ? 14.413 -6.205 -14.173 1.00 89.62 353 THR A O 1
ATOM 2690 N N . VAL A 1 354 ? 15.402 -8.091 -14.883 1.00 91.44 354 VAL A N 1
ATOM 2691 C CA . VAL A 1 354 ? 14.437 -8.365 -15.966 1.00 91.44 354 VAL A CA 1
ATOM 2692 C C . VAL A 1 354 ? 13.003 -8.478 -15.436 1.00 91.44 354 VAL A C 1
ATOM 2694 O O . VAL A 1 354 ? 12.086 -7.915 -16.029 1.00 91.44 354 VAL A O 1
ATOM 2697 N N . ARG A 1 355 ? 12.789 -9.151 -14.296 1.00 88.44 355 ARG A N 1
ATOM 2698 C CA . ARG A 1 355 ? 11.466 -9.245 -13.651 1.00 88.44 355 ARG A CA 1
ATOM 2699 C C . ARG A 1 355 ? 10.902 -7.859 -13.320 1.00 88.44 355 ARG A C 1
ATOM 2701 O O . ARG A 1 355 ? 9.752 -7.581 -13.644 1.00 88.44 355 ARG A O 1
ATOM 2708 N N . VAL A 1 356 ? 11.718 -6.990 -12.723 1.00 90.50 356 VAL A N 1
ATOM 2709 C CA . VAL A 1 356 ? 11.316 -5.615 -12.385 1.00 90.50 356 VAL A CA 1
ATOM 2710 C C . VAL A 1 356 ? 11.027 -4.799 -13.644 1.00 90.50 356 VAL A C 1
ATOM 2712 O O . VAL A 1 356 ? 10.037 -4.075 -13.673 1.00 90.50 356 VAL A O 1
ATOM 2715 N N . MET A 1 357 ? 11.826 -4.947 -14.707 1.00 94.56 357 MET A N 1
ATOM 2716 C CA . MET A 1 357 ? 11.552 -4.299 -15.996 1.00 94.56 357 MET A CA 1
ATOM 2717 C C . MET A 1 357 ? 10.181 -4.709 -16.547 1.00 94.56 357 MET A C 1
ATOM 2719 O O . MET A 1 357 ? 9.419 -3.845 -16.967 1.00 94.56 357 MET A O 1
ATOM 2723 N N . VAL A 1 358 ? 9.827 -5.999 -16.496 1.00 92.69 358 VAL A N 1
ATOM 2724 C CA . VAL A 1 358 ? 8.496 -6.476 -16.911 1.00 92.69 358 VAL A CA 1
ATOM 2725 C C . VAL A 1 358 ? 7.391 -5.830 -16.077 1.00 92.69 358 VAL A C 1
ATOM 2727 O O . VAL A 1 358 ? 6.410 -5.358 -16.646 1.00 92.69 358 VAL A O 1
ATOM 2730 N N . ASP A 1 359 ? 7.547 -5.759 -14.754 1.00 89.19 359 ASP A N 1
ATOM 2731 C CA . ASP A 1 359 ? 6.548 -5.126 -13.886 1.00 89.19 359 ASP A CA 1
ATOM 2732 C C . ASP A 1 359 ? 6.415 -3.615 -14.161 1.00 89.19 359 ASP A C 1
ATOM 2734 O O . ASP A 1 359 ? 5.304 -3.090 -14.117 1.00 89.19 359 ASP A O 1
ATOM 2738 N N . VAL A 1 360 ? 7.499 -2.912 -14.513 1.00 91.69 360 VAL A N 1
ATOM 2739 C CA . VAL A 1 360 ? 7.446 -1.511 -14.983 1.00 91.69 360 VAL A CA 1
ATOM 2740 C C . VAL A 1 360 ? 6.663 -1.405 -16.290 1.00 91.69 360 VAL A C 1
ATOM 2742 O O . VAL A 1 360 ? 5.712 -0.629 -16.369 1.00 91.69 360 VAL A O 1
ATOM 2745 N N . LEU A 1 361 ? 7.004 -2.214 -17.294 1.00 93.44 361 LEU A N 1
ATOM 2746 C CA . LEU A 1 361 ? 6.380 -2.157 -18.621 1.00 93.44 361 LEU A CA 1
ATOM 2747 C C . LEU A 1 361 ? 4.914 -2.607 -18.633 1.00 93.44 361 LEU A C 1
ATOM 2749 O O . LEU A 1 361 ? 4.150 -2.164 -19.492 1.00 93.44 361 LEU A O 1
ATOM 2753 N N . ALA A 1 362 ? 4.526 -3.470 -17.693 1.00 88.00 362 ALA A N 1
ATOM 2754 C CA . ALA A 1 362 ? 3.149 -3.906 -17.478 1.00 88.00 362 ALA A CA 1
ATOM 2755 C C . ALA A 1 362 ? 2.339 -2.945 -16.583 1.00 88.00 362 ALA A C 1
ATOM 2757 O O . ALA A 1 362 ? 1.145 -3.153 -16.394 1.00 88.00 362 ALA A O 1
ATOM 2758 N N . GLY A 1 363 ? 2.963 -1.898 -16.029 1.00 85.81 363 GLY A N 1
ATOM 2759 C CA . GLY A 1 363 ? 2.292 -0.907 -15.181 1.00 85.81 363 GLY A CA 1
ATOM 2760 C C . GLY A 1 363 ? 2.118 -1.316 -13.713 1.00 85.81 363 GLY A C 1
ATOM 2761 O O . GLY A 1 363 ? 1.439 -0.619 -12.967 1.00 85.81 363 GLY A O 1
ATOM 2762 N N . HIS A 1 364 ? 2.765 -2.394 -13.270 1.00 82.44 364 HIS A N 1
ATOM 2763 C CA . HIS A 1 364 ? 2.666 -2.949 -11.914 1.00 82.44 364 HIS A CA 1
ATOM 2764 C C . HIS A 1 364 ? 3.820 -2.562 -10.982 1.00 82.44 364 HIS A C 1
ATOM 2766 O O . HIS A 1 364 ? 3.870 -3.025 -9.841 1.00 82.44 364 HIS A O 1
ATOM 2772 N N . ALA A 1 365 ? 4.750 -1.710 -11.422 1.00 83.06 365 ALA A N 1
ATOM 2773 C CA . ALA A 1 365 ? 5.884 -1.287 -10.594 1.00 83.06 365 ALA A CA 1
ATOM 2774 C C . ALA A 1 365 ? 5.473 -0.651 -9.257 1.00 83.06 365 ALA A C 1
ATOM 2776 O O . ALA A 1 365 ? 6.199 -0.762 -8.278 1.00 83.06 365 ALA A O 1
ATOM 2777 N N . TRP A 1 366 ? 4.306 -0.012 -9.209 1.00 81.06 366 TRP A N 1
ATOM 2778 C CA . TRP A 1 366 ? 3.742 0.659 -8.034 1.00 81.06 366 TRP A CA 1
ATOM 2779 C C . TRP A 1 366 ? 3.046 -0.317 -7.078 1.00 81.06 366 TRP A C 1
ATOM 2781 O O . TRP A 1 366 ? 2.959 -0.065 -5.878 1.00 81.06 366 TRP A O 1
ATOM 2791 N N . ASP A 1 367 ? 2.531 -1.419 -7.624 1.00 71.75 367 ASP A N 1
ATOM 2792 C CA . ASP A 1 367 ? 1.752 -2.414 -6.887 1.00 71.75 367 ASP A CA 1
ATOM 2793 C C . ASP A 1 367 ? 2.663 -3.476 -6.264 1.00 71.75 367 ASP A C 1
ATOM 2795 O O . ASP A 1 367 ? 2.412 -3.967 -5.160 1.00 71.75 367 ASP A O 1
ATOM 2799 N N . ARG A 1 368 ? 3.717 -3.848 -7.002 1.00 71.69 368 ARG A N 1
ATOM 2800 C CA . ARG A 1 368 ? 4.589 -4.989 -6.699 1.00 71.69 368 ARG A CA 1
ATOM 2801 C C . ARG A 1 368 ? 5.934 -4.584 -6.106 1.00 71.69 368 ARG A C 1
ATOM 2803 O O . ARG A 1 368 ? 6.540 -5.402 -5.419 1.00 71.69 368 ARG A O 1
ATOM 2810 N N . HIS A 1 369 ? 6.374 -3.346 -6.332 1.00 78.69 369 HIS A N 1
ATOM 2811 C CA . HIS A 1 369 ? 7.681 -2.856 -5.897 1.00 78.69 369 HIS A CA 1
ATOM 2812 C C . HIS A 1 369 ? 7.568 -1.511 -5.186 1.00 78.69 369 HIS A C 1
ATOM 2814 O O . HIS A 1 369 ? 6.647 -0.729 -5.413 1.00 78.69 369 HIS A O 1
ATOM 2820 N N . GLU A 1 370 ? 8.543 -1.212 -4.334 1.00 79.94 370 GLU A N 1
ATOM 2821 C CA . GLU A 1 370 ? 8.723 0.151 -3.852 1.00 79.94 370 GLU A CA 1
ATOM 2822 C C . GLU A 1 370 ? 9.296 0.985 -5.009 1.00 79.94 370 GLU A C 1
ATOM 2824 O O . GLU A 1 370 ? 10.384 0.714 -5.523 1.00 79.94 370 GLU A O 1
ATOM 2829 N N . THR A 1 371 ? 8.530 1.973 -5.468 1.00 84.06 371 THR A N 1
ATOM 2830 C CA . THR A 1 371 ? 8.892 2.842 -6.592 1.00 84.06 371 THR A CA 1
ATOM 2831 C C . THR A 1 371 ? 8.706 4.294 -6.175 1.00 84.06 371 THR A C 1
ATOM 2833 O O . THR A 1 371 ? 7.639 4.668 -5.692 1.00 84.06 371 THR A O 1
ATOM 2836 N N . HIS A 1 372 ? 9.737 5.119 -6.351 1.00 86.25 372 HIS A N 1
ATOM 2837 C CA . HIS A 1 372 ? 9.720 6.534 -5.975 1.00 86.25 372 HIS A CA 1
ATOM 2838 C C . HIS A 1 372 ? 10.430 7.398 -7.019 1.00 86.25 372 HIS A C 1
ATOM 2840 O O . HIS A 1 372 ? 11.258 6.917 -7.794 1.00 86.25 372 HIS A O 1
ATOM 2846 N N . GLN A 1 373 ? 10.098 8.689 -7.051 1.00 86.69 373 GLN A N 1
ATOM 2847 C CA . GLN A 1 373 ? 10.739 9.632 -7.964 1.00 86.69 373 GLN A CA 1
ATOM 2848 C C . GLN A 1 373 ? 12.207 9.828 -7.603 1.00 86.69 373 GLN A C 1
ATOM 2850 O O . GLN A 1 373 ? 12.576 9.901 -6.429 1.00 86.69 373 GLN A O 1
ATOM 2855 N N . PHE A 1 374 ? 13.047 9.951 -8.626 1.00 83.31 374 PHE A N 1
ATOM 2856 C CA . PHE A 1 374 ? 14.455 10.245 -8.433 1.00 83.31 374 PHE A CA 1
ATOM 2857 C C . PHE A 1 374 ? 14.660 11.756 -8.323 1.00 83.31 374 PHE A C 1
ATOM 2859 O O . PHE A 1 374 ? 14.516 12.498 -9.297 1.00 83.31 374 PHE A O 1
ATOM 2866 N N . THR A 1 375 ? 14.980 12.227 -7.123 1.00 80.25 375 THR A N 1
ATOM 2867 C CA . THR A 1 375 ? 15.111 13.654 -6.821 1.00 80.25 375 THR A CA 1
ATOM 2868 C C . THR A 1 375 ? 16.557 14.135 -6.933 1.00 80.25 375 THR A C 1
ATOM 2870 O O . THR A 1 375 ? 17.513 13.375 -6.784 1.00 80.25 375 THR A O 1
ATOM 2873 N N . THR A 1 376 ? 16.750 15.430 -7.195 1.00 67.75 376 THR A N 1
ATOM 2874 C CA . THR A 1 376 ? 18.089 16.051 -7.268 1.00 67.75 376 THR A CA 1
ATOM 2875 C C . THR A 1 376 ? 18.819 16.115 -5.922 1.00 67.75 376 THR A C 1
ATOM 2877 O O . THR A 1 376 ? 20.038 16.263 -5.905 1.00 67.75 376 THR A O 1
ATOM 2880 N N . ALA A 1 377 ? 18.099 15.969 -4.807 1.00 59.81 377 ALA A N 1
ATOM 2881 C CA . ALA A 1 377 ? 18.639 15.938 -3.450 1.00 59.81 377 ALA A CA 1
ATOM 2882 C C . ALA A 1 377 ? 18.003 14.805 -2.630 1.00 59.81 377 ALA A C 1
ATOM 2884 O O . ALA A 1 377 ? 16.845 14.449 -2.857 1.00 59.81 377 ALA A O 1
ATOM 2885 N N . ALA A 1 378 ? 18.745 14.285 -1.646 1.00 54.25 378 ALA A N 1
ATOM 2886 C CA . ALA A 1 378 ? 18.367 13.124 -0.830 1.00 54.25 378 ALA A CA 1
ATOM 2887 C C . ALA A 1 378 ? 17.119 13.329 0.060 1.00 54.25 378 ALA A C 1
ATOM 2889 O O . ALA A 1 378 ? 16.536 12.353 0.525 1.00 54.25 378 ALA A O 1
ATOM 2890 N N . ARG A 1 379 ? 16.695 14.577 0.311 1.00 49.00 379 ARG A N 1
ATOM 2891 C CA . ARG A 1 379 ? 15.442 14.911 1.013 1.00 49.00 379 ARG A CA 1
ATOM 2892 C C . ARG A 1 379 ? 14.792 16.141 0.387 1.00 49.00 379 ARG A C 1
ATOM 2894 O O . ARG A 1 379 ? 15.422 17.192 0.332 1.00 49.00 379 ARG A O 1
ATOM 2901 N N . GLY A 1 380 ? 13.546 16.007 -0.072 1.00 51.97 380 GLY A N 1
ATOM 2902 C CA . GLY A 1 380 ? 12.731 17.127 -0.568 1.00 51.97 380 GLY A CA 1
ATOM 2903 C C . GLY A 1 380 ? 13.248 17.799 -1.846 1.00 51.97 380 GLY A C 1
ATOM 2904 O O . GLY A 1 380 ? 12.885 18.937 -2.134 1.00 51.97 380 GLY A O 1
ATOM 2905 N N . GLY A 1 381 ? 14.128 17.130 -2.599 1.00 60.97 381 GLY A N 1
ATOM 2906 C CA . GLY A 1 381 ? 14.621 17.642 -3.876 1.00 60.97 381 GLY A CA 1
ATOM 2907 C C . GLY A 1 381 ? 13.526 17.639 -4.939 1.00 60.97 381 GLY A C 1
ATOM 2908 O O . GLY A 1 381 ? 12.627 16.800 -4.912 1.00 60.97 381 GLY A O 1
ATOM 2909 N N . ARG A 1 382 ? 13.617 18.551 -5.912 1.00 72.31 382 ARG A N 1
ATOM 2910 C CA . ARG A 1 382 ? 12.711 18.515 -7.065 1.00 72.31 382 ARG A CA 1
ATOM 2911 C C . ARG A 1 382 ? 12.921 17.205 -7.839 1.00 72.31 382 ARG A C 1
ATOM 2913 O O . ARG A 1 382 ? 14.071 16.753 -7.938 1.00 72.31 382 ARG A O 1
ATOM 2920 N N . PRO A 1 383 ? 11.851 16.605 -8.387 1.00 79.44 383 PRO A N 1
ATOM 2921 C CA . PRO A 1 383 ? 11.979 15.451 -9.267 1.00 79.44 383 PRO A CA 1
ATOM 2922 C C . PRO A 1 383 ? 12.921 15.792 -10.419 1.00 79.44 383 PRO A C 1
ATOM 2924 O O . PRO A 1 383 ? 12.865 16.901 -10.960 1.00 79.44 383 PRO A O 1
ATOM 2927 N N . ARG A 1 384 ? 13.813 14.868 -10.780 1.00 84.94 384 ARG A N 1
ATOM 2928 C CA . ARG A 1 384 ? 14.642 15.036 -11.973 1.00 84.94 384 ARG A CA 1
ATOM 2929 C C . ARG A 1 384 ? 13.739 14.908 -13.197 1.00 84.94 384 ARG A C 1
ATOM 2931 O O . ARG A 1 384 ? 13.132 13.862 -13.423 1.00 84.94 384 ARG A O 1
ATOM 2938 N N . VAL A 1 385 ? 13.675 15.987 -13.968 1.00 86.88 385 VAL A N 1
ATOM 2939 C CA . VAL A 1 385 ? 12.968 16.060 -15.245 1.00 86.88 385 VAL A CA 1
ATOM 2940 C C . VAL A 1 385 ? 13.997 16.400 -16.316 1.00 86.88 385 VAL A C 1
ATOM 2942 O O . VAL A 1 385 ? 14.788 17.328 -16.134 1.00 86.88 385 VAL A O 1
ATOM 2945 N N . ARG A 1 386 ? 14.028 15.617 -17.392 1.00 86.94 386 ARG A N 1
ATOM 2946 C CA . ARG A 1 386 ? 14.895 15.842 -18.554 1.00 86.94 386 ARG A CA 1
ATOM 2947 C C . ARG A 1 386 ? 14.309 16.948 -19.442 1.00 86.94 386 ARG A C 1
ATOM 2949 O O . ARG A 1 386 ? 13.135 17.283 -19.323 1.00 86.94 386 ARG A O 1
ATOM 2956 N N . GLU A 1 387 ? 15.118 17.535 -20.324 1.00 85.19 387 GLU A N 1
ATOM 2957 C CA . GLU A 1 387 ? 14.701 18.638 -21.212 1.00 85.19 387 GLU A CA 1
ATOM 2958 C C . GLU A 1 387 ? 13.473 18.311 -22.081 1.00 85.19 387 GLU A C 1
ATOM 2960 O O . GLU A 1 387 ? 12.690 19.201 -22.402 1.00 85.19 387 GLU A O 1
ATOM 2965 N N . ASP A 1 388 ? 13.270 17.038 -22.419 1.00 88.00 388 ASP A N 1
ATOM 2966 C CA . ASP A 1 388 ? 12.121 16.536 -23.181 1.00 88.00 388 ASP A CA 1
ATOM 2967 C C . ASP A 1 388 ? 10.869 16.265 -22.323 1.00 88.00 388 ASP A C 1
ATOM 2969 O O . ASP A 1 388 ? 9.859 15.781 -22.832 1.00 88.00 388 ASP A O 1
ATOM 2973 N N . GLY A 1 389 ? 10.919 16.571 -21.023 1.00 86.88 389 GLY A N 1
ATOM 2974 C CA . GLY A 1 389 ? 9.824 16.365 -20.077 1.00 86.88 389 GLY A CA 1
ATOM 2975 C C . GLY A 1 389 ? 9.777 14.971 -19.447 1.00 86.88 389 GLY A C 1
ATOM 2976 O O . GLY A 1 389 ? 8.879 14.709 -18.644 1.00 86.88 389 GLY A O 1
ATOM 2977 N N . ALA A 1 390 ? 10.723 14.078 -19.756 1.00 90.62 390 ALA A N 1
ATOM 2978 C CA . ALA A 1 390 ? 10.764 12.756 -19.140 1.00 90.62 390 ALA A CA 1
ATOM 2979 C C . ALA A 1 390 ? 11.097 12.850 -17.639 1.00 90.62 390 ALA A C 1
ATOM 2981 O O . ALA A 1 390 ? 11.993 13.594 -17.235 1.00 90.62 390 ALA A O 1
ATOM 2982 N N . THR A 1 391 ? 10.394 12.085 -16.799 1.00 91.69 391 THR A N 1
ATOM 2983 C CA . THR A 1 391 ? 10.564 12.108 -15.331 1.00 91.69 391 THR A CA 1
ATOM 2984 C C . THR A 1 391 ? 11.319 10.876 -14.849 1.00 91.69 391 THR A C 1
ATOM 2986 O O . THR A 1 391 ? 10.973 9.762 -15.232 1.00 91.69 391 THR A O 1
ATOM 2989 N N . ALA A 1 392 ? 12.328 11.055 -13.995 1.00 91.25 392 ALA A N 1
ATOM 2990 C CA . ALA A 1 392 ? 13.123 9.944 -13.479 1.00 91.25 392 ALA A CA 1
ATOM 2991 C C . ALA A 1 392 ? 12.482 9.251 -12.265 1.00 91.25 392 ALA A C 1
ATOM 2993 O O . ALA A 1 392 ? 12.005 9.891 -11.324 1.00 91.25 392 ALA A O 1
ATOM 2994 N N . TRP A 1 393 ? 12.583 7.926 -12.250 1.00 91.19 393 TRP A N 1
ATOM 2995 C CA . TRP A 1 393 ? 12.054 7.024 -11.233 1.00 91.19 393 TRP A CA 1
ATOM 2996 C C . TRP A 1 393 ? 13.115 6.017 -10.795 1.00 91.19 393 TRP A C 1
ATOM 2998 O O . TRP A 1 393 ? 13.998 5.643 -11.570 1.00 91.19 393 TRP A O 1
ATOM 3008 N N . ARG A 1 394 ? 13.012 5.555 -9.546 1.00 89.75 394 ARG A N 1
ATOM 3009 C CA . ARG A 1 394 ? 13.789 4.435 -9.008 1.00 89.75 394 ARG A CA 1
ATOM 3010 C C . ARG A 1 394 ? 12.853 3.364 -8.472 1.00 89.75 394 ARG A C 1
ATOM 3012 O O . ARG A 1 394 ? 11.974 3.658 -7.663 1.00 89.75 394 ARG A O 1
ATOM 3019 N N . THR A 1 395 ? 13.100 2.123 -8.869 1.00 90.44 395 THR A N 1
ATOM 3020 C CA . THR A 1 395 ? 12.364 0.937 -8.417 1.00 90.44 395 THR A CA 1
ATOM 3021 C C . THR A 1 395 ? 13.333 -0.049 -7.773 1.00 90.44 395 THR A C 1
ATOM 3023 O O . THR A 1 395 ? 14.392 -0.335 -8.333 1.00 90.44 395 THR A O 1
ATOM 3026 N N . TYR A 1 396 ? 13.012 -0.562 -6.587 1.00 85.19 396 TYR A N 1
ATOM 3027 C CA . TYR A 1 396 ? 13.874 -1.528 -5.898 1.00 85.19 396 TYR A CA 1
ATOM 3028 C C . TYR A 1 396 ? 13.929 -2.869 -6.638 1.00 85.19 396 TYR A C 1
ATOM 3030 O O . TYR A 1 396 ? 12.904 -3.388 -7.068 1.00 85.19 396 TYR A O 1
ATOM 3038 N N . VAL A 1 397 ? 15.132 -3.446 -6.757 1.00 82.81 397 VAL A N 1
ATOM 3039 C CA . VAL A 1 397 ? 15.344 -4.772 -7.375 1.00 82.81 397 VAL A CA 1
ATOM 3040 C C . VAL A 1 397 ? 15.498 -5.881 -6.328 1.00 82.81 397 VAL A C 1
ATOM 3042 O O . VAL A 1 397 ? 15.283 -7.061 -6.610 1.00 82.81 397 VAL A O 1
ATOM 3045 N N . LYS A 1 398 ? 15.844 -5.515 -5.089 1.00 74.56 398 LYS A N 1
ATOM 3046 C CA . LYS A 1 398 ? 15.976 -6.415 -3.936 1.00 74.56 398 LYS A CA 1
ATOM 3047 C C . LYS A 1 398 ? 15.393 -5.750 -2.684 1.00 74.56 398 LYS A C 1
ATOM 3049 O O . LYS A 1 398 ? 15.313 -4.526 -2.628 1.00 74.56 398 LYS A O 1
ATOM 3054 N N . ALA A 1 399 ? 15.004 -6.579 -1.710 1.00 56.00 399 ALA A N 1
ATOM 3055 C CA . ALA A 1 399 ? 14.407 -6.188 -0.433 1.00 56.00 399 ALA A CA 1
ATOM 3056 C C . ALA A 1 399 ? 15.154 -5.054 0.297 1.00 56.00 399 ALA A C 1
ATOM 3058 O O . ALA A 1 399 ? 16.367 -4.888 0.151 1.00 56.00 399 ALA A O 1
ATOM 3059 N N . GLU A 1 400 ? 14.387 -4.317 1.102 1.00 53.84 400 GLU A N 1
ATOM 3060 C CA . GLU A 1 400 ? 14.728 -3.081 1.810 1.00 53.84 400 GLU A CA 1
ATOM 3061 C C . GLU A 1 400 ? 15.921 -3.240 2.774 1.00 53.84 400 GLU A C 1
ATOM 3063 O O . GLU A 1 400 ? 15.773 -3.504 3.965 1.00 53.84 400 GLU A O 1
ATOM 3068 N N . SER A 1 401 ? 17.137 -3.049 2.261 1.00 52.53 401 SER A N 1
ATOM 3069 C CA . SER A 1 401 ? 18.334 -2.803 3.067 1.00 52.53 401 SER A CA 1
ATOM 3070 C C . SER A 1 401 ? 18.942 -1.442 2.712 1.00 52.53 401 SER A C 1
ATOM 3072 O O . SER A 1 401 ? 18.806 -0.988 1.568 1.00 52.53 401 SER A O 1
ATOM 3074 N N . PRO A 1 402 ? 19.653 -0.772 3.640 1.00 45.62 402 PRO A N 1
ATOM 3075 C CA . PRO A 1 402 ? 20.453 0.400 3.301 1.00 45.62 402 PRO A CA 1
ATOM 3076 C C . PRO A 1 402 ? 21.358 0.090 2.102 1.00 45.62 402 PRO A C 1
ATOM 3078 O O . PRO A 1 402 ? 22.049 -0.926 2.087 1.00 45.62 402 PRO A O 1
ATOM 3081 N N . GLY A 1 403 ? 21.284 0.921 1.061 1.00 59.81 403 GLY A N 1
ATOM 3082 C CA . GLY A 1 403 ? 22.027 0.703 -0.179 1.00 59.81 403 GLY A CA 1
ATOM 3083 C C . GLY A 1 403 ? 21.456 -0.365 -1.119 1.00 59.81 403 GLY A C 1
ATOM 3084 O O . GLY A 1 403 ? 22.148 -0.715 -2.060 1.00 59.81 403 GLY A O 1
ATOM 3085 N N . ALA A 1 404 ? 20.232 -0.876 -0.939 1.00 74.25 404 ALA A N 1
ATOM 3086 C CA . ALA A 1 404 ? 19.674 -1.891 -1.842 1.00 74.25 404 ALA A CA 1
ATOM 3087 C C . ALA A 1 404 ? 19.734 -1.464 -3.333 1.00 74.25 404 ALA A C 1
ATOM 3089 O O . ALA A 1 404 ? 19.467 -0.295 -3.639 1.00 74.25 404 ALA A O 1
ATOM 3090 N N . PRO A 1 405 ? 20.076 -2.378 -4.260 1.00 83.31 405 PRO A N 1
ATOM 3091 C CA . PRO A 1 405 ? 20.144 -2.077 -5.688 1.00 83.31 405 PRO A CA 1
ATOM 3092 C C . PRO A 1 405 ? 18.790 -1.649 -6.259 1.00 83.31 405 PRO A C 1
ATOM 3094 O O . PRO A 1 405 ? 17.749 -2.244 -5.950 1.00 83.31 405 PRO A O 1
ATOM 3097 N N . ARG A 1 406 ? 18.802 -0.612 -7.098 1.00 89.44 406 ARG A N 1
ATOM 3098 C CA . ARG A 1 406 ? 17.605 -0.012 -7.699 1.00 89.44 406 ARG A CA 1
ATOM 3099 C C . ARG A 1 406 ? 17.775 0.129 -9.203 1.00 89.44 406 ARG A C 1
ATOM 3101 O O . ARG A 1 406 ? 18.846 0.494 -9.679 1.00 89.44 406 ARG A O 1
ATOM 3108 N N . LEU A 1 407 ? 16.685 -0.108 -9.921 1.00 92.75 407 LEU A N 1
ATOM 3109 C CA . LEU A 1 407 ? 16.536 0.192 -11.334 1.00 92.75 407 LEU A CA 1
ATOM 3110 C C . LEU A 1 407 ? 16.096 1.649 -11.483 1.00 92.75 407 LEU A C 1
ATOM 3112 O O . LEU A 1 407 ? 15.024 2.026 -11.008 1.00 92.75 407 LEU A O 1
ATOM 3116 N N . THR A 1 408 ? 16.916 2.451 -12.146 1.00 93.25 408 THR A N 1
ATOM 3117 C CA . THR A 1 408 ? 16.627 3.834 -12.520 1.00 93.25 408 THR A CA 1
ATOM 3118 C C . THR A 1 408 ? 16.104 3.874 -13.952 1.00 93.25 408 THR A C 1
ATOM 3120 O O . THR A 1 408 ? 16.727 3.328 -14.867 1.00 93.25 408 THR A O 1
ATOM 3123 N N . TRP A 1 409 ? 14.970 4.534 -14.156 1.00 94.50 409 TRP A N 1
ATOM 3124 C CA . TRP A 1 409 ? 14.313 4.636 -15.456 1.00 94.50 409 TRP A CA 1
ATOM 3125 C C . TRP A 1 409 ? 13.604 5.981 -15.617 1.00 94.50 409 TRP A C 1
ATOM 3127 O O . TRP A 1 409 ? 13.253 6.630 -14.632 1.00 94.50 409 TRP A O 1
ATOM 3137 N N . TRP A 1 410 ? 13.407 6.411 -16.859 1.00 94.44 410 TRP A N 1
ATOM 3138 C CA . TRP A 1 410 ? 12.648 7.607 -17.200 1.00 94.44 410 TRP A CA 1
ATOM 3139 C C . TRP A 1 410 ? 11.276 7.220 -17.723 1.00 94.44 410 TRP A C 1
ATOM 3141 O O . TRP A 1 410 ? 11.149 6.328 -18.559 1.00 94.44 410 TRP A O 1
ATOM 3151 N N . GLN A 1 411 ? 10.253 7.918 -17.251 1.00 94.69 411 GLN A N 1
ATOM 3152 C CA . GLN A 1 411 ? 8.930 7.885 -17.844 1.00 94.69 411 GLN A CA 1
ATOM 3153 C C . GLN A 1 411 ? 8.835 9.018 -18.863 1.00 94.69 411 GLN A C 1
ATOM 3155 O O . GLN A 1 411 ? 8.881 10.193 -18.490 1.00 94.69 411 GLN A O 1
ATOM 3160 N N . CYS A 1 412 ? 8.728 8.659 -20.137 1.00 92.50 412 CYS A N 1
ATOM 3161 C CA . CYS A 1 412 ? 8.593 9.596 -21.241 1.00 92.50 412 CYS A CA 1
ATOM 3162 C C . CYS A 1 412 ? 7.174 10.180 -21.297 1.00 92.50 412 CYS A C 1
ATOM 3164 O O . CYS A 1 412 ? 6.209 9.584 -20.814 1.00 92.50 412 CYS A O 1
ATOM 3166 N N . VAL A 1 413 ? 7.036 11.347 -21.930 1.00 88.31 413 VAL A N 1
ATOM 3167 C CA . VAL A 1 413 ? 5.751 12.061 -22.058 1.00 88.31 413 VAL A CA 1
ATOM 3168 C C . VAL A 1 413 ? 4.722 11.267 -22.877 1.00 88.31 413 VAL A C 1
ATOM 3170 O O . VAL A 1 413 ? 3.522 11.384 -22.645 1.00 88.31 413 VAL A O 1
ATOM 3173 N N . ASP A 1 414 ? 5.185 10.425 -23.802 1.00 86.06 414 ASP A N 1
ATOM 3174 C CA . ASP A 1 414 ? 4.356 9.526 -24.614 1.00 86.06 414 ASP A CA 1
ATOM 3175 C C . ASP A 1 414 ? 3.927 8.243 -23.873 1.00 86.06 414 ASP A C 1
ATOM 3177 O O . ASP A 1 414 ? 3.225 7.406 -24.439 1.00 86.06 414 ASP A O 1
ATOM 3181 N N . GLY A 1 415 ? 4.333 8.083 -22.610 1.00 84.81 415 GLY A N 1
ATOM 3182 C CA . GLY A 1 415 ? 4.048 6.909 -21.789 1.00 84.81 415 GLY A CA 1
ATOM 3183 C C . GLY A 1 415 ? 5.040 5.755 -21.958 1.00 84.81 415 GLY A C 1
ATOM 3184 O O . GLY A 1 415 ? 4.896 4.745 -21.269 1.00 84.81 415 GLY A O 1
ATOM 3185 N N . SER A 1 416 ? 6.048 5.889 -22.826 1.00 91.81 416 SER A N 1
ATOM 3186 C CA . SER A 1 416 ? 7.134 4.913 -22.938 1.00 91.81 416 SER A CA 1
ATOM 3187 C C . SER A 1 416 ? 8.096 4.993 -21.747 1.00 91.81 416 SER A C 1
ATOM 3189 O O . SER A 1 416 ? 8.137 5.985 -21.013 1.00 91.81 416 SER A O 1
ATOM 3191 N N . ALA A 1 417 ? 8.867 3.927 -21.535 1.00 95.12 417 ALA A N 1
ATOM 3192 C CA . ALA A 1 417 ? 9.905 3.886 -20.510 1.00 95.12 417 ALA A CA 1
ATOM 3193 C C . ALA A 1 417 ? 11.307 3.863 -21.133 1.00 95.12 417 ALA A C 1
ATOM 3195 O O . ALA A 1 417 ? 11.554 3.154 -22.103 1.00 95.12 417 ALA A O 1
ATOM 3196 N N . GLU A 1 418 ? 12.256 4.572 -20.535 1.00 95.94 418 GLU A N 1
ATOM 3197 C CA . GLU A 1 418 ? 13.677 4.465 -20.871 1.00 95.94 418 GLU A CA 1
ATOM 3198 C C . GLU A 1 418 ? 14.442 3.926 -19.662 1.00 95.94 418 GLU A C 1
ATOM 3200 O O . GLU A 1 418 ? 14.534 4.587 -18.628 1.00 95.94 418 GLU A O 1
ATOM 3205 N N . PHE A 1 419 ? 15.002 2.722 -19.768 1.00 96.56 419 PHE A N 1
ATOM 3206 C CA . PHE A 1 419 ? 15.793 2.136 -18.682 1.00 96.56 419 PHE A CA 1
ATOM 3207 C C . PHE A 1 419 ? 17.214 2.684 -18.707 1.00 96.56 419 PHE A C 1
ATOM 3209 O O . PHE A 1 419 ? 17.929 2.485 -19.684 1.00 96.56 419 PHE A O 1
ATOM 3216 N N . ALA A 1 420 ? 17.626 3.373 -17.644 1.00 92.81 420 ALA A N 1
ATOM 3217 C CA . ALA A 1 420 ? 18.851 4.164 -17.651 1.00 92.81 420 ALA A CA 1
ATOM 3218 C C . ALA A 1 420 ? 20.024 3.458 -16.959 1.00 92.81 420 ALA A C 1
ATOM 3220 O O . ALA A 1 420 ? 21.117 3.406 -17.517 1.00 92.81 420 ALA A O 1
ATOM 3221 N N . HIS A 1 421 ? 19.807 2.907 -15.760 1.00 92.19 421 HIS A N 1
ATOM 3222 C CA . HIS A 1 421 ? 20.875 2.295 -14.961 1.00 92.19 421 HIS A CA 1
ATOM 3223 C C . HIS A 1 421 ? 20.316 1.339 -13.897 1.00 92.19 421 HIS A C 1
ATOM 3225 O O . HIS A 1 421 ? 19.247 1.603 -13.348 1.00 92.19 421 HIS A O 1
ATOM 3231 N N . VAL A 1 422 ? 21.038 0.270 -13.553 1.00 90.38 422 VAL A N 1
ATOM 3232 C CA . VAL A 1 422 ? 20.799 -0.520 -12.333 1.00 90.38 422 VAL A CA 1
ATOM 3233 C C . VAL A 1 422 ? 22.037 -0.478 -11.440 1.00 90.38 422 VAL A C 1
ATOM 3235 O O . VAL A 1 422 ? 23.128 -0.800 -11.888 1.00 90.38 422 VAL A O 1
ATOM 3238 N N . GLY A 1 423 ? 21.866 -0.083 -10.178 1.00 85.56 423 GLY A N 1
ATOM 3239 C CA . GLY A 1 423 ? 23.001 0.117 -9.275 1.00 85.56 423 GLY A CA 1
ATOM 3240 C C . GLY A 1 423 ? 22.599 0.475 -7.852 1.00 85.56 423 GLY A C 1
ATOM 3241 O O . GLY A 1 423 ? 21.410 0.486 -7.496 1.00 85.56 423 GLY A O 1
ATOM 3242 N N . HIS A 1 424 ? 23.593 0.747 -7.011 1.00 79.19 424 HIS A N 1
ATOM 3243 C CA . HIS A 1 424 ? 23.374 1.113 -5.611 1.00 79.19 424 HIS A CA 1
ATOM 3244 C C . HIS A 1 424 ? 22.789 2.531 -5.459 1.00 79.19 424 HIS A C 1
ATOM 3246 O O . HIS A 1 424 ? 22.621 3.287 -6.416 1.00 79.19 424 HIS A O 1
ATOM 3252 N N . HIS A 1 425 ? 22.397 2.906 -4.234 1.00 63.22 425 HIS A N 1
ATOM 3253 C CA . HIS A 1 425 ? 21.781 4.214 -3.964 1.00 63.22 425 HIS A CA 1
ATOM 3254 C C . HIS A 1 425 ? 22.641 5.396 -4.454 1.00 63.22 425 HIS A C 1
ATOM 3256 O O . HIS A 1 425 ? 22.076 6.356 -4.979 1.00 63.22 425 HIS A O 1
ATOM 3262 N N . ASP A 1 426 ? 23.964 5.278 -4.306 1.00 56.00 426 ASP A N 1
ATOM 3263 C CA . ASP A 1 426 ? 24.936 6.370 -4.443 1.00 56.00 426 ASP A CA 1
ATOM 3264 C C . ASP A 1 426 ? 25.584 6.456 -5.834 1.00 56.00 426 ASP A C 1
ATOM 3266 O O . ASP A 1 426 ? 26.250 7.442 -6.147 1.00 56.00 426 ASP A O 1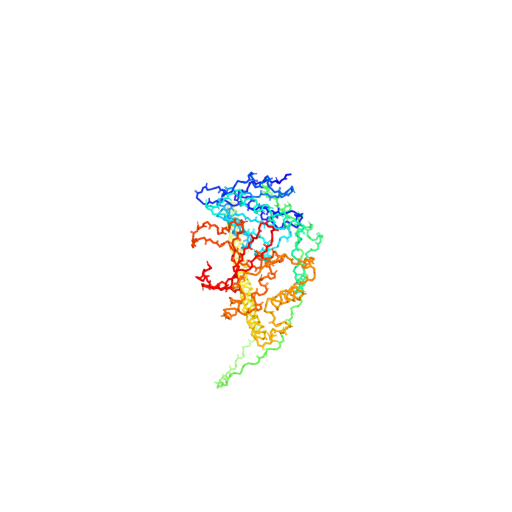
ATOM 3270 N N . GLU A 1 427 ? 25.357 5.456 -6.687 1.00 59.06 427 GLU A N 1
ATOM 3271 C CA . GLU A 1 427 ? 25.763 5.476 -8.092 1.00 59.06 427 GLU A CA 1
ATOM 3272 C C . GLU A 1 427 ? 24.747 6.330 -8.860 1.00 59.06 427 GLU A C 1
ATOM 3274 O O . GLU A 1 427 ? 23.683 5.881 -9.293 1.00 59.06 427 GLU A O 1
ATOM 3279 N N . LEU A 1 428 ? 25.033 7.631 -8.905 1.00 54.09 428 LEU A N 1
ATOM 3280 C CA . LEU A 1 428 ? 24.265 8.603 -9.670 1.00 54.09 428 LEU A CA 1
ATOM 3281 C C . LEU A 1 428 ? 24.756 8.598 -11.123 1.00 54.09 428 LEU A C 1
ATOM 3283 O O . LEU A 1 428 ? 25.959 8.665 -11.370 1.00 54.09 428 LEU A O 1
ATOM 3287 N N . ILE A 1 429 ? 23.796 8.568 -12.049 1.00 52.38 429 ILE A N 1
ATOM 3288 C CA . ILE A 1 429 ? 23.967 8.947 -13.461 1.00 52.38 429 ILE A CA 1
ATOM 3289 C C . ILE A 1 429 ? 24.263 10.444 -13.550 1.00 52.38 429 ILE A C 1
ATOM 3291 O O . ILE A 1 429 ? 23.557 11.213 -12.831 1.00 52.38 429 ILE A O 1
#

Sequence (429 aa):
MASTWLVDSAEVGHLVARIFDVARTEPLVVVSPVSETGSPRISVEYLVGQLPPGTEVAVLKTMKASRVLSDTVDTQFQCYGGSVRVILPGATRTDYWRRHRLFTVYPEDDEEAACRLIARHVVNSQGAGPAQHVSGRAPGGILDMRQAAELAEYRRRLIDRSSEDGVDEQAPPRQTPPGFPGPKPGPGLRKVVAAAPAQATAETAPAPQPAPEPAAQPTVTRERAVTVDAEALEKMLDRKVDAIVGRVTAGVEEGLVALLNEELQAQDRERSRADSLAEQNADLQQRLDAAQGAGRDVRQVFADPEKQLRWEIEQAWLTGTPESERSAALSTYTLGPQFLESMDADIVPRAKTVRVMVDVLAGHAWDRHETHQFTTAARGGRPRVREDGATAWRTYVKAESPGAPRLTWWQCVDGSAEFAHVGHHDELI

Radius of gyration: 35.31 Å; Cα contacts (8 Å, |Δi|>4): 489; chains: 1; bounding box: 72×73×107 Å

Organism: Acidipropionibacterium acidipropionici (strain ATCC 4875 / DSM 20272 / JCM 6432 / NBRC 12425 / NCIMB 8070 / 4) (NCBI:txid1171373)

pLDDT: mean 72.4, std 21.06, range [27.56, 98.19]

Secondary structure (DSSP, 8-state):
--EEEEE-GGGHHHHHHHHT-TT--S-EEEEPPPTTTSS-SS-HHHHHHHSPTT-EEEEE-SHHHHHHHHHHS-GGG---TT-EEEE-TT--TT--TTTS-EE---TTS-HHHHHHHHHHHHHHTTT--S-----SSPPS-PPPHHHHHHHHHHHHHHHHHTS-------PPPPPPPPPPPPPPPPPPPP-------------PPPPPPPPPPPPPP------------HHHHHHHHHHHHHHHHHHHHHHHHHHHHHHHHHHHHHHHHHHHHHHHHHHHHHHHHHHHHHHHHTT-------SSHHHHHHHHHHHHHHHHS-GGG--SSPPPEEE-TTHHHHHHT-SS-HHHHHHHHHHHHTT-HHHHS-EEE-BSSTTTPPBPB-TTS-EEEEEESS-S-TT--EEEEEE-TTS-EEEEEEE-TT---

Solvent-accessible surface area (backbone atoms only — not comparable to full-atom values): 25676 Å² total; per-residue (Å²): 102,35,46,76,48,78,31,44,55,87,43,36,65,59,53,54,52,58,58,54,31,75,85,42,83,48,44,39,34,38,38,13,17,20,86,90,76,47,40,54,70,51,58,62,69,62,31,42,73,60,34,60,67,66,30,38,36,42,35,30,59,31,64,61,17,26,48,52,41,39,77,74,42,58,80,50,69,48,38,51,67,18,14,36,28,43,38,48,26,46,46,54,96,83,53,60,57,77,73,26,45,74,43,82,60,57,96,86,53,61,42,66,60,51,32,52,52,53,26,49,50,52,61,75,48,63,87,51,62,51,78,79,68,86,68,84,69,84,81,88,80,75,72,51,75,66,56,50,49,53,50,55,52,52,52,50,54,55,58,56,56,72,75,52,96,71,95,79,93,82,82,82,85,84,81,80,80,84,85,78,85,79,85,78,93,76,88,80,84,88,82,92,80,88,81,88,85,89,87,87,85,88,83,86,84,80,84,88,79,88,82,84,86,80,82,89,71,92,78,79,84,74,84,74,82,77,82,76,54,69,71,59,52,50,58,53,47,52,56,49,49,53,56,46,51,55,52,52,52,51,53,50,52,54,49,51,53,51,52,53,52,52,50,50,53,51,50,52,54,49,49,53,48,50,52,52,49,51,50,49,49,49,51,50,49,50,51,47,51,51,54,48,72,74,65,59,78,76,79,80,83,46,92,51,66,67,62,32,50,55,50,50,36,52,50,48,43,68,74,70,41,58,75,92,77,48,67,101,67,70,51,58,71,49,73,36,94,55,20,68,63,34,52,68,66,68,85,55,64,59,68,47,51,42,52,50,51,36,30,48,40,69,69,36,34,75,81,77,34,65,58,47,70,36,42,78,39,101,72,92,34,61,66,39,61,46,99,84,60,24,37,34,31,36,32,52,58,50,75,98,47,95,62,40,40,27,41,32,30,30,44,36,80,89,68,32,39,32,40,43,38,43,40,43,72,82,67,73,132

Nearest PDB structures (foldseek):
  1a8y-assembly1_A-2  TM=6.186E-01  e=3.805E-02  Oryctolagus cuniculus
  3d6i-assembly2_B  TM=6.047E-01  e=4.289E-02  Saccharomyces cerevisiae

Foldseek 3Di:
DEEEDEAELVRLVVVVCVLQPLPQQAKEKEWEAAPVPQAALADPVLLSVLADPPYYYYYYNGQSNQVSNCVVADPLRRHYRNKMWIRHHNDDSPDDSPNIDIDDDDNPDDRNVSSNVVRVVRVVCRPVYHDPDPDPDDDPDDQPPVRVVVVVVVVVVVVVVVVDPDDDDDDDDDDDDDDDDDDDDDDDDDDDDDDDDDDDDDDDDDDDDDDDDDDDDDDPPDPPPPPDDPVNVVVVVVVVVVVVVVVVVVVVVVVVVVVVVVVVVVVVVVVVVVVVVVVVVVVVVVVVVVCCVVPDPLPCPDPPLVVSLVVLLVVCLVPVADPVLHDPDFFAEAEAPCASVQLVPPLDPNNLVSNCVNCVRSVNLVVPWDKDADAPDPPPHDFDADPQRWTKMWTFSDDDDQFGWIFIWTQGPVRYIYGHHIGTPPPDD